Protein AF-0000000068115636 (afdb_homodimer)

Radius of gyration: 29.2 Å; Cα contacts (8 Å, |Δi|>4): 1010; chains: 2; bounding box: 146×74×75 Å

InterPro domains:
  IPR009911 Fibroin P25 [PF07294] (43-241)

Secondary structure (DSSP, 8-state):
--------------------------------------GGGEE-SSGGG-HHHHHHHHHHTSS-EE---PPPSSEEEEEEEEEEGGGTEEEEEEEEEEE----EEEEEEEETTTTEEEEEEEEEEEEEEEEEEEEEEEETTEEEEEEEEEEEEEEEEEEEEEEES-TTS--GGG-EEEEEES----EEEE-TTTTT-S-HHHHHHHHHHHHTHHHHHHHHHHHHHHHHHHHHHHHHTEE------/--------------------------------------GGGEE-SSGGG-HHHHHHHHHHTSS-EE---PPPSSEEEEEEEEEEGGGTEEEEEEEEEEE----EEEEEEEETTTTEEEEEEEEEEEEEEEEEEEEEEEETTEEEEEEEEEEEEEEEEEEEEEEES-TTS--GGG-EEEEEES----EEEE-TTTTT-S-HHHHHHHHHHHHTHHHHHHHHHHHHHHHHHHHHHHHHTEE------

Nearest PDB structures (foldseek):
  5yk7-assembly1_A  TM=2.820E-01  e=1.296E+00  Zygosaccharomyces rouxii CBS 732
  5yk7-assembly1_C  TM=2.287E-01  e=1.463E+00  Zygosaccharomyces rouxii CBS 732
  5zm7-assembly1_A  TM=1.429E-01  e=3.853E-01  Homo sapiens
  7dej-assembly2_B  TM=1.437E-01  e=2.524E+00  Homo sapiens
  5yk7-assembly1_A  TM=2.822E-01  e=1.316E+00  Zygosaccharomyces rouxii CBS 732

Solvent-accessible surface area (backbone atoms only — not comparable to full-atom values): 26380 Å² total; per-residue (Å²): 139,80,83,77,79,76,79,76,80,76,76,77,76,76,76,77,75,76,71,74,73,75,71,75,70,74,68,73,68,72,73,68,61,63,71,75,87,52,75,82,40,54,42,58,90,36,70,92,58,37,61,68,52,47,27,50,51,48,45,74,19,32,88,38,44,76,28,80,43,76,53,60,77,61,30,78,32,50,58,44,66,34,50,32,45,91,46,42,29,34,36,38,30,30,65,22,39,35,32,38,62,74,50,44,68,76,35,54,35,35,28,70,80,76,34,26,25,38,42,14,36,38,24,53,58,29,30,41,36,20,77,46,22,38,39,34,37,66,43,86,66,46,74,54,50,54,38,64,32,33,39,36,37,39,35,47,45,34,36,38,21,35,38,27,72,32,58,73,53,50,46,77,91,70,36,46,47,43,63,41,69,76,51,69,78,52,52,69,47,66,47,65,53,52,72,65,39,89,48,61,70,50,26,53,28,46,50,48,48,69,74,33,47,60,56,46,48,40,41,24,31,64,55,45,32,41,45,53,48,49,46,35,39,30,27,46,28,38,30,73,82,73,86,69,84,139,81,84,77,81,75,78,74,78,76,78,78,76,75,76,75,74,75,72,74,74,74,74,73,69,76,65,75,67,70,75,65,63,63,73,76,84,53,76,82,39,53,42,58,90,35,69,92,58,37,61,67,51,48,25,50,51,48,44,74,21,32,89,36,44,75,30,79,44,75,54,61,78,60,31,79,30,50,55,44,65,34,50,32,47,93,44,44,30,36,36,40,31,31,64,22,39,33,31,38,64,75,50,45,68,76,37,54,36,35,27,70,80,77,34,25,25,40,43,12,34,37,24,53,59,29,31,42,35,19,77,47,22,39,40,34,36,66,41,85,64,45,75,54,53,59,40,66,33,33,38,35,38,40,36,47,47,36,37,38,22,35,39,28,71,33,58,71,55,51,46,74,90,69,36,47,47,45,64,42,68,76,51,66,79,52,52,70,47,65,48,64,52,53,72,65,38,88,48,59,70,50,26,53,27,47,50,48,48,68,73,33,46,59,56,46,48,39,40,25,31,63,56,45,32,40,46,54,49,48,47,35,38,30,28,47,29,37,30,73,82,72,84,68,84

pLDDT: mean 84.3, std 24.09, range [22.08, 98.81]

Organism: Bombyx mori (NCBI:txid7091)

Sequence (490 aa):
MLIKMLIYWFSIALFVQCECFNIENDVEASNIAAVQYNDHDKIRPCSHFDLNCIRAYFKQHSSCVVSHGPVPDPLKLQNIIFHLPHANMSFVLRNSNVGGLNGKVVEFYVNKKTHKLVLAAEMKEVTLESSQMIAKYSRKAKEPIELNDGVSGNYGTITFTTVFPDMTNLYLAEAETNSYIEDSNVKYYIGPKMSTSAEVAVSDSFDRVRKNLGLDLQEGFVFLGPIFMANFIQYNICDFGIKYGMLIKMLIYWFSIALFVQCECFNIENDVEASNIAAVQYNDHDKIRPCSHFDLNCIRAYFKQHSSCVVSHGPVPDPLKLQNIIFHLPHANMSFVLRNSNVGGLNGKVVEFYVNKKTHKLVLAAEMKEVTLESSQMIAKYSRKAKEPIELNDGVSGNYGTITFTTVFPDMTNLYLAEAETNSYIEDSNVKYYIGPKMSTSAEVAVSDSFDRVRKNLGLDLQEGFVFLGPIFMANFIQYNICDFGIKYG

Structure (mmCIF, N/CA/C/O backbone):
data_AF-0000000068115636-model_v1
#
loop_
_entity.id
_entity.type
_entity.pdbx_description
1 polymer 'Uncharacterized protein'
#
loop_
_atom_site.group_PDB
_atom_site.id
_atom_site.type_symbol
_atom_site.label_atom_id
_atom_site.label_alt_id
_atom_site.label_comp_id
_atom_site.label_asym_id
_atom_site.label_entity_id
_atom_site.label_seq_id
_atom_site.pdbx_PDB_ins_code
_atom_site.Cartn_x
_atom_site.Cartn_y
_atom_site.Cartn_z
_atom_site.occupancy
_atom_site.B_iso_or_equiv
_atom_site.auth_seq_id
_atom_site.auth_comp_id
_atom_site.auth_asym_id
_atom_site.auth_atom_id
_atom_site.pdbx_PDB_model_num
ATOM 1 N N . MET A 1 1 ? 77.938 -41.969 -19.641 1 26.64 1 MET A N 1
ATOM 2 C CA . MET A 1 1 ? 77.938 -40.875 -18.656 1 26.64 1 MET A CA 1
ATOM 3 C C . MET A 1 1 ? 76.938 -39.812 -19.031 1 26.64 1 MET A C 1
ATOM 5 O O . MET A 1 1 ? 77.25 -38.875 -19.781 1 26.64 1 MET A O 1
ATOM 9 N N . LEU A 1 2 ? 75.75 -40.094 -19.562 1 29.88 2 LEU A N 1
ATOM 10 C CA . LEU A 1 2 ? 74.625 -39.406 -20.172 1 29.88 2 LEU A CA 1
ATOM 11 C C . LEU A 1 2 ? 74.062 -38.375 -19.219 1 29.88 2 LEU A C 1
ATOM 13 O O . LEU A 1 2 ? 73.75 -38.688 -18.078 1 29.88 2 LEU A O 1
ATOM 17 N N . ILE A 1 3 ? 74.25 -37.031 -19.516 1 27.53 3 ILE A N 1
ATOM 18 C CA . ILE A 1 3 ? 74.062 -35.719 -18.969 1 27.53 3 ILE A CA 1
ATOM 19 C C . ILE A 1 3 ? 72.562 -35.5 -18.672 1 27.53 3 ILE A C 1
ATOM 21 O O . ILE A 1 3 ? 71.75 -35.531 -19.594 1 27.53 3 ILE A O 1
ATOM 25 N N . LYS A 1 4 ? 72.062 -36.062 -17.531 1 27.33 4 LYS A N 1
ATOM 26 C CA . LYS A 1 4 ? 70.75 -36 -16.906 1 27.33 4 LYS A CA 1
ATOM 27 C C . LYS A 1 4 ? 70.25 -34.562 -16.719 1 27.33 4 LYS A C 1
ATOM 29 O O . LYS A 1 4 ? 70.812 -33.844 -15.914 1 27.33 4 LYS A O 1
ATOM 34 N N . MET A 1 5 ? 69.875 -33.875 -17.859 1 25.39 5 MET A N 1
ATOM 35 C CA . MET A 1 5 ? 69.438 -32.469 -17.953 1 25.39 5 MET A CA 1
ATOM 36 C C . MET A 1 5 ? 68.312 -32.188 -16.953 1 25.39 5 MET A C 1
ATOM 38 O O . MET A 1 5 ? 67.25 -32.812 -16.984 1 25.39 5 MET A O 1
ATOM 42 N N . LEU A 1 6 ? 68.625 -31.844 -15.711 1 25.92 6 LEU A N 1
ATOM 43 C CA . LEU A 1 6 ? 67.875 -31.469 -14.531 1 25.92 6 LEU A CA 1
ATOM 44 C C . LEU A 1 6 ? 67 -30.219 -14.812 1 25.92 6 LEU A C 1
ATOM 46 O O . LEU A 1 6 ? 67.562 -29.125 -14.992 1 25.92 6 LEU A O 1
ATOM 50 N N . ILE A 1 7 ? 66 -30.25 -15.742 1 27.89 7 ILE A N 1
ATOM 51 C CA . ILE A 1 7 ? 65.062 -29.156 -16.062 1 27.89 7 ILE A CA 1
ATOM 52 C C . ILE A 1 7 ? 64.438 -28.625 -14.773 1 27.89 7 ILE A C 1
ATOM 54 O O . ILE A 1 7 ? 63.719 -29.344 -14.086 1 27.89 7 ILE A O 1
ATOM 58 N N . TYR A 1 8 ? 65.188 -27.797 -14.031 1 25.05 8 TYR A N 1
ATOM 59 C CA . TYR A 1 8 ? 64.75 -27.031 -12.859 1 25.05 8 TYR A CA 1
ATOM 60 C C . TYR A 1 8 ? 63.531 -26.172 -13.172 1 25.05 8 TYR A C 1
ATOM 62 O O . TYR A 1 8 ? 63.594 -25.25 -13.977 1 25.05 8 TYR A O 1
ATOM 70 N N . TRP A 1 9 ? 62.312 -26.734 -13.281 1 25.8 9 TRP A N 1
ATOM 71 C CA . TRP A 1 9 ? 61.031 -26.047 -13.422 1 25.8 9 TRP A CA 1
ATOM 72 C C . TRP A 1 9 ? 60.875 -24.984 -12.344 1 25.8 9 TRP A C 1
ATOM 74 O O . TRP A 1 9 ? 60.812 -25.297 -11.156 1 25.8 9 TRP A O 1
ATOM 84 N N . PHE A 1 10 ? 61.562 -23.859 -12.43 1 26.97 10 PHE A N 1
ATOM 85 C CA . PHE A 1 10 ? 61.344 -22.672 -11.594 1 26.97 10 PHE A CA 1
ATOM 86 C C . PHE A 1 10 ? 59.906 -22.234 -11.617 1 26.97 10 PHE A C 1
ATOM 88 O O . PHE A 1 10 ? 59.344 -21.906 -12.672 1 26.97 10 PHE A O 1
ATOM 95 N N . SER A 1 11 ? 59.031 -22.828 -10.844 1 23.5 11 SER A N 1
ATOM 96 C CA . SER A 1 11 ? 57.656 -22.422 -10.516 1 23.5 11 SER A CA 1
ATOM 97 C C . SER A 1 11 ? 57.594 -20.969 -10.055 1 23.5 11 SER A C 1
ATOM 99 O O . SER A 1 11 ? 58 -20.656 -8.938 1 23.5 11 SER A O 1
ATOM 101 N N . ILE A 1 12 ? 57.875 -19.984 -10.867 1 25.2 12 ILE A N 1
ATOM 102 C CA . ILE A 1 12 ? 57.656 -18.578 -10.555 1 25.2 12 ILE A CA 1
ATOM 103 C C . ILE A 1 12 ? 56.25 -18.375 -10.016 1 25.2 12 ILE A C 1
ATOM 105 O O . ILE A 1 12 ? 55.25 -18.594 -10.734 1 25.2 12 ILE A O 1
ATOM 109 N N . ALA A 1 13 ? 55.938 -18.688 -8.789 1 23.97 13 ALA A N 1
ATOM 110 C CA . ALA A 1 13 ? 54.781 -18.281 -8.008 1 23.97 13 ALA A CA 1
ATOM 111 C C . ALA A 1 13 ? 54.562 -16.781 -8.109 1 23.97 13 ALA A C 1
ATOM 113 O O . ALA A 1 13 ? 55.344 -15.984 -7.562 1 23.97 13 ALA A O 1
ATOM 114 N N . LEU A 1 14 ? 54.25 -16.219 -9.258 1 23.44 14 LEU A N 1
ATOM 115 C CA . LEU A 1 14 ? 53.812 -14.836 -9.328 1 23.44 14 LEU A CA 1
ATOM 116 C C . LEU A 1 14 ? 52.719 -14.562 -8.305 1 23.44 14 LEU A C 1
ATOM 118 O O . LEU A 1 14 ? 51.625 -15.148 -8.367 1 23.44 14 LEU A O 1
ATOM 122 N N . PHE A 1 15 ? 53.031 -14.32 -7.047 1 25.08 15 PHE A N 1
ATOM 123 C CA . PHE A 1 15 ? 52.188 -13.695 -6.035 1 25.08 15 PHE A CA 1
ATOM 124 C C . PHE A 1 15 ? 51.594 -12.391 -6.555 1 25.08 15 PHE A C 1
ATOM 126 O O . PHE A 1 15 ? 52.312 -11.398 -6.719 1 25.08 15 PHE A O 1
ATOM 133 N N . VAL A 1 16 ? 50.688 -12.406 -7.531 1 22.38 16 VAL A N 1
ATOM 134 C CA . VAL A 1 16 ? 49.906 -11.211 -7.828 1 22.38 16 VAL A CA 1
ATOM 135 C C . VAL A 1 16 ? 49.344 -10.625 -6.531 1 22.38 16 VAL A C 1
ATOM 137 O O . VAL A 1 16 ? 48.531 -11.258 -5.848 1 22.38 16 VAL A O 1
ATOM 140 N N . GLN A 1 17 ? 50.094 -9.828 -5.805 1 22.08 17 GLN A N 1
ATOM 141 C CA . GLN A 1 17 ? 49.625 -8.938 -4.75 1 22.08 17 GLN A CA 1
ATOM 142 C C . GLN A 1 17 ? 48.406 -8.117 -5.223 1 22.08 17 GLN A C 1
ATOM 144 O O . GLN A 1 17 ? 48.531 -7.352 -6.184 1 22.08 17 GLN A O 1
ATOM 149 N N . CYS A 1 18 ? 47.25 -8.617 -5.242 1 22.92 18 CYS A N 1
ATOM 150 C CA . CYS A 1 18 ? 46.031 -7.852 -5.387 1 22.92 18 CYS A CA 1
ATOM 151 C C . CYS A 1 18 ? 46 -6.672 -4.422 1 22.92 18 CYS A C 1
ATOM 153 O O . CYS A 1 18 ? 45.938 -6.859 -3.207 1 22.92 18 CYS A O 1
ATOM 155 N N . GLU A 1 19 ? 46.812 -5.684 -4.711 1 23.86 19 GLU A N 1
ATOM 156 C CA . GLU A 1 19 ? 46.688 -4.418 -3.996 1 23.86 19 GLU A CA 1
ATOM 157 C C . GLU A 1 19 ? 45.25 -3.959 -3.922 1 23.86 19 GLU A C 1
ATOM 159 O O . GLU A 1 19 ? 44.562 -3.877 -4.945 1 23.86 19 GLU A O 1
ATOM 164 N N . CYS A 1 20 ? 44.562 -4.242 -2.873 1 24.89 20 CYS A N 1
ATOM 165 C CA . CYS A 1 20 ? 43.312 -3.635 -2.426 1 24.89 20 CYS A CA 1
ATOM 166 C C . CYS A 1 20 ? 43.375 -2.117 -2.549 1 24.89 20 CYS A C 1
ATOM 168 O O . CYS A 1 20 ? 44.125 -1.461 -1.841 1 24.89 20 CYS A O 1
ATOM 170 N N . PHE A 1 21 ? 43.438 -1.671 -3.805 1 23.91 21 PHE A N 1
ATOM 171 C CA . PHE A 1 21 ? 43.281 -0.226 -3.914 1 23.91 21 PHE A CA 1
ATOM 172 C C . PHE A 1 21 ? 42.188 0.266 -2.967 1 23.91 21 PHE A C 1
ATOM 174 O O . PHE A 1 21 ? 41.062 -0.245 -2.982 1 23.91 21 PHE A O 1
ATOM 181 N N . ASN A 1 22 ? 42.531 0.663 -1.78 1 24.05 22 ASN A N 1
ATOM 182 C CA . ASN A 1 22 ? 41.781 1.567 -0.902 1 24.05 22 ASN A CA 1
ATOM 183 C C . ASN A 1 22 ? 41.188 2.73 -1.68 1 24.05 22 ASN A C 1
ATOM 185 O O . ASN A 1 22 ? 41.875 3.711 -1.979 1 24.05 22 ASN A O 1
ATOM 189 N N . ILE A 1 23 ? 40.531 2.459 -2.771 1 25.22 23 ILE A N 1
ATOM 190 C CA . ILE A 1 23 ? 39.812 3.627 -3.27 1 25.22 23 ILE A CA 1
ATOM 191 C C . ILE A 1 23 ? 39.062 4.309 -2.119 1 25.22 23 ILE A C 1
ATOM 193 O O . ILE A 1 23 ? 38.156 3.727 -1.533 1 25.22 23 ILE A O 1
ATOM 197 N N . GLU A 1 24 ? 39.781 5.129 -1.372 1 26.67 24 GLU A N 1
ATOM 198 C CA . GLU A 1 24 ? 39.156 6.195 -0.578 1 26.67 24 GLU A CA 1
ATOM 199 C C . GLU A 1 24 ? 38.062 6.918 -1.362 1 26.67 24 GLU A C 1
ATOM 201 O O . GLU A 1 24 ? 38.375 7.746 -2.229 1 26.67 24 GLU A O 1
ATOM 206 N N . ASN A 1 25 ? 37.312 6.242 -2.119 1 26.83 25 ASN A N 1
ATOM 207 C CA . ASN A 1 25 ? 36.188 7.023 -2.631 1 26.83 25 ASN A CA 1
ATOM 208 C C . ASN A 1 25 ? 35.562 7.906 -1.544 1 26.83 25 ASN A C 1
ATOM 210 O O . ASN A 1 25 ? 35 7.398 -0.569 1 26.83 25 ASN A O 1
ATOM 214 N N . ASP A 1 26 ? 36.188 8.992 -1.275 1 26.34 26 ASP A N 1
ATOM 215 C CA . ASP A 1 26 ? 35.594 10.125 -0.589 1 26.34 26 ASP A CA 1
ATOM 216 C C . ASP A 1 26 ? 34.156 10.367 -1.08 1 26.34 26 ASP A C 1
ATOM 218 O O . ASP A 1 26 ? 33.938 11.008 -2.111 1 26.34 26 ASP A O 1
ATOM 222 N N . VAL A 1 27 ? 33.406 9.398 -1.233 1 28.33 27 VAL 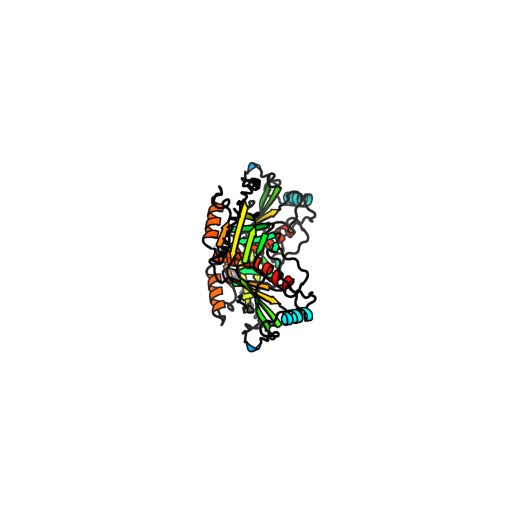A N 1
ATOM 223 C CA . VAL A 1 27 ? 31.984 9.742 -1.333 1 28.33 27 VAL A CA 1
ATOM 224 C C . VAL A 1 27 ? 31.656 10.875 -0.354 1 28.33 27 VAL A C 1
ATOM 226 O O . VAL A 1 27 ? 31.734 10.688 0.862 1 28.33 27 VAL A O 1
ATOM 229 N N . GLU A 1 28 ? 31.938 12 -0.717 1 26.81 28 GLU A N 1
ATOM 230 C CA . GLU A 1 28 ? 31.375 13.141 0.003 1 26.81 28 GLU A CA 1
ATOM 231 C C . GLU A 1 28 ? 29.938 12.859 0.434 1 26.81 28 GLU A C 1
ATOM 233 O O . GLU A 1 28 ? 29.062 12.672 -0.409 1 26.81 28 GLU A O 1
ATOM 238 N N . ALA A 1 29 ? 29.688 12.055 1.417 1 29.69 29 ALA A N 1
ATOM 239 C CA . ALA A 1 29 ? 28.438 12.078 2.178 1 29.69 29 ALA A CA 1
ATOM 240 C C . ALA A 1 29 ? 27.891 13.5 2.293 1 29.69 29 ALA A C 1
ATOM 242 O O . ALA A 1 29 ? 28.438 14.32 3.039 1 29.69 29 ALA A O 1
ATOM 243 N N . SER A 1 30 ? 27.578 14.055 1.213 1 29.45 30 SER A N 1
ATOM 244 C CA . SER A 1 30 ? 26.812 15.258 1.537 1 29.45 30 SER A CA 1
ATOM 245 C C . SER A 1 30 ? 26 15.07 2.807 1 29.45 30 SER A C 1
ATOM 247 O O . SER A 1 30 ? 25.234 14.102 2.926 1 29.45 30 SER A O 1
ATOM 249 N N . ASN A 1 31 ? 26.547 15.383 3.885 1 29.88 31 ASN A N 1
ATOM 250 C CA . ASN A 1 31 ? 25.875 15.57 5.168 1 29.88 31 ASN A CA 1
ATOM 251 C C . ASN A 1 31 ? 24.438 16.062 4.98 1 29.88 31 ASN A C 1
ATOM 253 O O . ASN A 1 31 ? 24.188 17.266 4.93 1 29.88 31 ASN A O 1
ATOM 257 N N . ILE A 1 32 ? 23.766 15.43 4.117 1 34.97 32 ILE A N 1
ATOM 258 C CA . ILE A 1 32 ? 22.375 15.844 4.242 1 34.97 32 ILE A CA 1
ATOM 259 C C . ILE A 1 32 ? 21.906 15.664 5.688 1 34.97 32 ILE A C 1
ATOM 261 O O . ILE A 1 32 ? 21.719 14.539 6.148 1 34.97 32 ILE A O 1
ATOM 265 N N . ALA A 1 33 ? 22.328 16.562 6.57 1 35.97 33 ALA A N 1
ATOM 266 C CA . ALA A 1 33 ? 21.969 16.734 7.977 1 35.97 33 ALA A CA 1
ATOM 267 C C . ALA A 1 33 ? 20.484 16.453 8.203 1 35.97 33 ALA A C 1
ATOM 269 O O . ALA A 1 33 ? 19.672 16.641 7.297 1 35.97 33 ALA A O 1
ATOM 270 N N . ALA A 1 34 ? 20.266 15.648 9.18 1 44.72 34 ALA A N 1
ATOM 271 C CA . ALA A 1 34 ? 18.922 15.586 9.742 1 44.72 34 ALA A CA 1
ATOM 272 C C . ALA A 1 34 ? 18.281 16.969 9.781 1 44.72 34 ALA A C 1
ATOM 274 O O . ALA A 1 34 ? 18.859 17.922 10.297 1 44.72 34 ALA A O 1
ATOM 275 N N . VAL A 1 35 ? 17.453 17.312 8.906 1 45.44 35 VAL A N 1
ATOM 276 C CA . VAL A 1 35 ? 16.75 18.578 8.984 1 45.44 35 VAL A CA 1
ATOM 277 C C . VAL A 1 35 ? 16.156 18.766 10.383 1 45.44 35 VAL A C 1
ATOM 279 O O . VAL A 1 35 ? 15.32 17.969 10.812 1 45.44 35 VAL A O 1
ATOM 282 N N . GLN A 1 36 ? 16.969 19.266 11.32 1 48.88 36 GLN A N 1
ATOM 283 C CA . GLN A 1 36 ? 16.406 19.672 12.609 1 48.88 36 GLN A CA 1
ATOM 284 C C . GLN A 1 36 ? 15.195 20.562 12.43 1 48.88 36 GLN A C 1
ATOM 286 O O . GLN A 1 36 ? 15.266 21.594 11.742 1 48.88 36 GLN A O 1
ATOM 291 N N . TYR A 1 37 ? 14 20.031 12.648 1 52.06 37 TYR A N 1
ATOM 292 C CA . TYR A 1 37 ? 12.734 20.766 12.586 1 52.06 37 TYR A CA 1
ATOM 293 C C . TYR A 1 37 ? 12.656 21.828 13.68 1 52.06 37 TYR A C 1
ATOM 295 O O . TYR A 1 37 ? 12.664 21.5 14.867 1 52.06 37 TYR A O 1
ATOM 303 N N . ASN A 1 38 ? 13.18 22.984 13.305 1 60.44 38 ASN A N 1
ATOM 304 C CA . ASN A 1 38 ? 12.977 24.109 14.203 1 60.44 38 ASN A CA 1
ATOM 305 C C . ASN A 1 38 ? 11.703 24.875 13.852 1 60.44 38 ASN A C 1
ATOM 307 O O . ASN A 1 38 ? 11.398 25.078 12.672 1 60.44 38 ASN A O 1
ATOM 311 N N . ASP A 1 39 ? 10.859 25.047 14.844 1 67.25 39 ASP A N 1
ATOM 312 C CA . ASP A 1 39 ? 9.625 25.812 14.719 1 67.25 39 ASP A CA 1
ATOM 313 C C . ASP A 1 39 ? 9.883 27.156 14.039 1 67.25 39 ASP A C 1
ATOM 315 O O . ASP A 1 39 ? 8.977 27.719 13.422 1 67.25 39 ASP A O 1
ATOM 319 N N . HIS A 1 40 ? 11.039 27.578 13.938 1 74.88 40 HIS A N 1
ATOM 320 C CA . HIS A 1 40 ? 11.336 28.891 13.375 1 74.88 40 HIS A CA 1
ATOM 321 C C . HIS A 1 40 ? 11.188 28.891 11.859 1 74.88 40 HIS A C 1
ATOM 323 O O . HIS A 1 40 ? 11.008 29.938 11.25 1 74.88 40 HIS A O 1
ATOM 329 N N . ASP A 1 41 ? 11.141 27.781 11.281 1 88.25 41 ASP A N 1
ATOM 330 C CA . ASP A 1 41 ? 11.07 27.703 9.828 1 88.25 41 ASP A CA 1
ATOM 331 C C . ASP A 1 41 ? 9.633 27.562 9.352 1 88.25 41 ASP A C 1
ATOM 333 O O . ASP A 1 41 ? 9.352 27.688 8.156 1 88.25 41 ASP A O 1
ATOM 337 N N . LYS A 1 42 ? 8.805 27.484 10.32 1 92.94 42 LYS A N 1
ATOM 338 C CA . LYS A 1 42 ? 7.395 27.297 9.992 1 92.94 42 LYS A CA 1
ATOM 339 C C . LYS A 1 42 ? 6.656 28.641 9.953 1 92.94 42 LYS A C 1
ATOM 341 O O . LYS A 1 42 ? 6.785 29.453 10.867 1 92.94 42 LYS A O 1
ATOM 346 N N . ILE A 1 43 ? 6 28.859 8.859 1 94.69 43 ILE A N 1
ATOM 347 C CA . ILE A 1 43 ? 5.133 30.016 8.703 1 94.69 43 ILE A CA 1
ATOM 348 C C . ILE A 1 43 ? 3.695 29.562 8.477 1 94.69 43 ILE A C 1
ATOM 350 O O . ILE A 1 43 ? 3.447 28.625 7.715 1 94.69 43 ILE A O 1
ATOM 354 N N . ARG A 1 44 ? 2.801 30.188 9.125 1 95.88 44 ARG A N 1
ATOM 355 C CA . ARG A 1 44 ? 1.374 29.938 8.945 1 95.88 44 ARG A CA 1
ATOM 356 C C . ARG A 1 44 ? 0.709 31.078 8.172 1 95.88 44 ARG A C 1
ATOM 358 O O . ARG A 1 44 ? 0.357 32.094 8.75 1 95.88 44 ARG A O 1
ATOM 365 N N . PRO A 1 45 ? 0.497 30.734 6.922 1 94.56 45 PRO A N 1
ATOM 366 C CA . PRO A 1 45 ? -0.021 31.828 6.086 1 94.56 45 PRO A CA 1
ATOM 367 C C . PRO A 1 45 ? -1.439 32.25 6.469 1 94.56 45 PRO A C 1
ATOM 369 O O . PRO A 1 45 ? -1.875 33.344 6.141 1 94.56 45 PRO A O 1
ATOM 372 N N . CYS A 1 46 ? -2.174 31.328 7.051 1 95.19 46 CYS A N 1
ATOM 373 C CA . CYS A 1 46 ? -3.568 31.594 7.379 1 95.19 46 CYS A CA 1
ATOM 374 C C . CYS A 1 46 ? -3.803 31.516 8.883 1 95.19 46 CYS A C 1
ATOM 376 O O . CYS A 1 46 ? -3.643 30.453 9.484 1 95.19 46 CYS A O 1
ATOM 378 N N . SER A 1 47 ? -4.254 32.594 9.414 1 89.5 47 SER A N 1
ATOM 379 C CA . SER A 1 47 ? -4.582 32.625 10.836 1 89.5 47 SER A CA 1
ATOM 380 C C . SER A 1 47 ? -5.816 31.766 11.125 1 89.5 47 SER A C 1
ATOM 382 O O . SER A 1 47 ? -6.766 31.75 10.344 1 89.5 47 SER A O 1
ATOM 384 N N . HIS A 1 48 ? -5.828 31.078 12.25 1 87.56 48 HIS A N 1
ATOM 385 C CA . HIS A 1 48 ? -6.949 30.312 12.781 1 87.56 48 HIS A CA 1
ATOM 386 C C . HIS A 1 48 ? -7.457 29.297 11.766 1 87.56 48 HIS A C 1
ATOM 388 O O . HIS A 1 48 ? -8.633 28.922 11.797 1 87.56 48 HIS A O 1
ATOM 394 N N . PHE A 1 49 ? -6.691 29 10.836 1 92.44 49 PHE A N 1
ATOM 395 C CA . PHE A 1 49 ? -6.992 27.984 9.82 1 92.44 49 PHE A CA 1
ATOM 396 C C . PHE A 1 49 ? -8.258 28.359 9.055 1 92.44 49 PHE A C 1
ATOM 398 O O . PHE A 1 49 ? -9.102 27.5 8.797 1 92.44 49 PHE A O 1
ATOM 405 N N . ASP A 1 50 ? -8.297 29.672 8.758 1 93.94 50 ASP A N 1
ATOM 406 C CA . ASP A 1 50 ? -9.398 30.172 7.941 1 93.94 50 ASP A CA 1
ATOM 407 C C . ASP A 1 50 ? -9.43 29.484 6.582 1 93.94 50 ASP A C 1
ATOM 409 O O . ASP A 1 50 ? -8.469 29.578 5.812 1 93.94 50 ASP A O 1
ATOM 413 N N . LEU A 1 51 ? -10.508 28.891 6.25 1 96.38 51 LEU A N 1
ATOM 414 C CA . LEU A 1 51 ? -10.617 28.078 5.043 1 96.38 51 LEU A CA 1
ATOM 415 C C . LEU A 1 51 ? -10.531 28.953 3.793 1 96.38 51 LEU A C 1
ATOM 417 O O . LEU A 1 51 ? -10 28.516 2.768 1 96.38 51 LEU A O 1
ATOM 421 N N . ASN A 1 52 ? -11.078 30.109 3.855 1 96.94 52 ASN A N 1
ATOM 422 C CA . ASN A 1 52 ? -11 31 2.701 1 96.94 52 ASN A CA 1
ATOM 423 C C . ASN A 1 52 ? -9.555 31.406 2.4 1 96.94 52 ASN A C 1
ATOM 425 O O . ASN A 1 52 ? -9.148 31.469 1.238 1 96.94 52 ASN A O 1
ATOM 429 N N . CYS A 1 53 ? -8.891 31.656 3.416 1 98.12 53 CYS A N 1
ATOM 430 C CA . CYS A 1 53 ? -7.473 31.969 3.268 1 98.12 53 CYS A CA 1
ATOM 431 C C . CYS A 1 53 ? -6.711 30.781 2.691 1 98.12 53 CYS A C 1
ATOM 433 O O . CYS A 1 53 ? -5.895 30.938 1.781 1 98.12 53 CYS A O 1
ATOM 435 N N . ILE A 1 54 ? -6.992 29.609 3.184 1 98.56 54 ILE A N 1
ATOM 436 C CA . ILE A 1 54 ? -6.34 28.391 2.715 1 98.56 54 ILE A CA 1
ATOM 437 C C . ILE A 1 54 ? -6.688 28.156 1.248 1 98.56 54 ILE A C 1
ATOM 439 O O . ILE A 1 54 ? -5.809 27.875 0.434 1 98.56 54 ILE A O 1
ATOM 443 N N . ARG A 1 55 ? -7.891 28.312 0.914 1 98.5 55 ARG A N 1
ATOM 444 C CA . ARG A 1 55 ? -8.328 28.203 -0.474 1 98.5 55 ARG A CA 1
ATOM 445 C C . ARG A 1 55 ? -7.551 29.156 -1.373 1 98.5 55 ARG A C 1
ATOM 447 O O . ARG A 1 55 ? -7.121 28.781 -2.465 1 98.5 55 ARG A O 1
ATOM 454 N N . ALA A 1 56 ? -7.418 30.359 -0.942 1 98.19 56 ALA A N 1
ATOM 455 C CA . ALA A 1 56 ? -6.699 31.359 -1.724 1 98.19 56 ALA A CA 1
ATOM 456 C C . ALA A 1 56 ? -5.242 30.953 -1.938 1 98.19 56 ALA A C 1
ATOM 458 O O . ALA A 1 56 ? -4.695 31.125 -3.029 1 98.19 56 ALA A O 1
ATOM 459 N N . TYR A 1 57 ? -4.684 30.375 -0.902 1 98.5 57 TYR A N 1
ATOM 460 C CA . TYR A 1 57 ? -3.307 29.906 -1.017 1 98.5 57 TYR A CA 1
ATOM 461 C C . TYR A 1 57 ? -3.191 28.812 -2.066 1 98.5 57 TYR A C 1
ATOM 463 O O . TYR A 1 57 ? -2.309 28.859 -2.926 1 98.5 57 TYR A O 1
ATOM 471 N N . PHE A 1 58 ? -4.086 27.812 -1.961 1 98.62 58 PHE A N 1
ATOM 472 C CA . PHE A 1 58 ? -4.078 26.719 -2.916 1 98.62 58 PHE A CA 1
ATOM 473 C C . PHE A 1 58 ? -4.277 27.219 -4.336 1 98.62 58 PHE A C 1
ATOM 475 O O . PHE A 1 58 ? -3.574 26.797 -5.258 1 98.62 58 PHE A O 1
ATOM 482 N N . LYS A 1 59 ? -5.152 28.109 -4.477 1 98.31 59 LYS A N 1
ATOM 483 C CA . LYS A 1 59 ? -5.422 28.688 -5.789 1 98.31 59 LYS A CA 1
ATOM 484 C C . LYS A 1 59 ? -4.188 29.391 -6.348 1 98.31 59 LYS A C 1
ATOM 486 O O . LYS A 1 59 ? -3.871 29.25 -7.531 1 98.31 59 LYS A O 1
ATOM 491 N N . GLN A 1 60 ? -3.547 30.094 -5.566 1 98.31 60 GLN A N 1
ATOM 492 C CA . GLN A 1 60 ? -2.383 30.859 -5.98 1 98.31 60 GLN A CA 1
ATOM 493 C C . GLN A 1 60 ? -1.226 29.953 -6.375 1 98.31 60 GLN A C 1
ATOM 495 O O . GLN A 1 60 ? -0.438 30.281 -7.262 1 98.31 60 GLN A O 1
ATOM 500 N N . HIS A 1 61 ? -1.146 28.766 -5.77 1 98.5 61 HIS A N 1
ATOM 501 C CA . HIS A 1 61 ? 0.063 27.969 -5.91 1 98.5 61 HIS A CA 1
ATOM 502 C C . HIS A 1 61 ? -0.235 26.641 -6.598 1 98.5 61 HIS A C 1
ATOM 504 O O . HIS A 1 61 ? 0.518 25.672 -6.441 1 98.5 61 HIS A O 1
ATOM 510 N N . SER A 1 62 ? -1.3 26.547 -7.254 1 97.75 62 SER A N 1
ATOM 511 C CA . SER A 1 62 ? -1.649 25.359 -8.023 1 97.75 62 SER A CA 1
ATOM 512 C C . SER A 1 62 ? -2.59 25.703 -9.172 1 97.75 62 SER A C 1
ATOM 514 O O . SER A 1 62 ? -2.922 26.875 -9.383 1 97.75 62 SER A O 1
ATOM 516 N N . SER A 1 63 ? -2.934 24.688 -9.938 1 96.69 63 SER A N 1
ATOM 517 C CA . SER A 1 63 ? -3.889 24.859 -11.023 1 96.69 63 SER A CA 1
ATOM 518 C C . SER A 1 63 ? -5.262 24.312 -10.641 1 96.69 63 SER A C 1
ATOM 520 O O . SER A 1 63 ? -6.07 23.984 -11.516 1 96.69 63 SER A O 1
ATOM 522 N N . CYS A 1 64 ? -5.504 24.25 -9.406 1 97.56 64 CYS A N 1
ATOM 523 C CA . CYS A 1 64 ? -6.754 23.672 -8.945 1 97.56 64 CYS A CA 1
ATOM 524 C C . CYS A 1 64 ? -7.891 24.672 -9 1 97.56 64 CYS A C 1
ATOM 526 O O . CYS A 1 64 ? -7.66 25.859 -9.242 1 97.56 64 CYS A O 1
ATOM 528 N N . VAL A 1 65 ? -9.148 24.25 -8.883 1 98.38 65 VAL A N 1
ATOM 529 C CA . VAL A 1 65 ? -10.344 25.094 -8.812 1 98.38 65 VAL A CA 1
ATOM 530 C C . VAL A 1 65 ? -10.875 25.125 -7.383 1 98.38 65 VAL A C 1
ATOM 532 O O . VAL A 1 65 ? -11.156 24.062 -6.793 1 98.38 65 VAL A O 1
ATOM 535 N N . VAL A 1 66 ? -11.039 26.266 -6.895 1 98.44 66 VAL A N 1
ATOM 536 C CA . VAL A 1 66 ? -11.484 26.422 -5.516 1 98.44 66 VAL A CA 1
ATOM 537 C C . VAL A 1 66 ? -12.828 25.719 -5.324 1 98.44 66 VAL A C 1
ATOM 539 O O . VAL A 1 66 ? -13.711 25.812 -6.18 1 98.44 66 VAL A O 1
ATOM 542 N N . SER A 1 67 ? -12.906 25.031 -4.227 1 97.94 67 SER A N 1
ATOM 543 C CA . SER A 1 67 ? -14.125 24.312 -3.854 1 97.94 67 SER A CA 1
ATOM 544 C C . SER A 1 67 ? -14.578 24.703 -2.449 1 97.94 67 SER A C 1
ATOM 546 O O . SER A 1 67 ? -13.758 25.016 -1.587 1 97.94 67 SER A O 1
ATOM 548 N N . HIS A 1 68 ? -15.961 24.562 -2.236 1 97.12 68 HIS A N 1
ATOM 549 C CA . HIS A 1 68 ? -16.484 25.078 -0.976 1 97.12 68 HIS A CA 1
ATOM 550 C C . HIS A 1 68 ? -17.234 24 -0.205 1 97.12 68 HIS A C 1
ATOM 552 O O . HIS A 1 68 ? -17.672 24.219 0.921 1 97.12 68 HIS A O 1
ATOM 558 N N . GLY A 1 69 ? -17.172 22.812 -0.691 1 92.62 69 GLY A N 1
ATOM 559 C CA . GLY A 1 69 ? -17.781 21.688 0.008 1 92.62 69 GLY A CA 1
ATOM 560 C C . GLY A 1 69 ? -19.297 21.719 -0.034 1 92.62 69 GLY A C 1
ATOM 561 O O . GLY A 1 69 ? -19.891 22.438 -0.852 1 92.62 69 GLY A O 1
ATOM 562 N N . PRO A 1 70 ? -19.891 20.969 0.847 1 97.12 70 PRO A N 1
ATOM 563 C CA . PRO A 1 70 ? -19.234 19.938 1.661 1 97.12 70 PRO A CA 1
ATOM 564 C C . PRO A 1 70 ? -18.922 18.672 0.873 1 97.12 70 PRO A C 1
ATOM 566 O O . PRO A 1 70 ? -19.375 18.516 -0.266 1 97.12 70 PRO A O 1
ATOM 569 N N . VAL A 1 71 ? -18.094 17.766 1.382 1 97.94 71 VAL A N 1
ATOM 570 C CA . VAL A 1 71 ? -18.016 16.391 0.892 1 97.94 71 VAL A CA 1
ATOM 571 C C . VAL A 1 71 ? -19.375 15.734 0.986 1 97.94 71 VAL A C 1
ATOM 573 O O . VAL A 1 71 ? -20.062 15.859 2.002 1 97.94 71 VAL A O 1
ATOM 576 N N . PRO A 1 72 ? -19.781 15.109 -0.087 1 97.44 72 PRO A N 1
ATOM 577 C CA . PRO A 1 72 ? -21 14.32 0.049 1 97.44 72 PRO A CA 1
ATOM 578 C C . PRO A 1 72 ? -20.969 13.375 1.244 1 97.44 72 PRO A C 1
ATOM 580 O O . PRO A 1 72 ? -19.938 12.766 1.527 1 97.44 72 PRO A O 1
ATOM 583 N N . ASP A 1 73 ? -22.156 13.234 1.915 1 97.56 73 ASP A N 1
ATOM 584 C CA . ASP A 1 73 ? -22.219 12.414 3.119 1 97.56 73 ASP A CA 1
ATOM 585 C C . ASP A 1 73 ? -23.484 11.578 3.143 1 97.56 73 ASP A C 1
ATOM 587 O O . ASP A 1 73 ? -24.531 12.039 3.604 1 97.56 73 ASP A O 1
ATOM 591 N N . PRO A 1 74 ? -23.438 10.328 2.68 1 96.94 74 PRO A N 1
ATOM 592 C CA . PRO A 1 74 ? -22.188 9.594 2.469 1 96.94 74 PRO A CA 1
ATOM 593 C C . PRO A 1 74 ? -21.562 9.867 1.099 1 96.94 74 PRO A C 1
ATOM 595 O O . PRO A 1 74 ? -22.281 10.164 0.141 1 96.94 74 PRO A O 1
ATOM 598 N N . LEU A 1 75 ? -20.266 9.734 1.073 1 97.56 75 LEU A N 1
ATOM 599 C CA . LEU A 1 75 ? -19.5 9.672 -0.169 1 97.56 75 LEU A CA 1
ATOM 600 C C . LEU A 1 75 ? -19.469 8.25 -0.717 1 97.56 75 LEU A C 1
ATOM 602 O O . LEU A 1 75 ? -19.156 7.305 0.011 1 97.56 75 LEU A O 1
ATOM 606 N N . LYS A 1 76 ? -19.75 8.125 -1.944 1 96.56 76 LYS A N 1
ATOM 607 C CA . LYS A 1 76 ? -19.719 6.812 -2.58 1 96.56 76 LYS A CA 1
ATOM 608 C C . LYS A 1 76 ? -18.391 6.57 -3.279 1 96.56 76 LYS A C 1
ATOM 610 O O . LYS A 1 76 ? -17.969 7.359 -4.129 1 96.56 76 LYS A O 1
ATOM 615 N N . LEU A 1 77 ? -17.766 5.539 -2.881 1 95.56 77 LEU A N 1
ATOM 616 C CA . LEU A 1 77 ? -16.516 5.125 -3.508 1 95.56 77 LEU A CA 1
ATOM 617 C C . LEU A 1 77 ? -16.641 3.736 -4.129 1 95.56 77 LEU A C 1
ATOM 619 O O . LEU A 1 77 ? -17.219 2.832 -3.514 1 95.56 77 LEU A O 1
ATOM 623 N N . GLN A 1 78 ? -16.109 3.549 -5.25 1 92.12 78 GLN A N 1
ATOM 624 C CA . GLN A 1 78 ? -16.359 2.332 -6.016 1 92.12 78 GLN A CA 1
ATOM 625 C C . GLN A 1 78 ? -15.438 1.203 -5.57 1 92.12 78 GLN A C 1
ATOM 627 O O . GLN A 1 78 ? -15.867 0.058 -5.43 1 92.12 78 GLN A O 1
ATOM 632 N N . ASN A 1 79 ? -14.195 1.459 -5.492 1 90 79 ASN A N 1
ATOM 633 C CA . ASN A 1 79 ? -13.234 0.405 -5.172 1 90 79 ASN A CA 1
ATOM 634 C C . ASN A 1 79 ? -12.203 0.876 -4.152 1 90 79 ASN A C 1
ATOM 636 O O . ASN A 1 79 ? -11.406 1.775 -4.434 1 90 79 ASN A O 1
ATOM 640 N N . ILE A 1 80 ? -12.352 0.287 -2.955 1 92.12 80 ILE A N 1
ATOM 641 C CA . ILE A 1 80 ? -11.367 0.52 -1.903 1 92.12 80 ILE A CA 1
ATOM 642 C C . ILE A 1 80 ? -10.68 -0.795 -1.537 1 92.12 80 ILE A C 1
ATOM 644 O O . ILE A 1 80 ? -11.336 -1.831 -1.412 1 92.12 80 ILE A O 1
ATOM 648 N N . ILE A 1 81 ? -9.43 -0.711 -1.418 1 91.5 81 ILE A N 1
ATOM 649 C CA . ILE A 1 81 ? -8.703 -1.92 -1.047 1 91.5 81 ILE A CA 1
ATOM 650 C C . ILE A 1 81 ? -8.031 -1.722 0.31 1 91.5 81 ILE A C 1
ATOM 652 O O . ILE A 1 81 ? -7.367 -0.706 0.541 1 91.5 81 ILE A O 1
ATOM 656 N N . PHE A 1 82 ? -8.266 -2.67 1.185 1 92.19 82 PHE A N 1
ATOM 657 C CA . PHE A 1 82 ? -7.656 -2.758 2.506 1 92.19 82 PHE A CA 1
ATOM 658 C C . PHE A 1 82 ? -6.652 -3.904 2.562 1 92.19 82 PHE A C 1
ATOM 660 O O . PHE A 1 82 ? -7.039 -5.074 2.555 1 92.19 82 PHE A O 1
ATOM 667 N N . HIS A 1 83 ? -5.367 -3.51 2.648 1 93.88 83 HIS A N 1
ATOM 668 C CA . HIS A 1 83 ? -4.355 -4.551 2.789 1 93.88 83 HIS A CA 1
ATOM 669 C C . HIS A 1 83 ? -4.047 -4.824 4.258 1 93.88 83 HIS A C 1
ATOM 671 O O . HIS A 1 83 ? -3.809 -3.895 5.027 1 93.88 83 HIS A O 1
ATOM 677 N N . LEU A 1 84 ? -4.082 -6.062 4.598 1 95.69 84 LEU A N 1
ATOM 678 C CA . LEU A 1 84 ? -3.738 -6.535 5.934 1 95.69 84 LEU A CA 1
ATOM 679 C C . LEU A 1 84 ? -2.617 -7.566 5.875 1 95.69 84 LEU A C 1
ATOM 681 O O . LEU A 1 84 ? -2.834 -8.742 6.168 1 95.69 84 LEU A O 1
ATOM 685 N N . PRO A 1 85 ? -1.496 -7.055 5.645 1 94.62 85 PRO A N 1
ATOM 686 C CA . PRO A 1 85 ? -0.392 -7.984 5.391 1 94.62 85 PRO A CA 1
ATOM 687 C C . PRO A 1 85 ? -0.09 -8.883 6.59 1 94.62 85 PRO A C 1
ATOM 689 O O . PRO A 1 85 ? 0.284 -10.047 6.414 1 94.62 85 PRO A O 1
ATOM 692 N N . HIS A 1 86 ? -0.288 -8.461 7.754 1 94 86 HIS A N 1
ATOM 693 C CA . HIS A 1 86 ? 0.047 -9.266 8.922 1 94 86 HIS A CA 1
ATOM 694 C C . HIS A 1 86 ? -0.792 -10.539 8.977 1 94 86 HIS A C 1
ATOM 696 O O . HIS A 1 86 ? -0.404 -11.516 9.625 1 94 86 HIS A O 1
ATOM 702 N N . ALA A 1 87 ? -1.896 -10.523 8.297 1 94.94 87 ALA A N 1
ATOM 703 C CA . ALA A 1 87 ? -2.812 -11.664 8.312 1 94.94 87 ALA A CA 1
ATOM 704 C C . ALA A 1 87 ? -2.879 -12.328 6.941 1 94.94 87 ALA A C 1
ATOM 706 O O . ALA A 1 87 ? -3.715 -13.211 6.711 1 94.94 87 ALA A O 1
ATOM 707 N N . ASN A 1 88 ? -2.131 -11.922 6.023 1 93.69 88 ASN A N 1
ATOM 708 C CA . ASN A 1 88 ? -2.146 -12.414 4.648 1 93.69 88 ASN A CA 1
ATOM 709 C C . ASN A 1 88 ? -3.525 -12.258 4.012 1 93.69 88 ASN A C 1
ATOM 711 O O . ASN A 1 88 ? -3.98 -13.133 3.281 1 93.69 88 ASN A O 1
ATOM 715 N N . MET A 1 89 ? -4.133 -11.133 4.383 1 95.5 89 MET A N 1
ATOM 716 C CA . MET A 1 89 ? -5.477 -10.875 3.871 1 95.5 89 MET A CA 1
ATOM 717 C C . MET A 1 89 ? -5.562 -9.492 3.236 1 95.5 89 MET A C 1
ATOM 719 O O . MET A 1 89 ? -4.746 -8.617 3.533 1 95.5 89 MET A O 1
ATOM 723 N N . SER A 1 90 ? -6.512 -9.383 2.354 1 95.25 90 SER A N 1
ATOM 724 C CA . SER A 1 90 ? -6.941 -8.086 1.854 1 95.25 90 SER A CA 1
ATOM 725 C C . SER A 1 90 ? -8.461 -8.031 1.692 1 95.25 90 SER A C 1
ATOM 727 O O . SER A 1 90 ? -9.102 -9.055 1.479 1 95.25 90 SER A O 1
ATOM 729 N N . PHE A 1 91 ? -8.969 -6.855 1.857 1 95.38 91 PHE A N 1
ATOM 730 C CA . PHE A 1 91 ? -10.391 -6.602 1.647 1 95.38 91 PHE A CA 1
ATOM 731 C C . PHE A 1 91 ? -10.602 -5.641 0.484 1 95.38 91 PHE A C 1
ATOM 733 O O . PHE A 1 91 ? -10.016 -4.559 0.449 1 95.38 91 PHE A O 1
ATOM 740 N N . VAL A 1 92 ? -11.383 -6.098 -0.417 1 95.25 92 VAL A N 1
ATOM 741 C CA . VAL A 1 92 ? -11.82 -5.215 -1.49 1 95.25 92 VAL A CA 1
ATOM 742 C C . VAL A 1 92 ? -13.258 -4.777 -1.242 1 95.25 92 VAL A C 1
ATOM 744 O O . VAL A 1 92 ? -14.18 -5.605 -1.24 1 95.25 92 VAL A O 1
ATOM 747 N N . LEU A 1 93 ? -13.391 -3.535 -1.053 1 95.62 93 LEU A N 1
ATOM 748 C CA . LEU A 1 93 ? -14.711 -2.977 -0.797 1 95.62 93 LEU A CA 1
ATOM 749 C C . LEU A 1 93 ? -15.281 -2.33 -2.055 1 95.62 93 LEU A C 1
ATOM 751 O O . LEU A 1 93 ? -14.68 -1.415 -2.617 1 95.62 93 LEU A O 1
ATOM 755 N N . ARG A 1 94 ? -16.406 -2.822 -2.412 1 95.25 94 ARG A N 1
ATOM 756 C CA . ARG A 1 94 ? -17.078 -2.258 -3.576 1 95.25 94 ARG A CA 1
ATOM 757 C C . ARG A 1 94 ? -18.281 -1.415 -3.156 1 95.25 94 ARG A C 1
ATOM 759 O O . ARG A 1 94 ? -18.938 -1.716 -2.16 1 95.25 94 ARG A O 1
ATOM 766 N N . ASN A 1 95 ? -18.516 -0.352 -3.895 1 95.38 95 ASN A N 1
ATOM 767 C CA . ASN A 1 95 ? -19.656 0.534 -3.662 1 95.38 95 ASN A CA 1
ATOM 768 C C . ASN A 1 95 ? -19.766 0.917 -2.191 1 95.38 95 ASN A C 1
ATOM 770 O O . ASN A 1 95 ? -20.812 0.717 -1.576 1 95.38 95 ASN A O 1
ATOM 774 N N . SER A 1 96 ? -18.75 1.496 -1.752 1 97 96 SER A N 1
ATOM 775 C CA . SER A 1 96 ? -18.672 1.82 -0.332 1 97 96 SER A CA 1
ATOM 776 C C . SER A 1 96 ? -19.281 3.186 -0.041 1 97 96 SER A C 1
ATOM 778 O O . SER A 1 96 ? -19.188 4.105 -0.857 1 97 96 SER A O 1
ATOM 780 N N . ASN A 1 97 ? -19.891 3.262 1.085 1 97.81 97 ASN A N 1
ATOM 781 C CA . ASN A 1 97 ? -20.344 4.527 1.653 1 97.81 97 ASN A CA 1
ATOM 782 C C . ASN A 1 97 ? -19.406 5.008 2.758 1 97.81 97 ASN A C 1
ATOM 784 O O . ASN A 1 97 ? -19.172 4.293 3.732 1 97.81 97 ASN A O 1
ATOM 788 N N . VAL A 1 98 ? -18.938 6.172 2.564 1 97.75 98 VAL A N 1
ATOM 789 C CA . VAL A 1 98 ? -18.047 6.766 3.555 1 97.75 98 VAL A CA 1
ATOM 790 C C . VAL A 1 98 ? -18.672 8.039 4.113 1 97.75 98 VAL A C 1
ATOM 792 O O . VAL A 1 98 ? -19.031 8.945 3.357 1 97.75 98 VAL A O 1
ATOM 795 N N . GLY A 1 99 ? -18.797 8.117 5.402 1 97.88 99 GLY A N 1
ATOM 796 C CA . GLY A 1 99 ? -19.312 9.297 6.066 1 97.88 99 GLY A CA 1
ATOM 797 C C . GLY A 1 99 ? -18.312 9.945 7 1 97.88 99 GLY A C 1
ATOM 798 O O . GLY A 1 99 ? -17.328 9.32 7.391 1 97.88 99 GLY A O 1
ATOM 799 N N . GLY A 1 100 ? -18.516 11.219 7.281 1 97.56 100 GLY A N 1
ATOM 800 C CA . GLY A 1 100 ? -17.75 11.883 8.328 1 97.56 100 GLY A CA 1
ATOM 801 C C . GLY A 1 100 ? -16.5 12.562 7.809 1 97.56 100 GLY A C 1
ATOM 802 O O . GLY A 1 100 ? -15.602 12.891 8.586 1 97.56 100 GLY A O 1
ATOM 803 N N . LEU A 1 101 ? -16.406 12.836 6.488 1 97.81 101 LEU A N 1
ATOM 804 C CA . LEU A 1 101 ? -15.18 13.375 5.926 1 97.81 101 LEU A CA 1
ATOM 805 C C . LEU A 1 101 ? -15.18 14.906 5.984 1 97.81 101 LEU A C 1
ATOM 807 O O . LEU A 1 101 ? -14.203 15.547 5.582 1 97.81 101 LEU A O 1
ATOM 811 N N . ASN A 1 102 ? -16.234 15.469 6.461 1 97.69 102 ASN A N 1
ATOM 812 C CA . ASN A 1 102 ? -16.281 16.922 6.629 1 97.69 102 ASN A CA 1
ATOM 813 C C . ASN A 1 102 ? -15.68 17.344 7.969 1 97.69 102 ASN A C 1
ATOM 815 O O . ASN A 1 102 ? -16.391 17.859 8.836 1 97.69 102 ASN A O 1
ATOM 819 N N . GLY A 1 103 ? -14.414 17.219 8.008 1 96.69 103 GLY A N 1
ATOM 820 C CA . GLY A 1 103 ? -13.68 17.531 9.227 1 96.69 103 GLY A CA 1
ATOM 821 C C . GLY A 1 103 ? -13.219 18.984 9.273 1 96.69 103 GLY A C 1
ATOM 822 O O . GLY A 1 103 ? -13.766 19.844 8.57 1 96.69 103 GLY A O 1
ATOM 823 N N . LYS A 1 104 ? -12.328 19.25 10.219 1 97.12 104 LYS A N 1
ATOM 824 C CA . LYS A 1 104 ? -11.789 20.594 10.422 1 97.12 104 LYS A CA 1
ATOM 825 C C . LYS A 1 104 ? -10.273 20.609 10.234 1 97.12 104 LYS A C 1
ATOM 827 O O . LYS A 1 104 ? -9.586 19.672 10.656 1 97.12 104 LYS A O 1
ATOM 832 N N . VAL A 1 105 ? -9.828 21.672 9.609 1 98.38 105 VAL A N 1
ATOM 833 C CA . VAL A 1 105 ? -8.383 21.859 9.508 1 98.38 105 VAL A CA 1
ATOM 834 C C . VAL A 1 105 ? -7.805 22.156 10.883 1 98.38 105 VAL A C 1
ATOM 836 O O . VAL A 1 105 ? -8.32 23.016 11.609 1 98.38 105 VAL A O 1
ATOM 839 N N . VAL A 1 106 ? -6.727 21.438 11.203 1 98 106 VAL A N 1
ATOM 840 C CA . VAL A 1 106 ? -6.164 21.609 12.539 1 98 106 VAL A CA 1
ATOM 841 C C . VAL A 1 106 ? -4.719 22.094 12.43 1 98 106 VAL A C 1
ATOM 843 O O . VAL A 1 106 ? -4.098 22.453 13.438 1 98 106 VAL A O 1
ATOM 846 N N . GLU A 1 107 ? -4.184 22.031 11.242 1 98 107 GLU A N 1
ATOM 847 C CA . GLU A 1 107 ? -2.861 22.594 11 1 98 107 GLU A CA 1
ATOM 848 C C . GLU A 1 107 ? -2.697 23.016 9.539 1 98 107 GLU A C 1
ATOM 850 O O . GLU A 1 107 ? -3.193 22.328 8.641 1 98 107 GLU A O 1
ATOM 855 N N . PHE A 1 108 ? -2.057 24.125 9.359 1 98.44 108 PHE A N 1
ATOM 856 C CA . PHE A 1 108 ? -1.702 24.609 8.031 1 98.44 108 PHE A CA 1
ATOM 857 C C . PHE A 1 108 ? -0.467 25.5 8.102 1 98.44 108 PHE A C 1
ATOM 859 O O . PHE A 1 108 ? -0.527 26.625 8.617 1 98.44 108 PHE A O 1
ATOM 866 N N . TYR A 1 109 ? 0.678 24.953 7.574 1 97.62 109 TYR A N 1
ATOM 867 C CA . TYR A 1 109 ? 1.883 25.766 7.598 1 97.62 109 TYR A CA 1
ATOM 868 C C . TYR A 1 109 ? 2.789 25.438 6.418 1 97.62 109 TYR A C 1
ATOM 870 O O . TYR A 1 109 ? 2.625 24.406 5.77 1 97.62 109 TYR A O 1
ATOM 878 N N . VAL A 1 110 ? 3.617 26.328 6.121 1 97.25 110 VAL A N 1
ATOM 879 C CA . VAL A 1 110 ? 4.703 26.094 5.176 1 97.25 110 VAL A CA 1
ATOM 880 C C . VAL A 1 110 ? 6.043 26.125 5.906 1 97.25 110 VAL A C 1
ATOM 882 O O . VAL A 1 110 ? 6.199 26.844 6.898 1 97.25 110 VAL A O 1
ATOM 885 N N . ASN A 1 111 ? 6.906 25.312 5.473 1 96.94 111 ASN A N 1
ATOM 886 C CA . ASN A 1 111 ? 8.273 25.281 5.984 1 96.94 111 ASN A CA 1
ATOM 887 C C . ASN A 1 111 ? 9.266 25.828 4.957 1 96.94 111 ASN A C 1
ATOM 889 O O . ASN A 1 111 ? 9.523 25.188 3.939 1 96.94 111 ASN A O 1
ATOM 893 N N . LYS A 1 112 ? 9.875 26.938 5.27 1 94.88 112 LYS A N 1
ATOM 894 C CA . LYS A 1 112 ? 10.758 27.609 4.32 1 94.88 112 LYS A CA 1
ATOM 895 C C . LYS A 1 112 ? 12.047 26.812 4.113 1 94.88 112 LYS A C 1
ATOM 897 O O . LYS A 1 112 ? 12.641 26.859 3.035 1 94.88 112 LYS A O 1
ATOM 902 N N . LYS A 1 113 ? 12.414 26.172 5.07 1 94.31 113 LYS A N 1
ATOM 903 C CA . LYS A 1 113 ? 13.648 25.406 4.992 1 94.31 113 LYS A CA 1
ATOM 904 C C . LYS A 1 113 ? 13.492 24.172 4.094 1 94.31 113 LYS A C 1
ATOM 906 O O . LYS A 1 113 ? 14.328 23.922 3.227 1 94.31 113 LYS A O 1
ATOM 911 N N . THR A 1 114 ? 12.43 23.453 4.316 1 94.44 114 THR A N 1
ATOM 912 C CA . THR A 1 114 ? 12.234 22.234 3.553 1 94.44 114 THR A CA 1
ATOM 913 C C . THR A 1 114 ? 11.414 22.5 2.295 1 94.44 114 THR A C 1
ATOM 915 O O . THR A 1 114 ? 11.336 21.656 1.403 1 94.44 114 THR A O 1
ATOM 918 N N . HIS A 1 115 ? 10.781 23.594 2.234 1 96.88 115 HIS A N 1
ATOM 919 C CA . HIS A 1 115 ? 9.984 24.047 1.102 1 96.88 115 HIS A CA 1
ATOM 920 C C . HIS A 1 115 ? 8.703 23.219 0.975 1 96.88 115 HIS A C 1
ATOM 922 O O . HIS A 1 115 ? 8.172 23.062 -0.127 1 96.88 115 HIS A O 1
ATOM 928 N N . LYS A 1 116 ? 8.234 22.75 2.111 1 97.56 116 LYS A N 1
ATOM 929 C CA . LYS A 1 116 ? 7.043 21.891 2.113 1 97.56 116 LYS A CA 1
ATOM 930 C C . LYS A 1 116 ? 5.84 22.625 2.697 1 97.56 116 LYS A C 1
ATOM 932 O O . LYS A 1 116 ? 6 23.578 3.461 1 97.56 116 LYS A O 1
ATOM 937 N N . LEU A 1 117 ? 4.695 22.219 2.273 1 98.19 117 LEU A N 1
ATOM 938 C CA . LEU A 1 117 ? 3.436 22.641 2.885 1 98.19 117 LEU A CA 1
ATOM 939 C C . LEU A 1 117 ? 2.791 21.484 3.641 1 98.19 117 LEU A C 1
ATOM 941 O O . LEU A 1 117 ? 2.732 20.359 3.135 1 98.19 117 LEU A O 1
ATOM 945 N N . VAL A 1 118 ? 2.342 21.766 4.867 1 98.44 118 VAL A N 1
ATOM 946 C CA . VAL A 1 118 ? 1.642 20.766 5.676 1 98.44 118 VAL A CA 1
ATOM 947 C C . VAL A 1 118 ? 0.191 21.203 5.883 1 98.44 118 VAL A C 1
ATOM 949 O O . VAL A 1 118 ? -0.075 22.344 6.258 1 98.44 118 VAL A O 1
ATOM 952 N N . LEU A 1 119 ? -0.689 20.344 5.566 1 98.81 119 LEU A N 1
ATOM 953 C CA . LEU A 1 119 ? -2.111 20.484 5.863 1 98.81 119 LEU A CA 1
ATOM 954 C C . LEU A 1 119 ? -2.615 19.297 6.672 1 98.81 119 LEU A C 1
ATOM 956 O O . LEU A 1 119 ? -2.465 18.141 6.254 1 98.81 119 LEU A O 1
ATOM 960 N N . ALA A 1 120 ? -3.18 19.547 7.836 1 98.75 120 ALA A N 1
ATOM 961 C CA . ALA A 1 120 ? -3.771 18.484 8.648 1 98.75 120 ALA A CA 1
ATOM 962 C C . ALA A 1 120 ? -5.246 18.766 8.93 1 98.75 120 ALA A C 1
ATOM 964 O O . ALA A 1 120 ? -5.625 19.906 9.203 1 98.75 120 ALA A O 1
ATOM 965 N N . ALA A 1 121 ? -6.016 17.781 8.812 1 98.69 121 ALA A N 1
ATOM 966 C CA . ALA A 1 121 ? -7.441 17.859 9.125 1 98.69 121 ALA A CA 1
ATOM 967 C C . ALA A 1 121 ? -7.867 16.734 10.055 1 98.69 121 ALA A C 1
ATOM 969 O O . ALA A 1 121 ? -7.379 15.609 9.938 1 98.69 121 ALA A O 1
ATOM 970 N N . GLU A 1 122 ? -8.773 17.047 10.914 1 97.88 122 GLU A N 1
ATOM 971 C CA . GLU A 1 122 ? -9.344 16.094 11.867 1 97.88 122 GLU A CA 1
ATOM 972 C C . GLU A 1 122 ? -10.797 15.773 11.508 1 97.88 122 GLU A C 1
ATOM 974 O O . GLU A 1 122 ? -11.594 16.672 11.258 1 97.88 122 GLU A O 1
ATOM 979 N N . MET A 1 123 ? -11.062 14.562 11.422 1 96.69 123 MET A N 1
ATOM 980 C CA . MET A 1 123 ? -12.398 14.055 11.148 1 96.69 123 MET A CA 1
ATOM 981 C C . MET A 1 123 ? -12.898 13.203 12.312 1 96.69 123 MET A C 1
ATOM 983 O O . MET A 1 123 ? -12.133 12.438 12.898 1 96.69 123 MET A O 1
ATOM 987 N N . LYS A 1 124 ? -14.148 13.391 12.57 1 94.31 124 LYS A N 1
ATOM 988 C CA . LYS A 1 124 ? -14.766 12.641 13.664 1 94.31 124 LYS A CA 1
ATOM 989 C C . LYS A 1 124 ? -15.891 11.742 13.156 1 94.31 124 LYS A C 1
ATOM 991 O O . LYS A 1 124 ? -16.578 12.086 12.188 1 94.31 124 LYS A O 1
ATOM 996 N N . GLU A 1 125 ? -16.016 10.648 13.789 1 92.69 125 GLU A N 1
ATOM 997 C CA . GLU A 1 125 ? -17.078 9.695 13.508 1 92.69 125 GLU A CA 1
ATOM 998 C C . GLU A 1 125 ? -17.094 9.305 12.031 1 92.69 125 GLU A C 1
ATOM 1000 O O . GLU A 1 125 ? -18.125 9.391 11.367 1 92.69 125 GLU A O 1
ATOM 1005 N N . VAL A 1 126 ? -15.938 8.93 11.578 1 95.88 126 VAL A N 1
ATOM 1006 C CA . VAL A 1 126 ? -15.828 8.477 10.195 1 95.88 126 VAL A CA 1
ATOM 1007 C C . VAL A 1 126 ? -16.453 7.09 10.062 1 95.88 126 VAL A C 1
ATOM 1009 O O . VAL A 1 126 ? -16.172 6.191 10.859 1 95.88 126 VAL A O 1
ATOM 1012 N N . THR A 1 127 ? -17.297 6.953 9.062 1 96.5 127 THR A N 1
ATOM 1013 C CA . THR A 1 127 ? -17.953 5.668 8.828 1 96.5 127 THR A CA 1
ATOM 1014 C C . THR A 1 127 ? -17.562 5.105 7.465 1 96.5 127 THR A C 1
ATOM 1016 O O . THR A 1 127 ? -17.359 5.863 6.512 1 96.5 127 THR A O 1
ATOM 1019 N N . LEU A 1 128 ? -17.422 3.838 7.434 1 96.31 128 LEU A N 1
ATOM 1020 C CA . LEU A 1 128 ? -17.188 3.086 6.203 1 96.31 128 LEU A CA 1
ATOM 1021 C C . LEU A 1 128 ? -18.062 1.837 6.164 1 96.31 128 LEU A C 1
ATOM 1023 O O . LEU A 1 128 ? -18.047 1.035 7.102 1 96.31 128 LEU A O 1
ATOM 1027 N N . GLU A 1 129 ? -18.844 1.745 5.047 1 97.19 129 GLU A N 1
ATOM 1028 C CA . GLU A 1 129 ? -19.734 0.595 4.918 1 97.19 129 GLU A CA 1
ATOM 1029 C C . GLU A 1 129 ? -19.75 0.076 3.482 1 97.19 129 GLU A C 1
ATOM 1031 O O . GLU A 1 129 ? -19.75 0.862 2.533 1 97.19 129 GLU A O 1
ATOM 1036 N N . SER A 1 130 ? -19.719 -1.191 3.369 1 97.38 130 SER A N 1
ATOM 1037 C CA . SER A 1 130 ? -19.922 -1.857 2.088 1 97.38 130 SER A CA 1
ATOM 1038 C C . SER A 1 130 ? -20.641 -3.189 2.266 1 97.38 130 SER A C 1
ATOM 1040 O O . SER A 1 130 ? -20.25 -4 3.109 1 97.38 130 SER A O 1
ATOM 1042 N N . SER A 1 131 ? -21.641 -3.395 1.509 1 95.88 131 SER A N 1
ATOM 1043 C CA . SER A 1 131 ? -22.312 -4.688 1.505 1 95.88 131 SER A CA 1
ATOM 1044 C C . SER A 1 131 ? -21.656 -5.652 0.525 1 95.88 131 SER A C 1
ATOM 1046 O O . SER A 1 131 ? -22.016 -6.832 0.469 1 95.88 131 SER A O 1
ATOM 1048 N N . GLN A 1 132 ? -20.719 -5.145 -0.189 1 95.56 132 GLN A N 1
ATOM 1049 C CA . GLN A 1 132 ? -20.047 -5.922 -1.224 1 95.56 132 GLN A CA 1
ATOM 1050 C C . GLN A 1 132 ? -18.547 -5.957 -0.994 1 95.56 132 GLN A C 1
ATOM 1052 O O . GLN A 1 132 ? -17.766 -5.48 -1.829 1 95.56 132 GLN A O 1
ATOM 1057 N N . MET A 1 133 ? -18.188 -6.605 0.057 1 96.38 133 MET A N 1
ATOM 1058 C CA . MET A 1 133 ? -16.766 -6.797 0.355 1 96.38 133 MET A CA 1
ATOM 1059 C C . MET A 1 133 ? -16.297 -8.172 -0.096 1 96.38 133 MET A C 1
ATOM 1061 O O . MET A 1 133 ? -16.984 -9.172 0.118 1 96.38 133 MET A O 1
ATOM 1065 N N . ILE A 1 134 ? -15.188 -8.195 -0.741 1 95.81 134 ILE A N 1
ATOM 1066 C CA . ILE A 1 134 ? -14.484 -9.445 -1.021 1 95.81 134 ILE A CA 1
ATOM 1067 C C . ILE A 1 134 ? -13.266 -9.57 -0.11 1 95.81 134 ILE A C 1
ATOM 1069 O O . ILE A 1 134 ? -12.32 -8.781 -0.216 1 95.81 134 ILE A O 1
ATOM 1073 N N . ALA A 1 135 ? -13.367 -10.523 0.778 1 96.12 135 ALA A N 1
ATOM 1074 C CA . ALA A 1 135 ? -12.211 -10.875 1.594 1 96.12 135 ALA A CA 1
ATOM 1075 C C . ALA A 1 135 ? -11.328 -11.898 0.883 1 96.12 135 ALA A C 1
ATOM 1077 O O . ALA A 1 135 ? -11.812 -12.945 0.452 1 96.12 135 ALA A O 1
ATOM 1078 N N . LYS A 1 136 ? -10.078 -11.523 0.819 1 95.69 136 LYS A N 1
ATOM 1079 C CA . LYS A 1 136 ? -9.148 -12.406 0.122 1 95.69 136 LYS A CA 1
ATOM 1080 C C . LYS A 1 136 ? -8.062 -12.922 1.065 1 95.69 136 LYS A C 1
ATOM 1082 O O . LYS A 1 136 ? -7.422 -12.133 1.769 1 95.69 136 LYS A O 1
ATOM 1087 N N . TYR A 1 137 ? -7.891 -14.211 1.126 1 96.81 137 TYR A N 1
ATOM 1088 C CA . TYR A 1 137 ? -6.762 -14.844 1.799 1 96.81 137 TYR A CA 1
ATOM 1089 C C . TYR A 1 137 ? -5.738 -15.352 0.789 1 96.81 137 TYR A C 1
ATOM 1091 O O . TYR A 1 137 ? -6.02 -16.281 0.025 1 96.81 137 TYR A O 1
ATOM 1099 N N . SER A 1 138 ? -4.598 -14.727 0.806 1 95.62 138 SER A N 1
ATOM 1100 C CA . SER A 1 138 ? -3.561 -15.062 -0.165 1 95.62 138 SER A CA 1
ATOM 1101 C C . SER A 1 138 ? -2.906 -16.406 0.161 1 95.62 138 SER A C 1
ATOM 1103 O O . SER A 1 138 ? -2.703 -16.734 1.332 1 95.62 138 SER A O 1
ATOM 1105 N N . ARG A 1 139 ? -2.551 -17.109 -0.885 1 95.06 139 ARG A N 1
ATOM 1106 C CA . ARG A 1 139 ? -1.938 -18.422 -0.736 1 95.06 139 ARG A CA 1
ATOM 1107 C C . ARG A 1 139 ? -0.718 -18.562 -1.641 1 95.06 139 ARG A C 1
ATOM 1109 O O . ARG A 1 139 ? -0.701 -18.031 -2.756 1 95.06 139 ARG A O 1
ATOM 1116 N N . LYS A 1 140 ? 0.22 -19.344 -1.119 1 95.88 140 LYS A N 1
ATOM 1117 C CA . LYS A 1 140 ? 1.425 -19.625 -1.897 1 95.88 140 LYS A CA 1
ATOM 1118 C C . LYS A 1 140 ? 1.115 -20.516 -3.094 1 95.88 140 LYS A C 1
ATOM 1120 O O . LYS A 1 140 ? 0.559 -21.609 -2.934 1 95.88 140 LYS A O 1
ATOM 1125 N N . ALA A 1 141 ? 1.37 -19.984 -4.277 1 96.88 141 ALA A N 1
ATOM 1126 C CA . ALA A 1 141 ? 1.296 -20.719 -5.539 1 96.88 141 ALA A CA 1
ATOM 1127 C C . ALA A 1 141 ? -0.13 -21.188 -5.82 1 96.88 141 ALA A C 1
ATOM 1129 O O . ALA A 1 141 ? -0.338 -22.203 -6.488 1 96.88 141 ALA A O 1
ATOM 1130 N N . LYS A 1 142 ? -1.053 -20.469 -5.289 1 96.12 142 LYS A N 1
ATOM 1131 C CA . LYS A 1 142 ? -2.469 -20.766 -5.488 1 96.12 142 LYS A CA 1
ATOM 1132 C C . LYS A 1 142 ? -3.289 -19.484 -5.602 1 96.12 142 LYS A C 1
ATOM 1134 O O . LYS A 1 142 ? -2.842 -18.406 -5.18 1 96.12 142 LYS A O 1
ATOM 1139 N N . GLU A 1 143 ? -4.43 -19.641 -6.176 1 95.75 143 GLU A N 1
ATOM 1140 C CA . GLU A 1 143 ? -5.402 -18.562 -6.086 1 95.75 143 GLU A CA 1
ATOM 1141 C C . GLU A 1 143 ? -5.785 -18.281 -4.637 1 95.75 143 GLU A C 1
ATOM 1143 O O . GLU A 1 143 ? -5.867 -19.203 -3.82 1 95.75 143 GLU A O 1
ATOM 1148 N N . PRO A 1 144 ? -6.016 -17.016 -4.418 1 95.94 144 PRO A N 1
ATOM 1149 C CA . PRO A 1 144 ? -6.512 -16.734 -3.07 1 95.94 144 PRO A CA 1
ATOM 1150 C C . PRO A 1 144 ? -7.895 -17.328 -2.814 1 95.94 144 PRO A C 1
ATOM 1152 O O . PRO A 1 144 ? -8.641 -17.594 -3.762 1 95.94 144 PRO A O 1
ATOM 1155 N N . ILE A 1 145 ? -8.141 -17.562 -1.544 1 95.25 145 ILE A N 1
ATOM 1156 C CA . ILE A 1 145 ? -9.523 -17.844 -1.152 1 95.25 145 ILE A CA 1
ATOM 1157 C C . ILE A 1 145 ? -10.297 -16.531 -1.051 1 95.25 145 ILE A C 1
ATOM 1159 O O . ILE A 1 145 ? -9.836 -15.578 -0.408 1 95.25 145 ILE A O 1
ATOM 1163 N N . GLU A 1 146 ? -11.383 -16.5 -1.748 1 94.81 146 GLU A N 1
ATOM 1164 C CA . GLU A 1 146 ? -12.211 -15.297 -1.759 1 94.81 146 GLU A CA 1
ATOM 1165 C C . GLU A 1 146 ? -13.586 -15.555 -1.149 1 94.81 146 GLU A C 1
ATOM 1167 O O . GLU A 1 146 ? -14.242 -16.531 -1.499 1 94.81 146 GLU A O 1
ATOM 1172 N N . LEU A 1 147 ? -13.93 -14.695 -0.215 1 95.12 147 LEU A N 1
ATOM 1173 C CA . LEU A 1 147 ? -15.234 -14.773 0.431 1 95.12 147 LEU A CA 1
ATOM 1174 C C . LEU A 1 147 ? -15.977 -13.445 0.312 1 95.12 147 LEU A C 1
ATOM 1176 O O . LEU A 1 147 ? -15.398 -12.383 0.546 1 95.12 147 LEU A O 1
ATOM 1180 N N . ASN A 1 148 ? -17.219 -13.531 -0.038 1 93.94 148 ASN A N 1
ATOM 1181 C CA . ASN A 1 148 ? -18.078 -12.344 -0.072 1 93.94 148 ASN A CA 1
ATOM 1182 C C . ASN A 1 148 ? -18.719 -12.086 1.283 1 93.94 148 ASN A C 1
ATOM 1184 O O . ASN A 1 148 ? -19.281 -12.992 1.895 1 93.94 148 ASN A O 1
ATOM 1188 N N . ASP A 1 149 ? -18.578 -10.867 1.667 1 94.06 149 ASP A N 1
ATOM 1189 C CA . ASP A 1 149 ? -19.141 -10.484 2.955 1 94.06 149 ASP A CA 1
ATOM 1190 C C . ASP A 1 149 ? -19.5 -9 2.982 1 94.06 149 ASP A C 1
ATOM 1192 O O . ASP A 1 149 ? -19.484 -8.336 1.943 1 94.06 149 ASP A O 1
ATOM 1196 N N . GLY A 1 150 ? -20 -8.516 4.129 1 94.88 150 GLY A N 1
ATOM 1197 C CA . GLY A 1 150 ? -20.203 -7.102 4.395 1 94.88 150 GLY A CA 1
ATOM 1198 C C . GLY A 1 150 ? -19.328 -6.559 5.5 1 94.88 150 GLY A C 1
ATOM 1199 O O . GLY A 1 150 ? -18.781 -7.328 6.293 1 94.88 150 GLY A O 1
ATOM 1200 N N . VAL A 1 151 ? -19.172 -5.293 5.426 1 95.5 151 VAL A N 1
ATOM 1201 C CA . VAL A 1 151 ? -18.359 -4.688 6.477 1 95.5 151 VAL A CA 1
ATOM 1202 C C . VAL A 1 151 ? -18.906 -3.301 6.816 1 95.5 151 VAL A C 1
ATOM 1204 O O . VAL A 1 151 ? -19.469 -2.617 5.953 1 95.5 151 VAL A O 1
ATOM 1207 N N . SER A 1 152 ? -18.828 -3.006 8.039 1 95.5 152 SER A N 1
ATOM 1208 C CA . SER A 1 152 ? -19.078 -1.65 8.516 1 95.5 152 SER A CA 1
ATOM 1209 C C . SER A 1 152 ? -18.125 -1.277 9.656 1 95.5 152 SER A C 1
ATOM 1211 O O . SER A 1 152 ? -17.75 -2.133 10.453 1 95.5 152 SER A O 1
ATOM 1213 N N . GLY A 1 153 ? -17.688 -0.041 9.609 1 93.25 153 GLY A N 1
ATOM 1214 C CA . GLY A 1 153 ? -16.828 0.483 10.656 1 93.25 153 GLY A CA 1
ATOM 1215 C C . GLY A 1 153 ? -17.125 1.927 11.008 1 93.25 153 GLY A C 1
ATOM 1216 O O . GLY A 1 153 ? -17.531 2.713 10.148 1 93.25 153 GLY A O 1
ATOM 1217 N N . ASN A 1 154 ? -16.969 2.205 12.242 1 93.5 154 ASN A N 1
ATOM 1218 C CA . ASN A 1 154 ? -17.016 3.555 12.797 1 93.5 154 ASN A CA 1
ATOM 1219 C C . ASN A 1 154 ? -15.742 3.902 13.547 1 93.5 154 ASN A C 1
ATOM 1221 O O . ASN A 1 154 ? -15.391 3.236 14.523 1 93.5 154 ASN A O 1
ATOM 1225 N N . TYR A 1 155 ? -15.211 4.891 13 1 91.56 155 TYR A N 1
ATOM 1226 C CA . TYR A 1 155 ? -13.914 5.289 13.539 1 91.56 155 TYR A CA 1
ATOM 1227 C C . TYR A 1 155 ? -14.039 6.574 14.352 1 91.56 155 TYR A C 1
ATOM 1229 O O . TYR A 1 155 ? -14.789 7.48 13.984 1 91.56 155 TYR A O 1
ATOM 1237 N N . GLY A 1 156 ? -13.406 6.594 15.5 1 89.19 156 GLY A N 1
ATOM 1238 C CA . GLY A 1 156 ? -13.43 7.789 16.328 1 89.19 156 GLY A CA 1
ATOM 1239 C C . GLY A 1 156 ? -12.805 8.992 15.641 1 89.19 156 GLY A C 1
ATOM 1240 O O . GLY A 1 156 ? -13.227 9.383 14.547 1 89.19 156 GLY A O 1
ATOM 1241 N N . THR A 1 157 ? -11.859 9.547 16.203 1 93.81 157 THR A N 1
ATOM 1242 C CA . THR A 1 157 ? -11.195 10.719 15.648 1 93.81 157 THR A CA 1
ATOM 1243 C C . THR A 1 157 ? -9.953 10.305 14.867 1 93.81 157 THR A C 1
ATOM 1245 O O . THR A 1 157 ? -9.125 9.539 15.359 1 93.81 157 THR A O 1
ATOM 1248 N N . ILE A 1 158 ? -9.922 10.781 13.648 1 95.88 158 ILE A N 1
ATOM 1249 C CA . ILE A 1 158 ? -8.758 10.555 12.805 1 95.88 158 ILE A CA 1
ATOM 1250 C C . ILE A 1 158 ? -8.164 11.891 12.367 1 95.88 158 ILE A C 1
ATOM 1252 O O . ILE A 1 158 ? -8.898 12.797 11.945 1 95.88 158 ILE A O 1
ATOM 1256 N N . THR A 1 159 ? -6.895 11.984 12.477 1 97.81 159 THR A N 1
ATOM 1257 C CA . THR A 1 159 ? -6.203 13.141 11.906 1 97.81 159 THR A CA 1
ATOM 1258 C C . THR A 1 159 ? -5.395 12.727 10.68 1 97.81 159 THR A C 1
ATOM 1260 O O . THR A 1 159 ? -4.57 11.812 10.75 1 97.81 159 THR A O 1
ATOM 1263 N N . PHE A 1 160 ? -5.715 13.375 9.625 1 98.38 160 PHE A N 1
ATOM 1264 C CA . PHE A 1 160 ? -4.934 13.195 8.406 1 98.38 160 PHE A CA 1
ATOM 1265 C C . PHE A 1 160 ? -3.949 14.344 8.219 1 98.38 160 PHE A C 1
ATOM 1267 O O . PHE A 1 160 ? -4.32 15.516 8.359 1 98.38 160 PHE A O 1
ATOM 1274 N N . THR A 1 161 ? -2.707 14 7.961 1 98.56 161 THR A N 1
ATOM 1275 C CA . THR A 1 161 ? -1.673 14.992 7.668 1 98.56 161 THR A CA 1
ATOM 1276 C C . THR A 1 161 ? -1.154 14.82 6.242 1 98.56 161 THR A C 1
ATOM 1278 O O . THR A 1 161 ? -0.589 13.781 5.898 1 98.56 161 THR A O 1
ATOM 1281 N N . THR A 1 162 ? -1.362 15.797 5.438 1 98.75 162 THR A N 1
ATOM 1282 C CA . THR A 1 162 ? -0.875 15.781 4.062 1 98.75 162 THR A CA 1
ATOM 1283 C C . THR A 1 162 ? 0.302 16.75 3.896 1 98.75 162 THR A C 1
ATOM 1285 O O . THR A 1 162 ? 0.24 17.891 4.336 1 98.75 162 THR A O 1
ATOM 1288 N N . VAL A 1 163 ? 1.343 16.266 3.273 1 98.38 163 VAL A N 1
ATOM 1289 C CA . VAL A 1 163 ? 2.543 17.047 3.01 1 98.38 163 VAL A CA 1
ATOM 1290 C C . VAL A 1 163 ? 2.736 17.203 1.502 1 98.38 163 VAL A C 1
ATOM 1292 O O . VAL A 1 163 ? 2.873 16.219 0.781 1 98.38 163 VAL A O 1
ATOM 1295 N N . PHE A 1 164 ? 2.701 18.422 1.063 1 98.38 164 PHE A N 1
ATOM 1296 C CA . PHE A 1 164 ? 3.066 18.75 -0.31 1 98.38 164 PHE A CA 1
ATOM 1297 C C . PHE A 1 164 ? 4.562 19.016 -0.424 1 98.38 164 PHE A C 1
ATOM 1299 O O . PHE A 1 164 ? 5.121 19.797 0.34 1 98.38 164 PHE A O 1
ATOM 1306 N N . PRO A 1 165 ? 5.199 18.391 -1.39 1 97.06 165 PRO A N 1
ATOM 1307 C CA . PRO A 1 165 ? 6.656 18.516 -1.461 1 97.06 165 PRO A CA 1
ATOM 1308 C C . PRO A 1 165 ? 7.121 19.891 -1.937 1 97.06 165 PRO A C 1
ATOM 1310 O O . PRO A 1 165 ? 8.297 20.219 -1.803 1 97.06 165 PRO A O 1
ATOM 1313 N N . ASP A 1 166 ? 6.223 20.656 -2.529 1 97.75 166 ASP A N 1
ATOM 1314 C CA . ASP A 1 166 ? 6.535 21.984 -3.023 1 97.75 166 ASP A CA 1
ATOM 1315 C C . ASP A 1 166 ? 5.449 22.984 -2.631 1 97.75 166 ASP A C 1
ATOM 1317 O O . ASP A 1 166 ? 4.336 22.938 -3.164 1 97.75 166 ASP A O 1
ATOM 1321 N N . MET A 1 167 ? 5.84 23.891 -1.807 1 97 167 MET A N 1
ATOM 1322 C CA . MET A 1 167 ? 4.871 24.828 -1.256 1 97 167 MET A CA 1
ATOM 1323 C C . MET A 1 167 ? 4.445 25.844 -2.307 1 97 167 MET A C 1
ATOM 1325 O O . MET A 1 167 ? 3.463 26.562 -2.119 1 97 167 MET A O 1
ATOM 1329 N N . THR A 1 168 ? 5.148 25.984 -3.453 1 97.62 168 THR A N 1
ATOM 1330 C CA . THR A 1 168 ? 4.844 26.969 -4.473 1 97.62 168 THR A CA 1
ATOM 1331 C C . THR A 1 168 ? 4.223 26.312 -5.703 1 97.62 168 THR A C 1
ATOM 1333 O O . THR A 1 168 ? 3.877 27 -6.672 1 97.62 168 THR A O 1
ATOM 1336 N N . ASN A 1 169 ? 4.195 25.078 -5.668 1 98.06 169 ASN A N 1
ATOM 1337 C CA . ASN A 1 169 ? 3.588 24.281 -6.734 1 98.06 169 ASN A CA 1
ATOM 1338 C C . ASN A 1 169 ? 2.879 23.047 -6.18 1 98.06 169 ASN A C 1
ATOM 1340 O O . ASN A 1 169 ? 3.402 21.938 -6.262 1 98.06 169 ASN A O 1
ATOM 1344 N N . LEU A 1 170 ? 1.662 23.297 -5.801 1 98.25 170 LEU A N 1
ATOM 1345 C CA . LEU A 1 170 ? 0.917 22.25 -5.121 1 98.25 170 LEU A CA 1
ATOM 1346 C C . LEU A 1 170 ? 0.309 21.281 -6.129 1 98.25 170 LEU A C 1
ATOM 1348 O O . LEU A 1 170 ? -0.43 21.688 -7.023 1 98.25 170 LEU A O 1
ATOM 1352 N N . TYR A 1 171 ? 0.708 20.047 -5.965 1 97.25 171 TYR A N 1
ATOM 1353 C CA . TYR A 1 171 ? 0.131 18.953 -6.75 1 97.25 171 TYR A CA 1
ATOM 1354 C C . TYR A 1 171 ? -0.298 17.797 -5.852 1 97.25 171 TYR A C 1
ATOM 1356 O O . TYR A 1 171 ? 0.543 17.125 -5.262 1 97.25 171 TYR A O 1
ATOM 1364 N N . LEU A 1 172 ? -1.577 17.625 -5.832 1 97.31 172 LEU A N 1
ATOM 1365 C CA . LEU A 1 172 ? -2.139 16.672 -4.875 1 97.31 172 LEU A CA 1
ATOM 1366 C C . LEU A 1 172 ? -1.64 15.258 -5.152 1 97.31 172 LEU A C 1
ATOM 1368 O O . LEU A 1 172 ? -1.414 14.484 -4.223 1 97.31 172 LEU A O 1
ATOM 1372 N N . ALA A 1 173 ? -1.393 14.938 -6.383 1 94.12 173 ALA A N 1
ATOM 1373 C CA . ALA A 1 173 ? -0.972 13.594 -6.762 1 94.12 173 ALA A CA 1
ATOM 1374 C C . ALA A 1 173 ? 0.419 13.281 -6.215 1 94.12 173 ALA A C 1
ATOM 1376 O O . ALA A 1 173 ? 0.807 12.109 -6.117 1 94.12 173 ALA A O 1
ATOM 1377 N N . GLU A 1 174 ? 1.166 14.289 -5.863 1 93.44 174 GLU A N 1
ATOM 1378 C CA . GLU A 1 174 ? 2.527 14.102 -5.367 1 93.44 174 GLU A CA 1
ATOM 1379 C C . GLU A 1 174 ? 2.586 14.242 -3.85 1 93.44 174 GLU A C 1
ATOM 1381 O O . GLU A 1 174 ? 3.637 14.023 -3.242 1 93.44 174 GLU A O 1
ATOM 1386 N N . ALA A 1 175 ? 1.464 14.578 -3.299 1 96.5 175 ALA A N 1
ATOM 1387 C CA . ALA A 1 175 ? 1.417 14.766 -1.852 1 96.5 175 ALA A CA 1
ATOM 1388 C C . ALA A 1 175 ? 1.378 13.43 -1.125 1 96.5 175 ALA A C 1
ATOM 1390 O O . ALA A 1 175 ? 0.924 12.422 -1.683 1 96.5 175 ALA A O 1
ATOM 1391 N N . GLU A 1 176 ? 1.895 13.422 0.061 1 95.62 176 GLU A N 1
ATOM 1392 C CA . GLU A 1 176 ? 1.863 12.242 0.921 1 95.62 176 GLU A CA 1
ATOM 1393 C C . GLU A 1 176 ? 0.97 12.469 2.137 1 95.62 176 GLU A C 1
ATOM 1395 O O . GLU A 1 176 ? 1.039 13.523 2.777 1 95.62 176 GLU A O 1
ATOM 1400 N N . THR A 1 177 ? 0.192 11.438 2.391 1 97.5 177 THR A N 1
ATOM 1401 C CA . THR A 1 177 ? -0.733 11.57 3.512 1 97.5 177 THR A CA 1
ATOM 1402 C C . THR A 1 177 ? -0.518 10.445 4.523 1 97.5 177 THR A C 1
ATOM 1404 O O . THR A 1 177 ? -0.363 9.281 4.145 1 97.5 177 THR A O 1
ATOM 1407 N N . ASN A 1 178 ? -0.464 10.859 5.77 1 96.56 178 ASN A N 1
ATOM 1408 C CA . ASN A 1 178 ? -0.467 9.891 6.867 1 96.56 178 ASN A CA 1
ATOM 1409 C C . ASN A 1 178 ? -1.681 10.078 7.773 1 96.56 178 ASN A C 1
ATOM 1411 O O . ASN A 1 178 ? -2.295 11.148 7.785 1 96.56 178 ASN A O 1
ATOM 1415 N N . SER A 1 179 ? -1.952 9 8.469 1 96.19 179 SER A N 1
ATOM 1416 C CA . SER A 1 179 ? -3.137 8.992 9.328 1 96.19 179 SER A CA 1
ATOM 1417 C C . SER A 1 179 ? -2.77 8.695 10.773 1 96.19 179 SER A C 1
ATOM 1419 O O . SER A 1 179 ? -1.9 7.867 11.047 1 96.19 179 SER A O 1
ATOM 1421 N N . TYR A 1 180 ? -3.43 9.352 11.656 1 94.69 180 TYR A N 1
ATOM 1422 C CA . TYR A 1 180 ? -3.365 9.094 13.094 1 94.69 180 TYR A CA 1
ATOM 1423 C C . TYR A 1 180 ? -4.758 8.852 13.664 1 94.69 180 TYR A C 1
ATOM 1425 O O . TYR A 1 180 ? -5.594 9.75 13.68 1 94.69 180 TYR A O 1
ATOM 1433 N N . ILE A 1 181 ? -4.867 7.68 14.078 1 91 181 ILE A N 1
ATOM 1434 C CA . ILE A 1 181 ? -6.152 7.293 14.648 1 91 181 ILE A CA 1
ATOM 1435 C C . ILE A 1 181 ? -6.055 7.277 16.172 1 91 181 ILE A C 1
ATOM 1437 O O . ILE A 1 181 ? -5.242 6.547 16.75 1 91 181 ILE A O 1
ATOM 1441 N N . GLU A 1 182 ? -6.73 8.078 16.922 1 84.38 182 GLU A N 1
ATOM 1442 C CA . GLU A 1 182 ? -6.641 8.258 18.375 1 84.38 182 GLU A CA 1
ATOM 1443 C C . GLU A 1 182 ? -7.152 7.027 19.109 1 84.38 182 GLU A C 1
ATOM 1445 O O . GLU A 1 182 ? -6.551 6.594 20.094 1 84.38 182 GLU A O 1
ATOM 1450 N N . ASP A 1 183 ? -8.352 6.613 18.812 1 70.94 183 ASP A N 1
ATOM 1451 C CA . ASP A 1 183 ? -8.969 5.512 19.547 1 70.94 183 ASP A CA 1
ATOM 1452 C C . ASP A 1 183 ? -9.031 4.25 18.703 1 70.94 183 ASP A C 1
ATOM 1454 O O . ASP A 1 183 ? -9.633 4.25 17.625 1 70.94 183 ASP A O 1
ATOM 1458 N N . SER A 1 184 ? -8.281 3.348 19.281 1 64.62 184 SER A N 1
ATOM 1459 C CA . SER A 1 184 ? -8.305 2.074 18.562 1 64.62 184 SER A CA 1
ATOM 1460 C C . SER A 1 184 ? -9.562 1.277 18.891 1 64.62 184 SER A C 1
ATOM 1462 O O . SER A 1 184 ? -9.742 0.162 18.391 1 64.62 184 SER A O 1
ATOM 1464 N N . ASN A 1 185 ? -10.367 1.946 19.625 1 76.5 185 ASN A N 1
ATOM 1465 C CA . ASN A 1 185 ? -11.586 1.196 19.906 1 76.5 185 ASN A CA 1
ATOM 1466 C C . ASN A 1 185 ? -12.641 1.402 18.828 1 76.5 185 ASN A C 1
ATOM 1468 O O . ASN A 1 185 ? -13.719 1.936 19.094 1 76.5 185 ASN A O 1
ATOM 1472 N N . VAL A 1 186 ? -12.328 1.02 17.734 1 83.62 186 VAL A N 1
ATOM 1473 C CA . VAL A 1 186 ? -13.195 1.101 16.562 1 83.62 186 VAL A CA 1
ATOM 1474 C C . VAL A 1 186 ? -14.344 0.096 16.688 1 83.62 186 VAL A C 1
ATOM 1476 O O . VAL A 1 186 ? -14.125 -1.049 17.094 1 83.62 186 VAL A O 1
ATOM 1479 N N . LYS A 1 187 ? -15.562 0.588 16.5 1 87.56 187 LYS A N 1
ATOM 1480 C CA . LYS A 1 187 ? -16.688 -0.323 16.359 1 87.56 187 LYS A CA 1
ATOM 1481 C C . LYS A 1 187 ? -16.828 -0.823 14.922 1 87.56 187 LYS A C 1
ATOM 1483 O O . LYS A 1 187 ? -16.938 -0.026 13.992 1 87.56 187 LYS A O 1
ATOM 1488 N N . TYR A 1 188 ? -16.719 -2.113 14.859 1 89.94 188 TYR A N 1
ATOM 1489 C CA . TYR A 1 188 ? -16.797 -2.641 13.5 1 89.94 188 TYR A CA 1
ATOM 1490 C C . TYR A 1 188 ? -17.641 -3.908 13.461 1 89.94 188 TYR A C 1
ATOM 1492 O O . TYR A 1 188 ? -17.875 -4.539 14.492 1 89.94 188 TYR A O 1
ATOM 1500 N N . TYR A 1 189 ? -18.141 -4.113 12.227 1 91.5 189 TYR A N 1
ATOM 1501 C CA . TYR A 1 189 ? -18.844 -5.352 11.922 1 91.5 189 TYR A CA 1
ATOM 1502 C C . TYR A 1 189 ? -18.344 -5.957 10.609 1 91.5 189 TYR A C 1
ATOM 1504 O O . TYR A 1 189 ? -18.172 -5.246 9.617 1 91.5 189 TYR A O 1
ATOM 1512 N N . ILE A 1 190 ? -18.031 -7.188 10.688 1 91.94 190 ILE A N 1
ATOM 1513 C CA . ILE A 1 190 ? -17.75 -7.984 9.5 1 91.94 190 ILE A CA 1
ATOM 1514 C C . ILE A 1 190 ? -18.703 -9.172 9.43 1 91.94 190 ILE A C 1
ATOM 1516 O O . ILE A 1 190 ? -18.938 -9.844 10.438 1 91.94 190 ILE A O 1
ATOM 1520 N N . GLY A 1 191 ? -19.234 -9.375 8.266 1 91.62 191 GLY A N 1
ATOM 1521 C CA . GLY A 1 191 ? -20.141 -10.492 8.102 1 91.62 191 GLY A CA 1
ATOM 1522 C C . GLY A 1 191 ? -19.562 -11.812 8.57 1 91.62 191 GLY A C 1
ATOM 1523 O O . GLY A 1 191 ? -18.359 -11.898 8.859 1 91.62 191 GLY A O 1
ATOM 1524 N N . PRO A 1 192 ? -20.312 -12.867 8.625 1 91.12 192 PRO A N 1
ATOM 1525 C CA . PRO A 1 192 ? -19.938 -14.109 9.305 1 91.12 192 PRO A CA 1
ATOM 1526 C C . PRO A 1 192 ? -19.156 -15.062 8.414 1 91.12 192 PRO A C 1
ATOM 1528 O O . PRO A 1 192 ? -18.594 -16.047 8.891 1 91.12 192 PRO A O 1
ATOM 1531 N N . LYS A 1 193 ? -18.969 -14.789 7.188 1 90.44 193 LYS A N 1
ATOM 1532 C CA . LYS A 1 193 ? -18.453 -15.797 6.262 1 90.44 193 LYS A CA 1
ATOM 1533 C C . LYS A 1 193 ? -16.984 -16.109 6.559 1 90.44 193 LYS A C 1
ATOM 1535 O O . LYS A 1 193 ? -16.547 -17.25 6.402 1 90.44 193 LYS A O 1
ATOM 1540 N N . MET A 1 194 ? -16.25 -15.141 6.957 1 88.25 194 MET A N 1
ATOM 1541 C CA . MET A 1 194 ? -14.844 -15.383 7.254 1 88.25 194 MET A CA 1
ATOM 1542 C C . MET A 1 194 ? -14.688 -16.25 8.5 1 88.25 194 MET A C 1
ATOM 1544 O O . MET A 1 194 ? -13.859 -17.156 8.531 1 88.25 194 MET A O 1
ATOM 1548 N N . SER A 1 195 ? -15.539 -16.016 9.438 1 89.56 195 SER A N 1
ATOM 1549 C CA . SER A 1 195 ? -15.422 -16.75 10.695 1 89.56 195 SER A CA 1
ATOM 1550 C C . SER A 1 195 ? -15.961 -18.172 10.562 1 89.56 195 SER A C 1
ATOM 1552 O O . SER A 1 195 ? -15.562 -19.062 11.312 1 89.56 195 SER A O 1
ATOM 1554 N N . THR A 1 196 ? -16.781 -18.359 9.578 1 88.94 196 THR A N 1
ATOM 1555 C CA . THR A 1 196 ? -17.406 -19.656 9.43 1 88.94 196 THR A CA 1
ATOM 1556 C C . THR A 1 196 ? -16.828 -20.422 8.242 1 88.94 196 THR A C 1
ATOM 1558 O O . THR A 1 196 ? -17.406 -21.406 7.773 1 88.94 196 THR A O 1
ATOM 1561 N N . SER A 1 197 ? -15.75 -19.891 7.777 1 89.94 197 SER A N 1
ATOM 1562 C CA . SER A 1 197 ? -15.141 -20.531 6.617 1 89.94 197 SER A CA 1
ATOM 1563 C C . SER A 1 197 ? -14.727 -21.969 6.93 1 89.94 197 SER A C 1
ATOM 1565 O O . SER A 1 197 ? -14.227 -22.25 8.016 1 89.94 197 SER A O 1
ATOM 1567 N N . ALA A 1 198 ? -14.898 -22.797 5.898 1 88.81 198 ALA A N 1
ATOM 1568 C CA . ALA A 1 198 ? -14.461 -24.188 6.027 1 88.81 198 ALA A CA 1
ATOM 1569 C C . ALA A 1 198 ? -12.945 -24.297 5.973 1 88.81 198 ALA A C 1
ATOM 1571 O O . ALA A 1 198 ? -12.367 -25.297 6.391 1 88.81 198 ALA A O 1
ATOM 1572 N N . GLU A 1 199 ? -12.352 -23.328 5.434 1 91 199 GLU A N 1
ATOM 1573 C CA . GLU A 1 199 ? -10.891 -23.297 5.391 1 91 199 GLU A CA 1
ATOM 1574 C C . GLU A 1 199 ? -10.32 -22.75 6.691 1 91 199 GLU A C 1
ATOM 1576 O O . GLU A 1 199 ? -10.398 -21.547 6.953 1 91 199 GLU A O 1
ATOM 1581 N N . VAL A 1 200 ? -9.602 -23.547 7.379 1 92.56 200 VAL A N 1
ATOM 1582 C CA . VAL A 1 200 ? -9.109 -23.219 8.711 1 92.56 200 VAL A CA 1
ATOM 1583 C C . VAL A 1 200 ? -8.148 -22.031 8.633 1 92.56 200 VAL A C 1
ATOM 1585 O O . VAL A 1 200 ? -8.148 -21.156 9.508 1 92.56 200 VAL A O 1
ATOM 1588 N N . ALA A 1 201 ? -7.363 -22.016 7.605 1 92.75 201 ALA A N 1
ATOM 1589 C CA . ALA A 1 201 ? -6.395 -20.922 7.449 1 92.75 201 ALA A CA 1
ATOM 1590 C C . ALA A 1 201 ? -7.094 -19.578 7.383 1 92.75 201 ALA A C 1
ATOM 1592 O O . ALA A 1 201 ? -6.566 -18.562 7.875 1 92.75 201 ALA A O 1
ATOM 1593 N N . VAL A 1 202 ? -8.219 -19.562 6.824 1 94.25 202 VAL A N 1
ATOM 1594 C CA . VAL A 1 202 ? -8.984 -18.328 6.695 1 94.25 202 VAL A CA 1
ATOM 1595 C C . VAL A 1 202 ? -9.523 -17.922 8.062 1 94.25 202 VAL A C 1
ATOM 1597 O O . VAL A 1 202 ? -9.367 -16.766 8.469 1 94.25 202 VAL A O 1
ATOM 1600 N N . SER A 1 203 ? -10.094 -18.844 8.742 1 93.56 203 SER A N 1
ATOM 1601 C CA . SER A 1 203 ? -10.641 -18.531 10.055 1 93.56 203 SER A CA 1
ATOM 1602 C C . SER A 1 203 ? -9.547 -18.109 11.023 1 93.56 203 SER A C 1
ATOM 1604 O O . SER A 1 203 ? -9.727 -17.172 11.82 1 93.56 203 SER A O 1
ATOM 1606 N N . ASP A 1 204 ? -8.406 -18.734 10.953 1 94.44 204 ASP A N 1
ATOM 1607 C CA . ASP A 1 204 ? -7.262 -18.359 11.781 1 94.44 204 ASP A CA 1
ATOM 1608 C C . ASP A 1 204 ? -6.781 -16.953 11.461 1 94.44 204 ASP A C 1
ATOM 1610 O O . ASP A 1 204 ? -6.496 -16.172 12.375 1 94.44 204 ASP A O 1
ATOM 1614 N N . SER A 1 205 ? -6.734 -16.719 10.203 1 94.69 205 SER A N 1
ATOM 1615 C CA . SER A 1 205 ? -6.309 -15.391 9.773 1 94.69 205 SER A CA 1
ATOM 1616 C C . SER A 1 205 ? -7.293 -14.32 10.234 1 94.69 205 SER A C 1
ATOM 1618 O O . SER A 1 205 ? -6.887 -13.242 10.656 1 94.69 205 SER A O 1
ATOM 1620 N N . PHE A 1 206 ? -8.492 -14.656 10.148 1 94.31 206 PHE A N 1
ATOM 1621 C CA . PHE A 1 206 ? -9.5 -13.703 10.586 1 94.31 206 PHE A CA 1
ATOM 1622 C C . PHE A 1 206 ? -9.422 -13.477 12.094 1 94.31 206 PHE A C 1
ATOM 1624 O O . PHE A 1 206 ? -9.625 -12.367 12.57 1 94.31 206 PHE A O 1
ATOM 1631 N N . ASP A 1 207 ? -9.133 -14.477 12.812 1 94.5 207 ASP A N 1
ATOM 1632 C CA . ASP A 1 207 ? -8.922 -14.328 14.242 1 94.5 207 ASP A CA 1
ATOM 1633 C C . ASP A 1 207 ? -7.766 -13.359 14.523 1 94.5 207 ASP A C 1
ATOM 1635 O O . ASP A 1 207 ? -7.84 -12.547 15.445 1 94.5 207 ASP A O 1
ATOM 1639 N N . ARG A 1 208 ? -6.781 -13.445 13.711 1 93.88 208 ARG A N 1
ATOM 1640 C CA . ARG A 1 208 ? -5.664 -12.523 13.836 1 93.88 208 ARG A CA 1
ATOM 1641 C C . ARG A 1 208 ? -6.113 -11.086 13.594 1 93.88 208 ARG A C 1
ATOM 1643 O O . ARG A 1 208 ? -5.707 -10.172 14.312 1 93.88 208 ARG A O 1
ATOM 1650 N N . VAL A 1 209 ? -6.898 -10.914 12.633 1 93.38 209 VAL A N 1
ATOM 1651 C CA . VAL A 1 209 ? -7.441 -9.602 12.32 1 93.38 209 VAL A CA 1
ATOM 1652 C C . VAL A 1 209 ? -8.234 -9.07 13.508 1 93.38 209 VAL A C 1
ATOM 1654 O O . VAL A 1 209 ? -8.023 -7.941 13.953 1 93.38 209 VAL A O 1
ATOM 1657 N N . ARG A 1 210 ? -9.008 -9.891 14.047 1 91.5 210 ARG A N 1
ATOM 1658 C CA . ARG A 1 210 ? -9.875 -9.484 15.156 1 91.5 210 ARG A CA 1
ATOM 1659 C C . ARG A 1 210 ? -9.055 -9.141 16.391 1 91.5 210 ARG A C 1
ATOM 1661 O O . ARG A 1 210 ? -9.422 -8.25 17.156 1 91.5 210 ARG A O 1
ATOM 1668 N N . LYS A 1 211 ? -7.992 -9.773 16.578 1 92.12 211 LYS A N 1
ATOM 1669 C CA . LYS A 1 211 ? -7.191 -9.625 17.781 1 92.12 211 LYS A CA 1
ATOM 1670 C C . LYS A 1 211 ? -6.223 -8.453 17.656 1 92.12 211 LYS A C 1
ATOM 1672 O O . LYS A 1 211 ? -5.648 -8 18.656 1 92.12 211 LYS A O 1
ATOM 1677 N N . ASN A 1 212 ? -6.055 -7.992 16.422 1 92.38 212 ASN A N 1
ATOM 1678 C CA . ASN A 1 212 ? -5.047 -6.961 16.203 1 92.38 212 ASN A CA 1
ATOM 1679 C C . ASN A 1 212 ? -5.641 -5.742 15.5 1 92.38 212 ASN A C 1
ATOM 1681 O O . ASN A 1 212 ? -5.105 -5.277 14.492 1 92.38 212 ASN A O 1
ATOM 1685 N N . LEU A 1 213 ? -6.613 -5.223 16.062 1 89.31 213 LEU A N 1
ATOM 1686 C CA . LEU A 1 213 ? -7.352 -4.133 15.438 1 89.31 213 LEU A CA 1
ATOM 1687 C C . LEU A 1 213 ? -6.457 -2.91 15.25 1 89.31 213 LEU A C 1
ATOM 1689 O O . LEU A 1 213 ? -6.527 -2.24 14.219 1 89.31 213 LEU A O 1
ATOM 1693 N N . GLY A 1 214 ? -5.695 -2.635 16.281 1 89.12 214 GLY A N 1
ATOM 1694 C CA . GLY A 1 214 ? -4.777 -1.512 16.156 1 89.12 214 GLY A CA 1
ATOM 1695 C C . GLY A 1 214 ? -3.869 -1.621 14.938 1 89.12 214 GLY A C 1
ATOM 1696 O O . GLY A 1 214 ? -3.713 -0.659 14.188 1 89.12 214 GLY A O 1
ATOM 1697 N N . LEU A 1 215 ? -3.342 -2.77 14.727 1 92.44 215 LEU A N 1
ATOM 1698 C CA . LEU A 1 215 ? -2.471 -3.008 13.578 1 92.44 215 LEU A CA 1
ATOM 1699 C C . LEU A 1 215 ? -3.266 -2.992 12.281 1 92.44 215 LEU A C 1
ATOM 1701 O O . LEU A 1 215 ? -2.795 -2.475 11.266 1 92.44 215 LEU A O 1
ATOM 1705 N N . ASP A 1 216 ? -4.473 -3.482 12.312 1 92.62 216 ASP A N 1
ATOM 1706 C CA . ASP A 1 216 ? -5.348 -3.451 11.148 1 92.62 216 ASP A CA 1
ATOM 1707 C C . ASP A 1 216 ? -5.555 -2.021 10.656 1 92.62 216 ASP A C 1
ATOM 1709 O O . ASP A 1 216 ? -5.496 -1.757 9.453 1 92.62 216 ASP A O 1
ATOM 1713 N N . LEU A 1 217 ? -5.719 -1.219 11.562 1 92.44 217 LEU A N 1
ATOM 1714 C CA . LEU A 1 217 ? -5.988 0.176 11.234 1 92.44 217 LEU A CA 1
ATOM 1715 C C . LEU A 1 217 ? -4.738 0.854 10.68 1 92.44 217 LEU A C 1
ATOM 1717 O O . LEU A 1 217 ? -4.809 1.58 9.688 1 92.44 217 LEU A O 1
ATOM 1721 N N . GLN A 1 218 ? -3.672 0.559 11.297 1 92 218 GLN A N 1
ATOM 1722 C CA . GLN A 1 218 ? -2.418 1.132 10.82 1 92 218 GLN A CA 1
ATOM 1723 C C . GLN A 1 218 ? -2.119 0.682 9.391 1 92 218 GLN A C 1
ATOM 1725 O O . GLN A 1 218 ? -1.767 1.498 8.539 1 92 218 GLN A O 1
ATOM 1730 N N . GLU A 1 219 ? -2.334 -0.529 9.148 1 93.81 219 GLU A N 1
ATOM 1731 C CA . GLU A 1 219 ? -2.068 -1.083 7.82 1 93.81 219 GLU A CA 1
ATOM 1732 C C . GLU A 1 219 ? -3.1 -0.601 6.805 1 93.81 219 GLU A C 1
ATOM 1734 O O . GLU A 1 219 ? -2.744 -0.185 5.699 1 93.81 219 GLU A O 1
ATOM 1739 N N . GLY A 1 220 ? -4.266 -0.603 7.152 1 92.38 220 GLY A N 1
ATOM 1740 C CA . GLY A 1 220 ? -5.344 -0.238 6.25 1 92.38 220 GLY A CA 1
ATOM 1741 C C . GLY A 1 220 ? -5.328 1.229 5.863 1 92.38 220 GLY A C 1
ATOM 1742 O O . GLY A 1 220 ? -5.602 1.575 4.711 1 92.38 220 GLY A O 1
ATOM 1743 N N . PHE A 1 221 ? -4.945 2.088 6.73 1 93.5 221 PHE A N 1
ATOM 1744 C CA . PHE A 1 221 ? -5.078 3.52 6.492 1 93.5 221 PHE A CA 1
ATOM 1745 C C . PHE A 1 221 ? -3.869 4.059 5.742 1 93.5 221 PHE A C 1
ATOM 1747 O O . PHE A 1 221 ? -3.85 5.227 5.34 1 93.5 221 PHE A O 1
ATOM 1754 N N . VAL A 1 222 ? -2.932 3.17 5.5 1 91.94 222 VAL A N 1
ATOM 1755 C CA . VAL A 1 222 ? -1.876 3.549 4.566 1 91.94 222 VAL A CA 1
ATOM 1756 C C . VAL A 1 222 ? -2.482 3.869 3.201 1 91.94 222 VAL A C 1
ATOM 1758 O O . VAL A 1 222 ? -2.02 4.777 2.506 1 91.94 222 VAL A O 1
ATOM 1761 N N . PHE A 1 223 ? -3.562 3.201 2.947 1 88.81 223 PHE A N 1
ATOM 1762 C CA . PHE A 1 223 ? -4.184 3.373 1.639 1 88.81 223 PHE A CA 1
ATOM 1763 C C . PHE A 1 223 ? -5.449 4.215 1.746 1 88.81 223 PHE A C 1
ATOM 1765 O O . PHE A 1 223 ? -5.75 5.012 0.858 1 88.81 223 PHE A O 1
ATOM 1772 N N . LEU A 1 224 ? -6.141 4.137 2.811 1 93.56 224 LEU A N 1
ATOM 1773 C CA . LEU A 1 224 ? -7.41 4.836 2.98 1 93.56 224 LEU A CA 1
ATOM 1774 C C . LEU A 1 224 ? -7.18 6.312 3.285 1 93.56 224 LEU A C 1
ATOM 1776 O O . LEU A 1 224 ? -7.922 7.172 2.809 1 93.56 224 LEU A O 1
ATOM 1780 N N . GLY A 1 225 ? -6.215 6.527 4.055 1 95.56 225 GLY A N 1
ATOM 1781 C CA . GLY A 1 225 ? -5.934 7.891 4.48 1 95.56 225 GLY A CA 1
ATOM 1782 C C . GLY A 1 225 ? -5.816 8.859 3.32 1 95.56 225 GLY A C 1
ATOM 1783 O O . GLY A 1 225 ? -6.551 9.852 3.26 1 95.56 225 GLY A O 1
ATOM 1784 N N . PRO A 1 226 ? -4.945 8.523 2.398 1 96.12 226 PRO A N 1
ATOM 1785 C CA . PRO A 1 226 ? -4.793 9.406 1.237 1 96.12 226 PRO A CA 1
ATOM 1786 C C . PRO A 1 226 ? -6.098 9.602 0.473 1 96.12 226 PRO A C 1
ATOM 1788 O O . PRO A 1 226 ? -6.379 10.711 0.006 1 96.12 226 PRO A O 1
ATOM 1791 N N . ILE A 1 227 ? -6.895 8.594 0.377 1 96.38 227 ILE A N 1
ATOM 1792 C CA . ILE A 1 227 ? -8.156 8.68 -0.345 1 96.38 227 ILE A CA 1
ATOM 1793 C C . ILE A 1 227 ? -9.109 9.625 0.393 1 96.38 227 ILE A C 1
ATOM 1795 O O . ILE A 1 227 ? -9.695 10.523 -0.213 1 96.38 227 ILE A O 1
ATOM 1799 N N . PHE A 1 228 ? -9.211 9.5 1.672 1 97.19 228 PHE A N 1
ATOM 1800 C CA . PHE A 1 228 ? -10.133 10.305 2.469 1 97.19 228 PHE A CA 1
ATOM 1801 C C . PHE A 1 228 ? -9.688 11.766 2.488 1 97.19 228 PHE A C 1
ATOM 1803 O O . PHE A 1 228 ? -10.492 12.664 2.234 1 97.19 228 PHE A O 1
ATOM 1810 N N . MET A 1 229 ? -8.461 11.938 2.682 1 98.19 229 MET A N 1
ATOM 1811 C CA . MET A 1 229 ? -7.953 13.305 2.754 1 98.19 229 MET A CA 1
ATOM 1812 C C . MET A 1 229 ? -8.023 13.984 1.39 1 98.19 229 MET A C 1
ATOM 1814 O O . MET A 1 229 ? -8.32 15.18 1.301 1 98.19 229 MET A O 1
ATOM 1818 N N . ALA A 1 230 ? -7.738 13.234 0.375 1 97.94 230 ALA A N 1
ATOM 1819 C CA . ALA A 1 230 ? -7.836 13.797 -0.967 1 97.94 230 ALA A CA 1
ATOM 1820 C C . ALA A 1 230 ? -9.25 14.289 -1.252 1 97.94 230 ALA A C 1
ATOM 1822 O O . ALA A 1 230 ? -9.445 15.359 -1.834 1 97.94 230 ALA A O 1
ATOM 1823 N N . ASN A 1 231 ? -10.172 13.539 -0.882 1 97.56 231 ASN A N 1
ATOM 1824 C CA . ASN A 1 231 ? -11.555 13.961 -1.086 1 97.56 231 ASN A CA 1
ATOM 1825 C C . ASN A 1 231 ? -11.898 15.18 -0.242 1 97.56 231 ASN A C 1
ATOM 1827 O O . ASN A 1 231 ? -12.562 16.109 -0.719 1 97.56 231 ASN A O 1
ATOM 1831 N N . PHE A 1 232 ? -11.477 15.227 0.957 1 98.38 232 PHE A N 1
ATOM 1832 C CA . PHE A 1 232 ? -11.672 16.422 1.776 1 98.38 232 PHE A CA 1
ATOM 1833 C C . PHE A 1 232 ? -11.094 17.656 1.088 1 98.38 232 PHE A C 1
ATOM 1835 O O . PHE A 1 232 ? -11.766 18.672 0.977 1 98.38 232 PHE A O 1
ATOM 1842 N N . ILE A 1 233 ? -9.867 17.5 0.626 1 98.56 233 ILE A N 1
ATOM 1843 C CA . ILE A 1 233 ? -9.172 18.625 -0.001 1 98.56 233 ILE A CA 1
ATOM 1844 C C . ILE A 1 233 ? -9.914 19.047 -1.268 1 98.56 233 ILE A C 1
ATOM 1846 O O . ILE A 1 233 ? -10.211 20.234 -1.452 1 98.56 233 ILE A O 1
ATOM 1850 N N . GLN A 1 234 ? -10.266 18.094 -2.08 1 98.12 234 GLN A N 1
ATOM 1851 C CA . GLN A 1 234 ? -10.836 18.422 -3.385 1 98.12 234 GLN A CA 1
ATOM 1852 C C . GLN A 1 234 ? -12.234 19 -3.248 1 98.12 234 GLN A C 1
ATOM 1854 O O . GLN A 1 234 ? -12.633 19.875 -4.02 1 98.12 234 GLN A O 1
ATOM 1859 N N . TYR A 1 235 ? -12.969 18.625 -2.248 1 97.88 235 TYR A N 1
ATOM 1860 C CA . TYR A 1 235 ? -14.336 19.094 -2.1 1 97.88 235 TYR A CA 1
ATOM 1861 C C . TYR A 1 235 ? -14.375 20.391 -1.281 1 97.88 235 TYR A C 1
ATOM 1863 O O . TYR A 1 235 ? -15.219 21.25 -1.518 1 97.88 235 TYR A O 1
ATOM 1871 N N . ASN A 1 236 ? -13.43 20.516 -0.332 1 98.06 236 ASN A N 1
ATOM 1872 C CA . ASN A 1 236 ? -13.586 21.594 0.641 1 98.06 236 ASN A CA 1
ATOM 1873 C C . ASN A 1 236 ? -12.578 22.719 0.408 1 98.06 236 ASN A C 1
ATOM 1875 O O . ASN A 1 236 ? -12.734 23.812 0.947 1 98.06 236 ASN A O 1
ATOM 1879 N N . ILE A 1 237 ? -11.578 22.438 -0.358 1 98.31 237 ILE A N 1
ATOM 1880 C CA . ILE A 1 237 ? -10.516 23.422 -0.469 1 98.31 237 ILE A CA 1
ATOM 1881 C C . ILE A 1 237 ? -10.273 23.766 -1.938 1 98.31 237 ILE A C 1
ATOM 1883 O O . ILE A 1 237 ? -10.5 24.891 -2.369 1 98.31 237 ILE A O 1
ATOM 1887 N N . CYS A 1 238 ? -9.812 22.719 -2.662 1 98.44 238 CYS A N 1
ATOM 1888 C CA . CYS A 1 238 ? -9.406 22.953 -4.043 1 98.44 238 CYS A CA 1
ATOM 1889 C C . CYS A 1 238 ? -9.445 21.656 -4.852 1 98.44 238 CYS A C 1
ATOM 1891 O O . CYS A 1 238 ? -8.789 20.688 -4.5 1 98.44 238 CYS A O 1
ATOM 1893 N N . ASP A 1 239 ? -10.18 21.719 -5.941 1 98.25 239 ASP A N 1
ATOM 1894 C CA . ASP A 1 239 ? -10.352 20.562 -6.809 1 98.25 239 ASP A CA 1
ATOM 1895 C C . ASP A 1 239 ? -9.203 20.453 -7.805 1 98.25 239 ASP A C 1
ATOM 1897 O O . ASP A 1 239 ? -9.031 21.312 -8.672 1 98.25 239 ASP A O 1
ATOM 1901 N N . PHE A 1 240 ? -8.422 19.406 -7.703 1 97.75 240 PHE A N 1
ATOM 1902 C CA . PHE A 1 240 ? -7.277 19.156 -8.57 1 97.75 240 PHE A CA 1
ATOM 1903 C C . PHE A 1 240 ? -7.68 18.312 -9.773 1 97.75 240 PHE A C 1
ATOM 1905 O O . PHE A 1 240 ? -6.863 18.062 -10.664 1 97.75 240 PHE A O 1
ATOM 1912 N N . GLY A 1 241 ? -8.883 17.797 -9.727 1 95.25 241 GLY A N 1
ATOM 1913 C CA . GLY A 1 241 ? -9.375 17.016 -10.852 1 95.25 241 GLY A CA 1
ATOM 1914 C C . GLY A 1 241 ? -8.93 15.57 -10.805 1 95.25 241 GLY A C 1
ATOM 1915 O O . GLY A 1 241 ? -8.891 14.891 -11.828 1 95.25 241 GLY A O 1
ATOM 1916 N N . ILE A 1 242 ? -8.562 15.172 -9.688 1 91.38 242 ILE A N 1
ATOM 1917 C CA . ILE A 1 242 ? -8.109 13.789 -9.523 1 91.38 242 ILE A CA 1
ATOM 1918 C C . ILE A 1 242 ? -9.219 12.945 -8.914 1 91.38 242 ILE A C 1
ATOM 1920 O O . ILE A 1 242 ? -9.914 13.391 -7.988 1 91.38 242 ILE A O 1
ATOM 1924 N N . LYS A 1 243 ? -9.344 11.781 -9.484 1 82.31 243 LYS A N 1
ATOM 1925 C CA . LYS A 1 243 ? -10.352 10.867 -8.953 1 82.31 243 LYS A CA 1
ATOM 1926 C C . LYS A 1 243 ? -9.719 9.836 -8.023 1 82.31 243 LYS A C 1
ATOM 1928 O O . LYS A 1 243 ? -8.734 9.18 -8.391 1 82.31 243 LYS A O 1
ATOM 1933 N N . TYR A 1 244 ? -10.195 9.984 -6.859 1 75.75 244 TYR A N 1
ATOM 1934 C CA . TYR A 1 244 ? -9.789 8.969 -5.895 1 75.75 244 TYR A CA 1
ATOM 1935 C C . TYR A 1 244 ? -10.938 8.023 -5.566 1 75.75 244 TYR A C 1
ATOM 1937 O O . TYR A 1 244 ? -12.031 8.477 -5.219 1 75.75 244 TYR A O 1
ATOM 1945 N N . GLY A 1 245 ? -10.805 6.699 -5.676 1 70.25 245 GLY A N 1
ATOM 1946 C CA . GLY A 1 245 ? -11.812 5.695 -5.367 1 70.25 245 GLY A CA 1
ATOM 1947 C C . GLY A 1 245 ? -12.734 5.398 -6.535 1 70.25 245 GLY A C 1
ATOM 1948 O O . GLY A 1 245 ? -12.844 6.203 -7.465 1 70.25 245 GLY A O 1
ATOM 1949 N N . MET B 1 1 ? -68.75 28.312 47.812 1 27 1 MET B N 1
ATOM 1950 C CA . MET B 1 1 ? -68.438 26.938 47.406 1 27 1 MET B CA 1
ATOM 1951 C C . MET B 1 1 ? -68 26.922 45.938 1 27 1 MET B C 1
ATOM 1953 O O . MET B 1 1 ? -68.812 26.969 45.031 1 27 1 MET B O 1
ATOM 1957 N N . LEU B 1 2 ? -67 27.75 45.531 1 29.58 2 LEU B N 1
ATOM 1958 C CA . LEU B 1 2 ? -66.312 28.109 44.281 1 29.58 2 LEU B CA 1
ATOM 1959 C C . LEU B 1 2 ? -65.75 26.875 43.625 1 29.58 2 LEU B C 1
ATOM 1961 O O . LEU B 1 2 ? -65 26.109 44.25 1 29.58 2 LEU B O 1
ATOM 1965 N N . ILE B 1 3 ? -66.312 26.391 42.469 1 28.11 3 ILE B N 1
ATOM 1966 C CA . ILE B 1 3 ? -66.312 25.328 41.469 1 28.11 3 ILE B CA 1
ATOM 1967 C C . ILE B 1 3 ? -64.875 25.25 40.844 1 28.11 3 ILE B C 1
ATOM 1969 O O . ILE B 1 3 ? -64.5 26.172 40.156 1 28.11 3 ILE B O 1
ATOM 1973 N N . LYS B 1 4 ? -63.875 24.859 41.656 1 27.8 4 LYS B N 1
ATOM 1974 C CA . LYS B 1 4 ? -62.469 24.703 41.281 1 27.8 4 LYS B CA 1
ATOM 1975 C C . LYS B 1 4 ? -62.312 23.828 40.062 1 27.8 4 LYS B C 1
ATOM 1977 O O . LYS B 1 4 ? -62.719 22.656 40.062 1 27.8 4 LYS B O 1
ATOM 1982 N N . MET B 1 5 ? -62.438 24.438 38.812 1 25.62 5 MET B N 1
ATOM 1983 C CA . MET B 1 5 ? -62.312 23.938 37.438 1 25.62 5 MET B CA 1
ATOM 1984 C C . MET B 1 5 ? -61.062 23.078 37.281 1 25.62 5 MET B C 1
ATOM 1986 O O . MET B 1 5 ? -59.938 23.578 37.406 1 25.62 5 MET B O 1
ATOM 1990 N N . LEU B 1 6 ? -61.062 21.812 37.688 1 26.19 6 LEU B N 1
ATOM 1991 C CA . LEU B 1 6 ? -60.031 20.766 37.625 1 26.19 6 LEU B CA 1
ATOM 1992 C C . LEU B 1 6 ? -59.625 20.469 36.188 1 26.19 6 LEU B C 1
ATOM 1994 O O . LEU B 1 6 ? -60.438 19.969 35.406 1 26.19 6 LEU B O 1
ATOM 1998 N N . ILE B 1 7 ? -58.906 21.422 35.438 1 27.03 7 ILE B N 1
ATOM 1999 C CA . ILE B 1 7 ? -58.406 21.266 34.062 1 27.03 7 ILE B CA 1
ATOM 2000 C C . ILE B 1 7 ? -57.594 19.969 33.969 1 27.03 7 ILE B C 1
ATOM 2002 O O . ILE B 1 7 ? -56.562 19.828 34.625 1 27.03 7 ILE B O 1
ATOM 2006 N N . TYR B 1 8 ? -58.25 18.812 33.906 1 24.64 8 TYR B N 1
ATOM 2007 C CA . TYR B 1 8 ? -57.719 17.484 33.625 1 24.64 8 TYR B CA 1
ATOM 2008 C C . TYR B 1 8 ? -56.906 17.469 32.344 1 24.64 8 TYR B C 1
ATOM 2010 O O . TYR B 1 8 ? -57.469 17.609 31.234 1 24.64 8 TYR B O 1
ATOM 2018 N N . TRP B 1 9 ? -55.719 18.156 32.25 1 26.08 9 TRP B N 1
ATOM 2019 C CA . TRP B 1 9 ? -54.844 18.062 31.094 1 26.08 9 TRP B CA 1
ATOM 2020 C C . TRP B 1 9 ? -54.562 16.609 30.719 1 26.08 9 TRP B C 1
ATOM 2022 O O . TRP B 1 9 ? -54.031 15.852 31.516 1 26.08 9 TRP B O 1
ATOM 2032 N N . PHE B 1 10 ? -55.469 15.938 30.047 1 27.75 10 PHE B N 1
ATOM 2033 C CA . PHE B 1 10 ? -55.344 14.641 29.375 1 27.75 10 PHE B CA 1
ATOM 2034 C C . PHE B 1 10 ? -54.094 14.625 28.484 1 27.75 10 PHE B C 1
ATOM 2036 O O . PHE B 1 10 ? -54.031 15.359 27.5 1 27.75 10 PHE B O 1
ATOM 2043 N N . SER B 1 11 ? -52.906 14.484 29.016 1 23.7 11 SER B N 1
ATOM 2044 C CA . SER B 1 11 ? -51.656 14.195 28.297 1 23.7 11 SER B CA 1
ATOM 2045 C C . SER B 1 11 ? -51.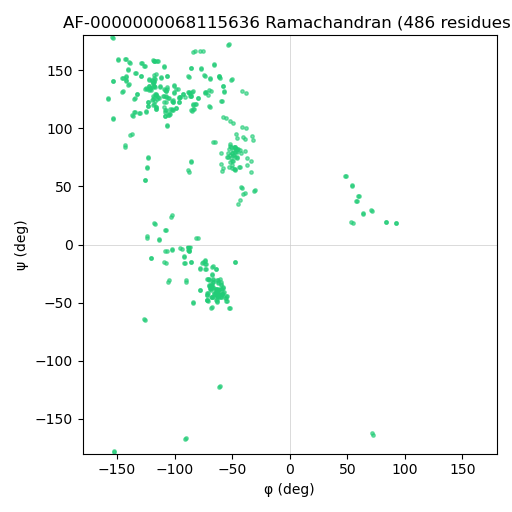844 13.008 27.359 1 23.7 11 SER B C 1
ATOM 2047 O O . SER B 1 11 ? -51.969 11.867 27.812 1 23.7 11 SER B O 1
ATOM 2049 N N . ILE B 1 12 ? -52.562 13.094 26.234 1 25.5 12 ILE B N 1
ATOM 2050 C CA . ILE B 1 12 ? -52.594 12.117 25.156 1 25.5 12 ILE B CA 1
ATOM 2051 C C . ILE B 1 12 ? -51.188 11.711 24.766 1 25.5 12 ILE B C 1
ATOM 2053 O O . ILE B 1 12 ? -50.406 12.531 24.266 1 25.5 12 ILE B O 1
ATOM 2057 N N . ALA B 1 13 ? -50.5 10.891 25.562 1 24.41 13 ALA B N 1
ATOM 2058 C CA . ALA B 1 13 ? -49.312 10.148 25.172 1 24.41 13 ALA B CA 1
ATOM 2059 C C . ALA B 1 13 ? -49.5 9.438 23.844 1 24.41 13 ALA B C 1
ATOM 2061 O O . ALA B 1 13 ? -50.25 8.453 23.75 1 24.41 13 ALA B O 1
ATOM 2062 N N . LEU B 1 14 ? -49.688 10.18 22.719 1 24.88 14 LEU B N 1
ATOM 2063 C CA . LEU B 1 14 ? -49.594 9.531 21.422 1 24.88 14 LEU B CA 1
ATOM 2064 C C . LEU B 1 14 ? -48.375 8.656 21.328 1 24.88 14 LEU B C 1
ATOM 2066 O O . LEU B 1 14 ? -47.25 9.156 21.375 1 24.88 14 LEU B O 1
ATOM 2070 N N . PHE B 1 15 ? -48.375 7.434 21.859 1 26.28 15 PHE B N 1
ATOM 2071 C CA . PHE B 1 15 ? -47.469 6.34 21.547 1 26.28 15 PHE B CA 1
ATOM 2072 C C . PHE B 1 15 ? -47.344 6.133 20.031 1 26.28 15 PHE B C 1
ATOM 2074 O O . PHE B 1 15 ? -48.281 5.656 19.406 1 26.28 15 PHE B O 1
ATOM 2081 N N . VAL B 1 16 ? -46.781 7.113 19.266 1 23.2 16 VAL B N 1
ATOM 2082 C CA . VAL B 1 16 ? -46.375 6.777 17.906 1 23.2 16 VAL B CA 1
ATOM 2083 C C . VAL B 1 16 ? -45.625 5.449 17.891 1 23.2 16 VAL B C 1
ATOM 2085 O O . VAL B 1 16 ? -44.531 5.34 18.484 1 23.2 16 VAL B O 1
ATOM 2088 N N . GLN B 1 17 ? -46.312 4.316 17.891 1 22.25 17 GLN B N 1
ATOM 2089 C CA . GLN B 1 17 ? -45.781 3.012 17.531 1 22.25 17 GLN B CA 1
ATOM 2090 C C . GLN B 1 17 ? -44.969 3.09 16.25 1 22.25 17 GLN B C 1
ATOM 2092 O O . GLN B 1 17 ? -45.5 3.439 15.188 1 22.25 17 GLN B O 1
ATOM 2097 N N . CYS B 1 18 ? -43.781 3.605 16.281 1 23.22 18 CYS B N 1
ATOM 2098 C CA . CYS B 1 18 ? -42.844 3.406 15.18 1 23.22 18 CYS B CA 1
ATOM 2099 C C . CYS B 1 18 ? -42.812 1.947 14.734 1 23.22 18 CYS B C 1
ATOM 2101 O O . CYS B 1 18 ? -42.375 1.072 15.492 1 23.22 18 CYS B O 1
ATOM 2103 N N . GLU B 1 19 ? -43.875 1.535 14.031 1 24.52 19 GLU B N 1
ATOM 2104 C CA . GLU B 1 19 ? -43.844 0.25 13.336 1 24.52 19 GLU B CA 1
ATOM 2105 C C . GLU B 1 19 ? -42.531 0.074 12.578 1 24.52 19 GLU B C 1
ATOM 2107 O O . GLU B 1 19 ? -42.156 0.926 11.766 1 24.52 19 GLU B O 1
ATOM 2112 N N . CYS B 1 20 ? -41.531 -0.519 13.172 1 24.92 20 CYS B N 1
ATOM 2113 C CA . CYS B 1 20 ? -40.344 -1.101 12.531 1 24.92 20 CYS B CA 1
ATOM 2114 C C . CYS B 1 20 ? -40.719 -1.892 11.289 1 24.92 20 CYS B C 1
ATOM 2116 O O . CYS B 1 20 ? -41.406 -2.916 11.383 1 24.92 20 CYS B O 1
ATOM 2118 N N . PHE B 1 21 ? -41.219 -1.117 10.266 1 24.73 21 PHE B N 1
ATOM 2119 C CA . PHE B 1 21 ? -41.344 -1.842 9.008 1 24.73 21 PHE B CA 1
ATOM 2120 C C . PHE B 1 21 ? -40.156 -2.789 8.812 1 24.73 21 PHE B C 1
ATOM 2122 O O . PHE B 1 21 ? -39 -2.369 8.875 1 24.73 21 PHE B O 1
ATOM 2129 N N . ASN B 1 22 ? -40.281 -4.008 9.266 1 24.53 22 ASN B N 1
ATOM 2130 C CA . ASN B 1 22 ? -39.531 -5.172 8.812 1 24.53 22 ASN B CA 1
ATOM 2131 C C . ASN B 1 22 ? -39.406 -5.195 7.297 1 24.53 22 ASN B C 1
ATOM 2133 O O . ASN B 1 22 ? -40.312 -5.617 6.59 1 24.53 22 ASN B O 1
ATOM 2137 N N . ILE B 1 23 ? -39 -4.094 6.676 1 25.72 23 ILE B N 1
ATOM 2138 C CA . ILE B 1 23 ? -38.688 -4.34 5.273 1 25.72 23 ILE B CA 1
ATOM 2139 C C . ILE B 1 23 ? -37.812 -5.598 5.156 1 25.72 23 ILE B C 1
ATOM 2141 O O . ILE B 1 23 ? -36.688 -5.633 5.652 1 25.72 23 ILE B O 1
ATOM 2145 N N . GLU B 1 24 ? -38.469 -6.754 5.141 1 27.45 24 GLU B N 1
ATOM 2146 C CA . GLU B 1 24 ? -37.906 -7.988 4.598 1 27.45 24 GLU B CA 1
ATOM 2147 C C . GLU B 1 24 ? -37.219 -7.738 3.266 1 27.45 24 GLU B C 1
ATOM 2149 O O . GLU B 1 24 ? -37.875 -7.648 2.223 1 27.45 24 GLU B O 1
ATOM 2154 N N . ASN B 1 25 ? -36.594 -6.613 3.088 1 27.86 25 ASN B N 1
ATOM 2155 C CA . ASN B 1 25 ? -35.812 -6.633 1.847 1 27.86 25 ASN B CA 1
ATOM 2156 C C . ASN B 1 25 ? -35.062 -7.945 1.679 1 27.86 25 ASN B C 1
ATOM 2158 O O . ASN B 1 25 ? -34.188 -8.258 2.477 1 27.86 25 ASN B O 1
ATOM 2162 N N . ASP B 1 26 ? -35.781 -8.953 1.193 1 27.39 26 ASP B N 1
ATOM 2163 C CA . ASP B 1 26 ? -35.188 -10.133 0.577 1 27.39 26 ASP B CA 1
ATOM 2164 C C . ASP B 1 26 ? -33.969 -9.766 -0.277 1 27.39 26 ASP B C 1
ATOM 2166 O O . ASP B 1 26 ? -34.125 -9.359 -1.432 1 27.39 26 ASP B O 1
ATOM 2170 N N . VAL B 1 27 ? -33.125 -8.945 0.178 1 28 27 VAL B N 1
ATOM 2171 C CA . VAL B 1 27 ? -31.859 -8.938 -0.532 1 28 27 VAL B CA 1
ATOM 2172 C C . VAL B 1 27 ? -31.391 -10.367 -0.781 1 28 27 VAL B C 1
ATOM 2174 O O . VAL B 1 27 ? -31.109 -11.109 0.164 1 28 27 VAL B O 1
ATOM 2177 N N . GLU B 1 28 ? -31.938 -10.953 -1.834 1 26.27 28 GLU B N 1
ATOM 2178 C CA . GLU B 1 28 ? -31.281 -12.164 -2.316 1 26.27 28 GLU B CA 1
ATOM 2179 C C . GLU B 1 28 ? -29.766 -12.055 -2.189 1 26.27 28 GLU B C 1
ATOM 2181 O O . GLU B 1 28 ? -29.125 -11.266 -2.895 1 26.27 28 GLU B O 1
ATOM 2186 N N . ALA B 1 29 ? -29.25 -12.047 -1.04 1 30.69 29 ALA B N 1
ATOM 2187 C CA . ALA B 1 29 ? -27.828 -12.375 -0.905 1 30.69 29 ALA B CA 1
ATOM 2188 C C . ALA B 1 29 ? -27.406 -13.406 -1.947 1 30.69 29 ALA B C 1
ATOM 2190 O O . ALA B 1 29 ? -27.797 -14.57 -1.874 1 30.69 29 ALA B O 1
ATOM 2191 N N . SER B 1 30 ? -27.328 -13 -3.141 1 29.3 30 SER B N 1
ATOM 2192 C CA . SER B 1 30 ? -26.688 -13.953 -4.043 1 29.3 30 SER B CA 1
ATOM 2193 C C . SER B 1 30 ? -25.609 -14.75 -3.326 1 29.3 30 SER B C 1
ATOM 2195 O O . SER B 1 30 ? -24.719 -14.172 -2.688 1 29.3 30 SER B O 1
ATOM 2197 N N . ASN B 1 31 ? -25.922 -15.883 -2.812 1 30.89 31 ASN B N 1
ATOM 2198 C CA . ASN B 1 31 ? -25.031 -16.938 -2.344 1 30.89 31 ASN B CA 1
ATOM 2199 C C . ASN B 1 31 ? -23.719 -16.969 -3.143 1 30.89 31 ASN B C 1
ATOM 2201 O O . ASN B 1 31 ? -23.641 -17.625 -4.18 1 30.89 31 ASN B O 1
ATOM 2205 N N . ILE B 1 32 ? -23.188 -15.852 -3.311 1 36.16 32 ILE B N 1
ATOM 2206 C CA . ILE B 1 32 ? -21.859 -16.062 -3.867 1 36.16 32 ILE B CA 1
ATOM 2207 C C . ILE B 1 32 ? -21.078 -17.016 -2.979 1 36.16 32 ILE B C 1
ATOM 2209 O O . ILE B 1 32 ? -20.656 -16.656 -1.881 1 36.16 32 ILE B O 1
ATOM 2213 N N . ALA B 1 33 ? -21.344 -18.328 -3.082 1 36.25 33 ALA B N 1
ATOM 2214 C CA . ALA B 1 33 ? -20.688 -19.469 -2.455 1 36.25 33 ALA B CA 1
ATOM 2215 C C . ALA B 1 33 ? -19.172 -19.297 -2.473 1 36.25 33 ALA B C 1
ATOM 2217 O O . ALA B 1 33 ? -18.625 -18.656 -3.369 1 36.25 33 ALA B O 1
ATOM 2218 N N . ALA B 1 34 ? -18.625 -19.531 -1.31 1 45.94 34 ALA B N 1
ATOM 2219 C CA . ALA B 1 34 ? -17.188 -19.766 -1.237 1 45.94 34 ALA B CA 1
ATOM 2220 C C . ALA B 1 34 ? -16.719 -20.656 -2.381 1 45.94 34 ALA B C 1
ATOM 2222 O O . ALA B 1 34 ? -17.25 -21.75 -2.578 1 45.94 34 ALA B O 1
ATOM 2223 N N . VAL B 1 35 ? -16.172 -20.188 -3.367 1 45.53 35 VAL B N 1
ATOM 2224 C CA . VAL B 1 35 ? -15.633 -21.016 -4.43 1 45.53 35 VAL B CA 1
ATOM 2225 C C . VAL B 1 35 ? -14.727 -22.094 -3.822 1 45.53 35 VAL B C 1
ATOM 2227 O O . VAL B 1 35 ? -13.703 -21.781 -3.207 1 45.53 35 VAL B O 1
ATOM 2230 N N . GLN B 1 36 ? -15.305 -23.219 -3.365 1 48.62 36 GLN B N 1
ATOM 2231 C CA . GLN B 1 36 ? -14.492 -24.359 -2.996 1 48.62 36 GLN B CA 1
ATOM 2232 C C . GLN B 1 36 ? -13.523 -24.734 -4.117 1 48.62 36 GLN B C 1
ATOM 2234 O O . GLN B 1 36 ? -13.938 -24.938 -5.262 1 48.62 36 GLN B O 1
ATOM 2239 N N . TYR B 1 37 ? -12.242 -24.422 -3.926 1 52.28 37 TYR B N 1
ATOM 2240 C CA . TYR B 1 37 ? -11.18 -24.734 -4.871 1 52.28 37 TYR B CA 1
ATOM 2241 C C . TYR B 1 37 ? -10.977 -26.25 -4.973 1 52.28 37 TYR B C 1
ATOM 2243 O O . TYR B 1 37 ? -10.594 -26.891 -3.998 1 52.28 37 TYR B O 1
ATOM 2251 N N . ASN B 1 38 ? -11.734 -26.797 -5.855 1 60.84 38 ASN B N 1
ATOM 2252 C CA . ASN B 1 38 ? -11.453 -28.203 -6.168 1 60.84 38 ASN B CA 1
ATOM 2253 C C . ASN B 1 38 ? -10.375 -28.312 -7.246 1 60.84 38 ASN B C 1
ATOM 2255 O O . ASN B 1 38 ? -10.352 -27.531 -8.195 1 60.84 38 ASN B O 1
ATOM 2259 N N . ASP B 1 39 ? -9.336 -29.094 -6.957 1 67.75 39 ASP B N 1
ATOM 2260 C CA . ASP B 1 39 ? -8.242 -29.391 -7.879 1 67.75 39 ASP B CA 1
ATOM 2261 C C . ASP B 1 39 ? -8.773 -29.797 -9.25 1 67.75 39 ASP B C 1
ATOM 2263 O O . ASP B 1 39 ? -8.094 -29.609 -10.266 1 67.75 39 ASP B O 1
ATOM 2267 N N . HIS B 1 40 ? -9.961 -30.109 -9.375 1 75.5 40 HIS B N 1
ATOM 2268 C CA . HIS B 1 40 ? -10.5 -30.578 -10.641 1 75.5 40 HIS B CA 1
ATOM 2269 C C . HIS B 1 40 ? -10.703 -29.438 -11.617 1 75.5 40 HIS B C 1
ATOM 2271 O O . HIS B 1 40 ? -10.773 -29.641 -12.836 1 75.5 40 HIS B O 1
ATOM 2277 N N . ASP B 1 41 ? -10.695 -28.281 -11.156 1 88.56 41 ASP B N 1
ATOM 2278 C CA . ASP B 1 41 ? -10.961 -27.125 -12.016 1 88.56 41 ASP B CA 1
ATOM 2279 C C . ASP B 1 41 ? -9.656 -26.531 -12.547 1 88.56 41 ASP B C 1
ATOM 2281 O O . ASP B 1 41 ? -9.68 -25.703 -13.461 1 88.56 41 ASP B O 1
ATOM 2285 N N . LYS B 1 42 ? -8.617 -27.109 -12.078 1 93 42 LYS B N 1
ATOM 2286 C CA . LYS B 1 42 ? -7.316 -26.594 -12.477 1 93 42 LYS B CA 1
ATOM 2287 C C . LYS B 1 42 ? -6.746 -27.359 -13.656 1 93 42 LYS B C 1
ATOM 2289 O O . LYS B 1 42 ? -6.742 -28.594 -13.656 1 93 42 LYS B O 1
ATOM 2294 N N . ILE B 1 43 ? -6.379 -26.641 -14.664 1 94.81 43 ILE B N 1
ATOM 2295 C CA . ILE B 1 43 ? -5.695 -27.203 -15.82 1 94.81 43 ILE B CA 1
ATOM 2296 C C . ILE B 1 43 ? -4.305 -26.578 -15.945 1 94.81 43 ILE B C 1
ATOM 2298 O O . ILE B 1 43 ? -4.145 -25.359 -15.789 1 94.81 43 ILE B O 1
ATOM 2302 N N . ARG B 1 44 ? -3.354 -27.391 -16.203 1 96 44 ARG B N 1
ATOM 2303 C CA . ARG B 1 44 ? -1.986 -26.938 -16.453 1 96 44 ARG B CA 1
ATOM 2304 C C . ARG B 1 44 ? -1.631 -27.047 -17.922 1 96 44 ARG B C 1
ATOM 2306 O O . ARG B 1 44 ? -1.26 -28.109 -18.406 1 96 44 ARG B O 1
ATOM 2313 N N . PRO B 1 45 ? -1.695 -25.859 -18.516 1 94.56 45 PRO B N 1
ATOM 2314 C CA . PRO B 1 45 ? -1.498 -25.906 -19.969 1 94.56 45 PRO B CA 1
ATOM 2315 C C . PRO B 1 45 ? -0.079 -26.312 -20.359 1 94.56 45 PRO B C 1
ATOM 2317 O O . PRO B 1 45 ? 0.153 -26.766 -21.484 1 94.56 45 PRO B O 1
ATOM 2320 N N . CYS B 1 46 ? 0.856 -26.062 -19.484 1 95.31 46 CYS B N 1
ATOM 2321 C CA . CYS B 1 46 ? 2.256 -26.328 -19.797 1 95.31 46 CYS B CA 1
ATOM 2322 C C . CYS B 1 46 ? 2.834 -27.359 -18.844 1 95.31 46 CYS B C 1
ATOM 2324 O O . CYS B 1 46 ? 2.908 -27.125 -17.641 1 95.31 46 CYS B O 1
ATOM 2326 N N . SER B 1 47 ? 3.285 -28.438 -19.406 1 89.62 47 SER B N 1
ATOM 2327 C CA . SER B 1 47 ? 3.926 -29.469 -18.609 1 89.62 47 SER B CA 1
ATOM 2328 C C . SER B 1 47 ? 5.277 -29 -18.078 1 89.62 47 SER B C 1
ATOM 2330 O O . SER B 1 47 ? 6.012 -28.297 -18.766 1 89.62 47 SER B O 1
ATOM 2332 N N . HIS B 1 48 ? 5.613 -29.391 -16.859 1 87.81 48 HIS B N 1
ATOM 2333 C CA . HIS B 1 48 ? 6.902 -29.156 -16.203 1 87.81 48 HIS B CA 1
ATOM 2334 C C . HIS B 1 48 ? 7.27 -27.672 -16.219 1 87.81 48 HIS B C 1
ATOM 2336 O O . HIS B 1 48 ? 8.453 -27.328 -16.203 1 87.81 48 HIS B O 1
ATOM 2342 N N . PHE B 1 49 ? 6.352 -26.875 -16.406 1 92.62 49 PHE B N 1
ATOM 2343 C CA . PHE B 1 49 ? 6.516 -25.422 -16.375 1 92.62 49 PHE B CA 1
ATOM 2344 C C . PHE B 1 49 ? 7.527 -24.969 -17.422 1 92.62 49 PHE B C 1
ATOM 2346 O O . PHE B 1 49 ? 8.375 -24.125 -17.141 1 92.62 49 PHE B O 1
ATOM 2353 N N . ASP B 1 50 ? 7.375 -25.609 -18.594 1 94 50 ASP B N 1
ATOM 2354 C CA . ASP B 1 50 ? 8.203 -25.219 -19.734 1 94 50 ASP B CA 1
ATOM 2355 C C . ASP B 1 50 ? 7.996 -23.75 -20.094 1 94 50 ASP B C 1
ATOM 2357 O O . ASP B 1 50 ? 6.883 -23.344 -20.422 1 94 50 ASP B O 1
ATOM 2361 N N . LEU B 1 51 ? 9.031 -23 -20.109 1 96.44 51 LEU B N 1
ATOM 2362 C CA . LEU B 1 51 ? 8.945 -21.562 -20.297 1 96.44 51 LEU B CA 1
ATOM 2363 C C . LEU B 1 51 ? 8.484 -21.219 -21.703 1 96.44 51 LEU B C 1
ATOM 2365 O O . LEU B 1 51 ? 7.777 -20.234 -21.922 1 96.44 51 LEU B O 1
ATOM 2369 N N . ASN B 1 52 ? 8.883 -21.984 -22.656 1 97 52 ASN B N 1
ATOM 2370 C CA . ASN B 1 52 ? 8.445 -21.734 -24.031 1 97 52 ASN B CA 1
ATOM 2371 C C . ASN B 1 52 ? 6.934 -21.922 -24.172 1 97 52 ASN B C 1
ATOM 2373 O O . ASN B 1 52 ? 6.273 -21.141 -24.859 1 97 52 ASN B O 1
ATOM 2377 N N . CYS B 1 53 ? 6.504 -22.906 -23.578 1 98.19 53 CYS B N 1
ATOM 2378 C CA . CYS B 1 53 ? 5.066 -23.156 -23.562 1 98.19 53 CYS B CA 1
ATOM 2379 C C . CYS B 1 53 ? 4.324 -22.016 -22.875 1 98.19 53 CYS B C 1
ATOM 2381 O O . CYS B 1 53 ? 3.309 -21.531 -23.375 1 98.19 53 CYS B O 1
ATOM 2383 N N . ILE B 1 54 ? 4.844 -21.594 -21.766 1 98.56 54 ILE B N 1
ATOM 2384 C CA . ILE B 1 54 ? 4.234 -20.5 -21 1 98.56 54 ILE B CA 1
ATOM 2385 C C . ILE B 1 54 ? 4.258 -19.219 -21.828 1 98.56 54 ILE B C 1
ATOM 2387 O O . ILE B 1 54 ? 3.25 -18.516 -21.922 1 98.56 54 ILE B O 1
ATOM 2391 N N . ARG B 1 55 ? 5.324 -18.953 -22.438 1 98.5 55 ARG B N 1
ATOM 2392 C CA . ARG B 1 55 ? 5.441 -17.797 -23.328 1 98.5 55 ARG B CA 1
ATOM 2393 C C . ARG B 1 55 ? 4.383 -17.844 -24.422 1 98.5 55 ARG B C 1
ATOM 2395 O O . ARG B 1 55 ? 3.758 -16.828 -24.734 1 98.5 55 ARG B O 1
ATOM 2402 N N . ALA B 1 56 ? 4.219 -18.969 -25.016 1 98.25 56 ALA B N 1
ATOM 2403 C CA . ALA B 1 56 ? 3.242 -19.125 -26.078 1 98.25 56 ALA B CA 1
ATOM 2404 C C . ALA B 1 56 ? 1.828 -18.844 -25.578 1 98.25 56 ALA B C 1
ATOM 2406 O O . ALA B 1 56 ? 1.032 -18.203 -26.281 1 98.25 56 ALA B O 1
ATOM 2407 N N . TYR B 1 57 ? 1.583 -19.297 -24.391 1 98.5 57 TYR B N 1
ATOM 2408 C CA . TYR B 1 57 ? 0.274 -19.047 -23.797 1 98.5 57 TYR B CA 1
ATOM 2409 C C . TYR B 1 57 ? 0.041 -17.547 -23.609 1 98.5 57 TYR B C 1
ATOM 2411 O O . TYR B 1 57 ? -1.014 -17.031 -23.984 1 98.5 57 TYR B O 1
ATOM 2419 N N . PHE B 1 58 ? 1.033 -16.875 -23.016 1 98.62 58 PHE B N 1
ATOM 2420 C CA . PHE B 1 58 ? 0.924 -15.445 -22.797 1 98.62 58 PHE B CA 1
ATOM 2421 C C . PHE B 1 58 ? 0.742 -14.703 -24.109 1 98.62 58 PHE B C 1
ATOM 2423 O O . PHE B 1 58 ? -0.106 -13.82 -24.219 1 98.62 58 PHE B O 1
ATOM 2430 N N . LYS B 1 59 ? 1.465 -15.094 -25.062 1 98.31 59 LYS B N 1
ATOM 2431 C CA . LYS B 1 59 ? 1.37 -14.469 -26.375 1 98.31 59 LYS B CA 1
ATOM 2432 C C . LYS B 1 59 ? -0.024 -14.648 -26.969 1 98.31 59 LYS B C 1
ATOM 2434 O O . LYS B 1 59 ? -0.586 -13.711 -27.547 1 98.31 59 LYS B O 1
ATOM 2439 N N . GLN B 1 60 ? -0.542 -15.758 -26.859 1 98.31 60 GLN B N 1
ATOM 2440 C CA . GLN B 1 60 ? -1.846 -16.078 -27.422 1 98.31 60 GLN B CA 1
ATOM 2441 C C . GLN B 1 60 ? -2.959 -15.297 -26.734 1 98.31 60 GLN B C 1
ATOM 2443 O O . GLN B 1 60 ? -3.955 -14.938 -27.359 1 98.31 60 GLN B O 1
ATOM 2448 N N . HIS B 1 61 ? -2.783 -14.984 -25.453 1 98.5 61 HIS B N 1
ATOM 2449 C CA . HIS B 1 61 ? -3.9 -14.469 -24.672 1 98.5 61 HIS B CA 1
ATOM 2450 C C . HIS B 1 61 ? -3.629 -13.047 -24.188 1 98.5 61 HIS B C 1
ATOM 2452 O O . HIS B 1 61 ? -4.23 -12.594 -23.219 1 98.5 61 HIS B O 1
ATOM 2458 N N . SER B 1 62 ? -2.734 -12.406 -24.766 1 97.69 62 SER B N 1
ATOM 2459 C CA . SER B 1 62 ? -2.445 -11.016 -24.453 1 97.69 62 SER B CA 1
ATOM 2460 C C . SER B 1 62 ? -1.833 -10.289 -25.641 1 97.69 62 SER B C 1
ATOM 2462 O O . SER B 1 62 ? -1.668 -10.875 -26.719 1 97.69 62 SER B O 1
ATOM 2464 N N . SER B 1 63 ? -1.578 -8.992 -25.453 1 96.56 63 SER B N 1
ATOM 2465 C CA . SER B 1 63 ? -0.919 -8.203 -26.484 1 96.56 63 SER B CA 1
ATOM 2466 C C . SER B 1 63 ? 0.553 -7.977 -26.156 1 96.56 63 SER B C 1
ATOM 2468 O O . SER B 1 63 ? 1.167 -7.027 -26.641 1 96.56 63 SER B O 1
ATOM 2470 N N . CYS B 1 64 ? 1.079 -8.852 -25.406 1 97.5 64 CYS B N 1
ATOM 2471 C CA . CYS B 1 64 ? 2.455 -8.672 -24.953 1 97.5 64 CYS B CA 1
ATOM 2472 C C . CYS B 1 64 ? 3.441 -9.18 -26 1 97.5 64 CYS B C 1
ATOM 2474 O O . CYS B 1 64 ? 3.041 -9.805 -26.984 1 97.5 64 CYS B O 1
ATOM 2476 N N . VAL B 1 65 ? 4.73 -8.836 -25.891 1 98.38 65 VAL B N 1
ATOM 2477 C CA . VAL B 1 65 ? 5.816 -9.312 -26.734 1 98.38 65 VAL B CA 1
ATOM 2478 C C . VAL B 1 65 ? 6.648 -10.344 -25.984 1 98.38 65 VAL B C 1
ATOM 2480 O O . VAL B 1 65 ? 7.16 -10.062 -24.891 1 98.38 65 VAL B O 1
ATOM 2483 N N . VAL B 1 66 ? 6.809 -11.469 -26.562 1 98.44 66 VAL B N 1
ATOM 2484 C CA . VAL B 1 66 ? 7.539 -12.555 -25.906 1 98.44 66 VAL B CA 1
ATOM 2485 C C . VAL B 1 66 ? 8.953 -12.094 -25.562 1 98.44 66 VAL B C 1
ATOM 2487 O O . VAL B 1 66 ? 9.602 -11.422 -26.375 1 98.44 66 VAL B O 1
ATOM 2490 N N . SER B 1 67 ? 9.336 -12.438 -24.375 1 98 67 SER B N 1
ATOM 2491 C CA . SER B 1 67 ? 10.672 -12.117 -23.891 1 98 67 SER B CA 1
ATOM 2492 C C . SER B 1 67 ? 11.398 -13.359 -23.406 1 98 67 SER B C 1
ATOM 2494 O O . SER B 1 67 ? 10.766 -14.305 -22.922 1 98 67 SER B O 1
ATOM 2496 N N . HIS B 1 68 ? 12.805 -13.281 -23.484 1 97.12 68 HIS B N 1
ATOM 2497 C CA . HIS B 1 68 ? 13.547 -14.5 -23.203 1 97.12 68 HIS B CA 1
ATOM 2498 C C . HIS B 1 68 ? 14.562 -14.273 -22.078 1 97.12 68 HIS B C 1
ATOM 2500 O O . HIS B 1 68 ? 15.227 -15.211 -21.641 1 97.12 68 HIS B O 1
ATOM 2506 N N . GLY B 1 69 ? 14.531 -13.133 -21.5 1 92.81 69 GLY B N 1
ATOM 2507 C CA . GLY B 1 69 ? 15.398 -12.852 -20.359 1 92.81 69 GLY B CA 1
ATOM 2508 C C . GLY B 1 69 ? 16.859 -12.695 -20.75 1 92.81 69 GLY B C 1
ATOM 2509 O O . GLY B 1 69 ? 17.172 -12.508 -21.938 1 92.81 69 GLY B O 1
ATOM 2510 N N . PRO B 1 70 ? 17.688 -12.766 -19.766 1 97.06 70 PRO B N 1
ATOM 2511 C CA . PRO B 1 70 ? 17.328 -12.75 -18.344 1 97.06 70 PRO B CA 1
ATOM 2512 C C . PRO B 1 70 ? 17 -11.352 -17.828 1 97.06 70 PRO B C 1
ATOM 2514 O O . PRO B 1 70 ? 17.188 -10.367 -18.547 1 97.06 70 PRO B O 1
ATOM 2517 N N . VAL B 1 71 ? 16.406 -11.227 -16.656 1 97.94 71 VAL B N 1
ATOM 2518 C CA . VAL B 1 71 ? 16.359 -9.961 -15.93 1 97.94 71 VAL B CA 1
ATOM 2519 C C . VAL B 1 71 ? 17.766 -9.445 -15.688 1 97.94 71 VAL B C 1
ATOM 2521 O O . VAL B 1 71 ? 18.656 -10.211 -15.297 1 97.94 71 VAL B O 1
ATOM 2524 N N . PRO B 1 72 ? 17.969 -8.188 -15.992 1 97.38 72 PRO B N 1
ATOM 2525 C CA . PRO B 1 72 ? 19.266 -7.645 -15.602 1 97.38 72 PRO B CA 1
ATOM 2526 C C . PRO B 1 72 ? 19.609 -7.902 -14.133 1 97.38 72 PRO B C 1
ATOM 2528 O O . PRO B 1 72 ? 18.719 -7.82 -13.273 1 97.38 72 PRO B O 1
ATOM 2531 N N . ASP B 1 73 ? 20.922 -8.203 -13.883 1 97.62 73 ASP B N 1
ATOM 2532 C CA . ASP B 1 73 ? 21.344 -8.547 -12.523 1 97.62 73 ASP B CA 1
ATOM 2533 C C . ASP B 1 73 ? 22.656 -7.875 -12.172 1 97.62 73 ASP B C 1
ATOM 2535 O O . ASP B 1 73 ? 23.734 -8.406 -12.469 1 97.62 73 ASP B O 1
ATOM 2539 N N . PRO B 1 74 ? 22.625 -6.707 -11.516 1 97 74 PRO B N 1
ATOM 2540 C CA . PRO B 1 74 ? 21.438 -6.195 -10.828 1 97 74 PRO B CA 1
ATOM 2541 C C . PRO B 1 74 ? 20.516 -5.418 -11.758 1 97 74 PRO B C 1
ATOM 2543 O O . PRO B 1 74 ? 20.969 -4.836 -12.742 1 97 74 PRO B O 1
ATOM 2546 N N . LEU B 1 75 ? 19.25 -5.457 -11.383 1 97.56 75 LEU B N 1
ATOM 2547 C CA . LEU B 1 75 ? 18.234 -4.566 -11.945 1 97.56 75 LEU B CA 1
ATOM 2548 C C . LEU B 1 75 ? 18.234 -3.221 -11.234 1 97.56 75 LEU B C 1
ATOM 2550 O O . LEU B 1 75 ? 18.203 -3.166 -10 1 97.56 75 LEU B O 1
ATOM 2554 N N . LYS B 1 76 ? 18.234 -2.205 -11.984 1 96.56 76 LYS B N 1
ATOM 2555 C CA . LYS B 1 76 ? 18.203 -0.865 -11.398 1 96.56 76 LYS B CA 1
ATOM 2556 C C . LYS B 1 76 ? 16.766 -0.323 -11.359 1 96.56 76 LYS B C 1
ATOM 2558 O O . LYS B 1 76 ? 16.094 -0.26 -12.391 1 96.56 76 LYS B O 1
ATOM 2563 N N . LEU B 1 77 ? 16.375 -0.005 -10.195 1 95.56 77 LEU B N 1
ATOM 2564 C CA . LEU B 1 77 ? 15.062 0.606 -10 1 95.56 77 LEU B CA 1
ATOM 2565 C C . LEU B 1 77 ? 15.195 2 -9.398 1 95.56 77 LEU B C 1
ATOM 2567 O O . LEU B 1 77 ? 15.984 2.205 -8.469 1 95.56 77 LEU B O 1
ATOM 2571 N N . GLN B 1 78 ? 14.438 2.9 -9.844 1 91.94 78 GLN B N 1
ATOM 2572 C CA . GLN B 1 78 ? 14.625 4.301 -9.484 1 91.94 78 GLN B CA 1
ATOM 2573 C C . GLN B 1 78 ? 13.945 4.625 -8.156 1 91.94 78 GLN B C 1
ATOM 2575 O O . GLN B 1 78 ? 14.508 5.34 -7.324 1 91.94 78 GLN B O 1
ATOM 2580 N N . ASN B 1 79 ? 12.742 4.254 -8.016 1 89.81 79 ASN B N 1
ATOM 2581 C CA . ASN B 1 79 ? 11.992 4.613 -6.812 1 89.81 79 ASN B CA 1
ATOM 2582 C C . ASN B 1 79 ? 11.18 3.434 -6.281 1 89.81 79 ASN B C 1
ATOM 2584 O O . ASN B 1 79 ? 10.266 2.957 -6.953 1 89.81 79 ASN B O 1
ATOM 2588 N N . ILE B 1 80 ? 11.648 2.975 -5.109 1 92.25 80 ILE B N 1
ATOM 2589 C CA . ILE B 1 80 ? 10.914 1.938 -4.391 1 92.25 80 ILE B CA 1
ATOM 2590 C C . ILE B 1 80 ? 10.477 2.467 -3.029 1 92.25 80 ILE B C 1
ATOM 2592 O O . ILE B 1 80 ? 11.242 3.145 -2.342 1 92.25 80 ILE B O 1
ATOM 2596 N N . ILE B 1 81 ? 9.281 2.178 -2.725 1 91.5 81 ILE B N 1
ATOM 2597 C CA . ILE B 1 81 ? 8.797 2.627 -1.427 1 91.5 81 ILE B CA 1
ATOM 2598 C C . ILE B 1 81 ? 8.438 1.419 -0.564 1 91.5 81 ILE B C 1
ATOM 2600 O O . ILE B 1 81 ? 7.742 0.507 -1.019 1 91.5 81 ILE B O 1
ATOM 2604 N N . PHE B 1 82 ? 8.961 1.423 0.624 1 92.25 82 PHE B N 1
ATOM 2605 C CA . PHE B 1 82 ? 8.68 0.441 1.666 1 92.25 82 PHE B CA 1
ATOM 2606 C C . PHE B 1 82 ? 7.84 1.056 2.775 1 92.25 82 PHE B C 1
ATOM 2608 O O . PHE B 1 82 ? 8.328 1.882 3.549 1 92.25 82 PHE B O 1
ATOM 2615 N N . HIS B 1 83 ? 6.578 0.591 2.83 1 93.94 83 HIS B N 1
ATOM 2616 C CA . HIS B 1 83 ? 5.734 1.067 3.92 1 93.94 83 HIS B CA 1
ATOM 2617 C C . HIS B 1 83 ? 5.805 0.129 5.121 1 93.94 83 HIS B C 1
ATOM 2619 O O . HIS B 1 83 ? 5.648 -1.085 4.973 1 93.94 83 HIS B O 1
ATOM 2625 N N . LEU B 1 84 ? 6.043 0.714 6.242 1 95.69 84 LEU B N 1
ATOM 2626 C CA . LEU B 1 84 ? 6.074 -0.001 7.516 1 95.69 84 LEU B CA 1
ATOM 2627 C C . LEU B 1 84 ? 5.082 0.602 8.5 1 95.69 84 LEU B C 1
ATOM 2629 O O . LEU B 1 84 ? 5.484 1.181 9.516 1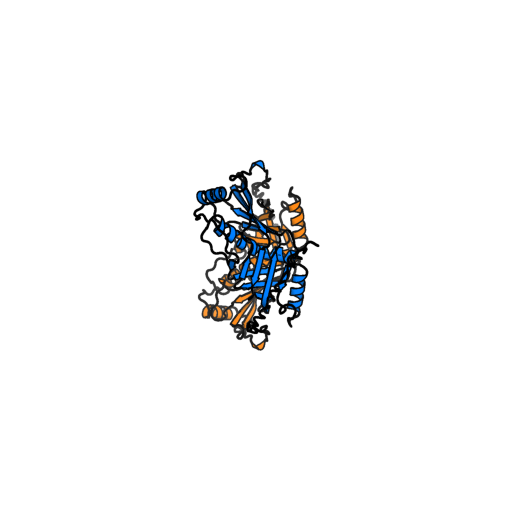 95.69 84 LEU B O 1
ATOM 2633 N N . PRO B 1 85 ? 3.896 0.293 8.234 1 94.69 85 PRO B N 1
ATOM 2634 C CA . PRO B 1 85 ? 2.863 0.975 9.016 1 94.69 85 PRO B CA 1
ATOM 2635 C C . PRO B 1 85 ? 2.941 0.648 10.508 1 94.69 85 PRO B C 1
ATOM 2637 O O . PRO B 1 85 ? 2.658 1.507 11.352 1 94.69 85 PRO B O 1
ATOM 2640 N N . HIS B 1 86 ? 3.359 -0.464 10.891 1 93.94 86 HIS B N 1
ATOM 2641 C CA . HIS B 1 86 ? 3.391 -0.839 12.297 1 93.94 86 HIS B CA 1
ATOM 2642 C C . HIS B 1 86 ? 4.348 0.051 13.086 1 93.94 86 HIS B C 1
ATOM 2644 O O . HIS B 1 86 ? 4.219 0.179 14.305 1 93.94 86 HIS B O 1
ATOM 2650 N N . ALA B 1 87 ? 5.258 0.659 12.398 1 94.94 87 ALA B N 1
ATOM 2651 C CA . ALA B 1 87 ? 6.266 1.496 13.047 1 94.94 87 ALA B CA 1
ATOM 2652 C C . ALA B 1 87 ? 6.082 2.963 12.664 1 94.94 87 ALA B C 1
ATOM 2654 O O . ALA B 1 87 ? 6.93 3.801 12.984 1 94.94 87 ALA B O 1
ATOM 2655 N N . ASN B 1 88 ? 5.102 3.283 11.945 1 93.69 88 ASN B N 1
ATOM 2656 C CA . ASN B 1 88 ? 4.848 4.633 11.453 1 93.69 88 ASN B CA 1
ATOM 2657 C C . ASN B 1 88 ? 6.016 5.152 10.617 1 93.69 88 ASN B C 1
ATOM 2659 O O . ASN B 1 88 ? 6.379 6.328 10.719 1 93.69 88 ASN B O 1
ATOM 2663 N N . MET B 1 89 ? 6.574 4.223 9.867 1 95.5 89 MET B N 1
ATOM 2664 C CA . MET B 1 89 ? 7.73 4.582 9.047 1 95.5 89 MET B CA 1
ATOM 2665 C C . MET B 1 89 ? 7.527 4.145 7.602 1 95.5 89 MET B C 1
ATOM 2667 O O . MET B 1 89 ? 6.719 3.26 7.324 1 95.5 89 MET B O 1
ATOM 2671 N N . SER B 1 90 ? 8.227 4.82 6.75 1 95.25 90 SER B N 1
ATOM 2672 C CA . SER B 1 90 ? 8.398 4.375 5.371 1 95.25 90 SER B CA 1
ATOM 2673 C C . SER B 1 90 ? 9.82 4.617 4.887 1 95.25 90 SER B C 1
ATOM 2675 O O . SER B 1 90 ? 10.508 5.52 5.375 1 95.25 90 SER B O 1
ATOM 2677 N N . PHE B 1 91 ? 10.227 3.783 3.992 1 95.38 91 PHE B N 1
ATOM 2678 C CA . PHE B 1 91 ? 11.531 3.922 3.348 1 95.38 91 PHE B CA 1
ATOM 2679 C C . PHE B 1 91 ? 11.375 4.168 1.853 1 95.38 91 PHE B C 1
ATOM 2681 O O . PHE B 1 91 ? 10.695 3.402 1.161 1 95.38 91 PHE B O 1
ATOM 2688 N N . VAL B 1 92 ? 11.945 5.227 1.451 1 95.19 92 VAL B N 1
ATOM 2689 C CA . VAL B 1 92 ? 12.031 5.484 0.018 1 95.19 92 VAL B CA 1
ATOM 2690 C C . VAL B 1 92 ? 13.438 5.16 -0.481 1 95.19 92 VAL B C 1
ATOM 2692 O O . VAL B 1 92 ? 14.414 5.805 -0.078 1 95.19 92 VAL B O 1
ATOM 2695 N N . LEU B 1 93 ? 13.477 4.223 -1.307 1 95.69 93 LEU B N 1
ATOM 2696 C CA . LEU B 1 93 ? 14.758 3.801 -1.862 1 95.69 93 LEU B CA 1
ATOM 2697 C C . LEU B 1 93 ? 14.953 4.363 -3.268 1 95.69 93 LEU B C 1
ATOM 2699 O O . LEU B 1 93 ? 14.141 4.102 -4.16 1 95.69 93 LEU B O 1
ATOM 2703 N N . ARG B 1 94 ? 16.016 5.074 -3.387 1 95.12 94 ARG B N 1
ATOM 2704 C CA . ARG B 1 94 ? 16.344 5.633 -4.695 1 95.12 94 ARG B CA 1
ATOM 2705 C C . ARG B 1 94 ? 17.516 4.891 -5.328 1 95.12 94 ARG B C 1
ATOM 2707 O O . ARG B 1 94 ? 18.406 4.414 -4.625 1 95.12 94 ARG B O 1
ATOM 2714 N N . ASN B 1 95 ? 17.469 4.754 -6.645 1 95.31 95 ASN B N 1
ATOM 2715 C CA . ASN B 1 95 ? 18.531 4.117 -7.41 1 95.31 95 ASN B CA 1
ATOM 2716 C C . ASN B 1 95 ? 18.938 2.779 -6.797 1 95.31 95 ASN B C 1
ATOM 2718 O O . ASN B 1 95 ? 20.109 2.564 -6.492 1 95.31 95 ASN B O 1
ATOM 2722 N N . SER B 1 96 ? 17.984 1.965 -6.723 1 97 96 SER B N 1
ATOM 2723 C CA . SER B 1 96 ? 18.188 0.688 -6.051 1 97 96 SER B CA 1
ATOM 2724 C C . SER B 1 96 ? 18.719 -0.369 -7.02 1 97 96 SER B C 1
ATOM 2726 O O . SER B 1 96 ? 18.328 -0.386 -8.188 1 97 96 SER B O 1
ATOM 2728 N N . ASN B 1 97 ? 19.562 -1.189 -6.496 1 97.81 97 ASN B N 1
ATOM 2729 C CA . ASN B 1 97 ? 20 -2.406 -7.18 1 97.81 97 ASN B CA 1
ATOM 2730 C C . ASN B 1 97 ? 19.281 -3.641 -6.625 1 97.81 97 ASN B C 1
ATOM 2732 O O . ASN B 1 97 ? 19.344 -3.904 -5.422 1 97.81 97 ASN B O 1
ATOM 2736 N N . VAL B 1 98 ? 18.672 -4.332 -7.512 1 97.69 98 VAL B N 1
ATOM 2737 C CA . VAL B 1 98 ? 17.969 -5.551 -7.117 1 97.69 98 VAL B CA 1
ATOM 2738 C C . VAL B 1 98 ? 18.562 -6.75 -7.852 1 97.69 98 VAL B C 1
ATOM 2740 O O . VAL B 1 98 ? 18.656 -6.75 -9.078 1 97.69 98 VAL B O 1
ATOM 2743 N N . GLY B 1 99 ? 18.984 -7.734 -7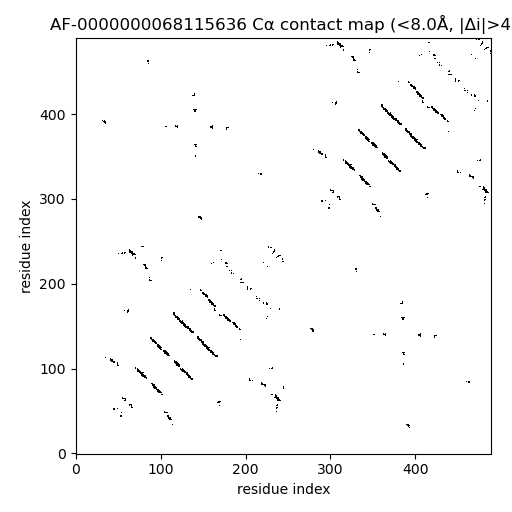.105 1 97.88 99 GLY B N 1
ATOM 2744 C CA . GLY B 1 99 ? 19.516 -8.961 -7.68 1 97.88 99 GLY B CA 1
ATOM 2745 C C . GLY B 1 99 ? 18.688 -10.188 -7.344 1 97.88 99 GLY B C 1
ATOM 2746 O O . GLY B 1 99 ? 17.875 -10.156 -6.414 1 97.88 99 GLY B O 1
ATOM 2747 N N . GLY B 1 100 ? 18.828 -11.211 -8.164 1 97.62 100 GLY B N 1
ATOM 2748 C CA . GLY B 1 100 ? 18.25 -12.508 -7.824 1 97.62 100 GLY B CA 1
ATOM 2749 C C . GLY B 1 100 ? 16.859 -12.703 -8.375 1 97.62 100 GLY B C 1
ATOM 2750 O O . GLY B 1 100 ? 16.125 -13.609 -7.941 1 97.62 100 GLY B O 1
ATOM 2751 N N . LEU B 1 101 ? 16.422 -11.914 -9.383 1 97.81 101 LEU B N 1
ATOM 2752 C CA . LEU B 1 101 ? 15.047 -11.984 -9.859 1 97.81 101 LEU B CA 1
ATOM 2753 C C . LEU B 1 101 ? 14.906 -13.031 -10.953 1 97.81 101 LEU B C 1
ATOM 2755 O O . LEU B 1 101 ? 13.805 -13.258 -11.461 1 97.81 101 LEU B O 1
ATOM 2759 N N . ASN B 1 102 ? 15.969 -13.641 -11.32 1 97.69 102 ASN B N 1
ATOM 2760 C CA . ASN B 1 102 ? 15.906 -14.719 -12.297 1 97.69 102 ASN B CA 1
ATOM 2761 C C . ASN B 1 102 ? 15.594 -16.062 -11.641 1 97.69 102 ASN B C 1
ATOM 2763 O O . ASN B 1 102 ? 16.438 -16.953 -11.633 1 97.69 102 ASN B O 1
ATOM 2767 N N . GLY B 1 103 ? 14.398 -16.141 -11.227 1 96.81 103 GLY B N 1
ATOM 2768 C CA . GLY B 1 103 ? 13.93 -17.344 -10.531 1 96.81 103 GLY B CA 1
ATOM 2769 C C . GLY B 1 103 ? 13.344 -18.391 -11.461 1 96.81 103 GLY B C 1
ATOM 2770 O O . GLY B 1 103 ? 13.641 -18.391 -12.664 1 96.81 103 GLY B O 1
ATOM 2771 N N . LYS B 1 104 ? 12.672 -19.344 -10.859 1 97.25 104 LYS B N 1
ATOM 2772 C CA . LYS B 1 104 ? 12.062 -20.438 -11.594 1 97.25 104 LYS B CA 1
ATOM 2773 C C . LYS B 1 104 ? 10.547 -20.469 -11.383 1 97.25 104 LYS B C 1
ATOM 2775 O O . LYS B 1 104 ? 10.062 -20.234 -10.273 1 97.25 104 LYS B O 1
ATOM 2780 N N . VAL B 1 105 ? 9.875 -20.781 -12.477 1 98.38 105 VAL B N 1
ATOM 2781 C CA . VAL B 1 105 ? 8.438 -20.969 -12.344 1 98.38 105 VAL B CA 1
ATOM 2782 C C . VAL B 1 105 ? 8.156 -22.25 -11.57 1 98.38 105 VAL B C 1
ATOM 2784 O O . VAL B 1 105 ? 8.734 -23.297 -11.867 1 98.38 105 VAL B O 1
ATOM 2787 N N . VAL B 1 106 ? 7.254 -22.125 -10.586 1 98.06 106 VAL B N 1
ATOM 2788 C CA . VAL B 1 106 ? 6.996 -23.281 -9.75 1 98.06 106 VAL B CA 1
ATOM 2789 C C . VAL B 1 106 ? 5.523 -23.672 -9.844 1 98.06 106 VAL B C 1
ATOM 2791 O O . VAL B 1 106 ? 5.121 -24.734 -9.336 1 98.06 106 VAL B O 1
ATOM 2794 N N . GLU B 1 107 ? 4.734 -22.828 -10.422 1 98.06 107 GLU B N 1
ATOM 2795 C CA . GLU B 1 107 ? 3.338 -23.156 -10.695 1 98.06 107 GLU B CA 1
ATOM 2796 C C . GLU B 1 107 ? 2.801 -22.359 -11.883 1 98.06 107 GLU B C 1
ATOM 2798 O O . GLU B 1 107 ? 3.146 -21.188 -12.062 1 98.06 107 GLU B O 1
ATOM 2803 N N . PHE B 1 108 ? 2.033 -23.031 -12.664 1 98.44 108 PHE B N 1
ATOM 2804 C CA . PHE B 1 108 ? 1.339 -22.406 -13.781 1 98.44 108 PHE B CA 1
ATOM 2805 C C . PHE B 1 108 ? 0.065 -23.188 -14.125 1 98.44 108 PHE B C 1
ATOM 2807 O O . PHE B 1 108 ? 0.125 -24.297 -14.641 1 98.44 108 PHE B O 1
ATOM 2814 N N . TYR B 1 109 ? -1.11 -22.547 -13.781 1 97.69 109 TYR B N 1
ATOM 2815 C CA . TYR B 1 109 ? -2.355 -23.234 -14.109 1 97.69 109 TYR B CA 1
ATOM 2816 C C . TYR B 1 109 ? -3.471 -22.234 -14.398 1 97.69 109 TYR B C 1
ATOM 2818 O O . TYR B 1 109 ? -3.361 -21.062 -14.055 1 97.69 109 TYR B O 1
ATOM 2826 N N . VAL B 1 110 ? -4.43 -22.688 -15.062 1 97.38 110 VAL B N 1
ATOM 2827 C CA . VAL B 1 110 ? -5.68 -21.953 -15.242 1 97.38 110 VAL B CA 1
ATOM 2828 C C . VAL B 1 110 ? -6.805 -22.656 -14.492 1 97.38 110 VAL B C 1
ATOM 2830 O O . VAL B 1 110 ? -6.805 -23.875 -14.359 1 97.38 110 VAL B O 1
ATOM 2833 N N . ASN B 1 111 ? -7.668 -21.875 -13.953 1 97 111 ASN B N 1
ATOM 2834 C CA . ASN B 1 111 ? -8.867 -22.391 -13.297 1 97 111 ASN B CA 1
ATOM 2835 C C . ASN B 1 111 ? -10.125 -22.094 -14.117 1 97 111 ASN B C 1
ATOM 2837 O O . ASN B 1 111 ? -10.539 -20.938 -14.219 1 97 111 ASN B O 1
ATOM 2841 N N . LYS B 1 112 ? -10.758 -23.125 -14.578 1 95 112 LYS B N 1
ATOM 2842 C CA . LYS B 1 112 ? -11.898 -22.953 -15.477 1 95 112 LYS B CA 1
ATOM 2843 C C . LYS B 1 112 ? -13.109 -22.406 -14.719 1 95 112 LYS B C 1
ATOM 2845 O O . LYS B 1 112 ? -13.938 -21.703 -15.297 1 95 112 LYS B O 1
ATOM 2850 N N . LYS B 1 113 ? -13.18 -22.719 -13.555 1 94.38 113 LYS B N 1
ATOM 2851 C CA . LYS B 1 113 ? -14.312 -22.281 -12.75 1 94.38 113 LYS B CA 1
ATOM 2852 C C . LYS B 1 113 ? -14.234 -20.797 -12.445 1 94.38 113 LYS B C 1
ATOM 2854 O O . LYS B 1 113 ? -15.211 -20.062 -12.625 1 94.38 113 LYS B O 1
ATOM 2859 N N . THR B 1 114 ? -13.086 -20.375 -12.016 1 94.5 114 THR B N 1
ATOM 2860 C CA . THR B 1 114 ? -12.938 -18.969 -11.641 1 94.5 114 THR B CA 1
ATOM 2861 C C . THR B 1 114 ? -12.469 -18.141 -12.828 1 94.5 114 THR B C 1
ATOM 2863 O O . THR B 1 114 ? -12.5 -16.906 -12.781 1 94.5 114 THR B O 1
ATOM 2866 N N . HIS B 1 115 ? -11.977 -18.75 -13.828 1 96.94 115 HIS B N 1
ATOM 2867 C CA . HIS B 1 115 ? -11.516 -18.125 -15.062 1 96.94 115 HIS B CA 1
ATOM 2868 C C . HIS B 1 115 ? -10.219 -17.359 -14.828 1 96.94 115 HIS B C 1
ATOM 2870 O O . HIS B 1 115 ? -9.938 -16.375 -15.531 1 96.94 115 HIS B O 1
ATOM 2876 N N . LYS B 1 116 ? -9.445 -17.828 -13.867 1 97.62 116 LYS B N 1
ATOM 2877 C CA . LYS B 1 116 ? -8.211 -17.125 -13.516 1 97.62 116 LYS B CA 1
ATOM 2878 C C . LYS B 1 116 ? -6.988 -17.922 -13.969 1 97.62 116 LYS B C 1
ATOM 2880 O O . LYS B 1 116 ? -7.066 -19.141 -14.148 1 97.62 116 LYS B O 1
ATOM 2885 N N . LEU B 1 117 ? -5.934 -17.219 -14.211 1 98.25 117 LEU B N 1
ATOM 2886 C CA . LEU B 1 117 ? -4.621 -17.812 -14.414 1 98.25 117 LEU B CA 1
ATOM 2887 C C . LEU B 1 117 ? -3.707 -17.547 -13.227 1 98.25 117 LEU B C 1
ATOM 2889 O O . LEU B 1 117 ? -3.646 -16.422 -12.727 1 98.25 117 LEU B O 1
ATOM 2893 N N . VAL B 1 118 ? -3.018 -18.578 -12.75 1 98.5 118 VAL B N 1
ATOM 2894 C CA . VAL B 1 118 ? -2.053 -18.453 -11.664 1 98.5 118 VAL B CA 1
ATOM 2895 C C . VAL B 1 118 ? -0.646 -18.734 -12.18 1 98.5 118 VAL B C 1
ATOM 2897 O O . VAL B 1 118 ? -0.421 -19.75 -12.859 1 98.5 118 VAL B O 1
ATOM 2900 N N . LEU B 1 119 ? 0.224 -17.844 -11.953 1 98.81 119 LEU B N 1
ATOM 2901 C CA . LEU B 1 119 ? 1.654 -18.016 -12.195 1 98.81 119 LEU B CA 1
ATOM 2902 C C . LEU B 1 119 ? 2.451 -17.781 -10.914 1 98.81 119 LEU B C 1
ATOM 2904 O O . LEU B 1 119 ? 2.328 -16.719 -10.289 1 98.81 119 LEU B O 1
ATOM 2908 N N . ALA B 1 120 ? 3.236 -18.75 -10.484 1 98.75 120 ALA B N 1
ATOM 2909 C CA . ALA B 1 120 ? 4.105 -18.578 -9.328 1 98.75 120 ALA B CA 1
ATOM 2910 C C . ALA B 1 120 ? 5.566 -18.828 -9.695 1 98.75 120 ALA B C 1
ATOM 2912 O O . ALA B 1 120 ? 5.875 -19.75 -10.445 1 98.75 120 ALA B O 1
ATOM 2913 N N . ALA B 1 121 ? 6.375 -18 -9.219 1 98.69 121 ALA B N 1
ATOM 2914 C CA . ALA B 1 121 ? 7.816 -18.141 -9.414 1 98.69 121 ALA B CA 1
ATOM 2915 C C . ALA B 1 121 ? 8.562 -18.031 -8.086 1 98.69 121 ALA B C 1
ATOM 2917 O O . ALA B 1 121 ? 8.18 -17.25 -7.215 1 98.69 121 ALA B O 1
ATOM 2918 N N . GLU B 1 122 ? 9.617 -18.797 -7.98 1 97.94 122 GLU B N 1
ATOM 2919 C CA . GLU B 1 122 ? 10.484 -18.797 -6.809 1 97.94 122 GLU B CA 1
ATOM 2920 C C . GLU B 1 122 ? 11.844 -18.172 -7.121 1 97.94 122 GLU B C 1
ATOM 2922 O O . GLU B 1 122 ? 12.461 -18.5 -8.133 1 97.94 122 GLU B O 1
ATOM 2927 N N . MET B 1 123 ? 12.203 -17.266 -6.332 1 96.81 123 MET B N 1
ATOM 2928 C CA . MET B 1 123 ? 13.492 -16.594 -6.434 1 96.81 123 MET B CA 1
ATOM 2929 C C . MET B 1 123 ? 14.328 -16.828 -5.18 1 96.81 123 MET B C 1
ATOM 2931 O O . MET B 1 123 ? 13.797 -16.828 -4.066 1 96.81 123 MET B O 1
ATOM 2935 N N . LYS B 1 124 ? 15.57 -17.031 -5.449 1 94.44 124 LYS B N 1
ATOM 2936 C CA . LYS B 1 124 ? 16.5 -17.281 -4.344 1 94.44 124 LYS B CA 1
ATOM 2937 C C . LYS B 1 124 ? 17.547 -16.188 -4.25 1 94.44 124 LYS B C 1
ATOM 2939 O O . LYS B 1 124 ? 17.953 -15.617 -5.266 1 94.44 124 LYS B O 1
ATOM 2944 N N . GLU B 1 125 ? 17.938 -15.922 -3.053 1 92.62 125 GLU B N 1
ATOM 2945 C CA . GLU B 1 125 ? 19 -14.969 -2.764 1 92.62 125 GLU B CA 1
ATOM 2946 C C . GLU B 1 125 ? 18.719 -13.617 -3.406 1 92.62 125 GLU B C 1
ATOM 2948 O O . GLU B 1 125 ? 19.562 -13.07 -4.125 1 92.62 125 GLU B O 1
ATOM 2953 N N . VAL B 1 126 ? 17.531 -13.148 -3.164 1 95.88 126 VAL B N 1
ATOM 2954 C CA . VAL B 1 126 ? 17.172 -11.836 -3.676 1 95.88 126 VAL B CA 1
ATOM 2955 C C . VAL B 1 126 ? 17.875 -10.75 -2.881 1 95.88 126 VAL B C 1
ATOM 2957 O O . VAL B 1 126 ? 17.891 -10.773 -1.646 1 95.88 126 VAL B O 1
ATOM 2960 N N . THR B 1 127 ? 18.5 -9.844 -3.611 1 96.5 127 THR B N 1
ATOM 2961 C CA . THR B 1 127 ? 19.219 -8.75 -2.955 1 96.5 127 THR B CA 1
ATOM 2962 C C . THR B 1 127 ? 18.594 -7.406 -3.316 1 96.5 127 THR B C 1
ATOM 2964 O O . THR B 1 127 ? 18.094 -7.219 -4.43 1 96.5 127 THR B O 1
ATOM 2967 N N . LEU B 1 128 ? 18.562 -6.555 -2.363 1 96.25 128 LEU B N 1
ATOM 2968 C CA . LEU B 1 128 ? 18.141 -5.168 -2.531 1 96.25 128 LEU B CA 1
ATOM 2969 C C . LEU B 1 128 ? 19.109 -4.219 -1.834 1 96.25 128 LEU B C 1
ATOM 2971 O O . LEU B 1 128 ? 19.406 -4.387 -0.647 1 96.25 128 LEU B O 1
ATOM 2975 N N . GLU B 1 129 ? 19.609 -3.246 -2.635 1 97.12 129 GLU B N 1
ATOM 2976 C CA . GLU B 1 129 ? 20.562 -2.297 -2.068 1 97.12 129 GLU B CA 1
ATOM 2977 C C . GLU B 1 129 ? 20.312 -0.887 -2.594 1 97.12 129 GLU B C 1
ATOM 2979 O O . GLU B 1 129 ? 20.016 -0.703 -3.775 1 97.12 129 GLU B O 1
ATOM 2984 N N . SER B 1 130 ? 20.375 0.035 -1.709 1 97.31 130 SER B N 1
ATOM 2985 C CA . SER B 1 130 ? 20.344 1.449 -2.068 1 97.31 130 SER B CA 1
ATOM 2986 C C . SER B 1 130 ? 21.234 2.275 -1.136 1 97.31 130 SER B C 1
ATOM 2988 O O . SER B 1 130 ? 21.141 2.143 0.087 1 97.31 130 SER B O 1
ATOM 2990 N N . SER B 1 131 ? 22.031 3.092 -1.692 1 95.62 131 SER B N 1
ATOM 2991 C CA . SER B 1 131 ? 22.812 4.02 -0.893 1 95.62 131 SER B CA 1
ATOM 2992 C C . SER B 1 131 ? 22.062 5.32 -0.648 1 95.62 131 SER B C 1
ATOM 2994 O O . SER B 1 131 ? 22.531 6.188 0.095 1 95.62 131 SER B O 1
ATOM 2996 N N . GLN B 1 132 ? 20.938 5.402 -1.263 1 95.5 132 GLN B N 1
ATOM 2997 C CA . GLN B 1 132 ? 20.141 6.617 -1.189 1 95.5 132 GLN B CA 1
ATOM 2998 C C . GLN B 1 132 ? 18.734 6.324 -0.669 1 95.5 132 GLN B C 1
ATOM 3000 O O . GLN B 1 132 ? 17.75 6.57 -1.361 1 95.5 132 GLN B O 1
ATOM 3005 N N . MET B 1 133 ? 18.703 5.918 0.558 1 96.31 133 MET B N 1
ATOM 3006 C CA . MET B 1 133 ? 17.422 5.68 1.215 1 96.31 133 MET B CA 1
ATOM 3007 C C . MET B 1 133 ? 17 6.883 2.057 1 96.31 133 MET B C 1
ATOM 3009 O O . MET B 1 133 ? 17.828 7.461 2.768 1 96.31 133 MET B O 1
ATOM 3013 N N . ILE B 1 134 ? 15.797 7.262 1.922 1 95.81 134 ILE B N 1
ATOM 3014 C CA . ILE B 1 134 ? 15.188 8.227 2.834 1 95.81 134 ILE B CA 1
ATOM 3015 C C . ILE B 1 134 ? 14.234 7.508 3.781 1 95.81 134 ILE B C 1
ATOM 3017 O O . ILE B 1 134 ? 13.203 6.977 3.352 1 95.81 134 ILE B O 1
ATOM 3021 N N . ALA B 1 135 ? 14.625 7.484 5.023 1 96.12 135 ALA B N 1
ATOM 3022 C CA . ALA B 1 135 ? 13.734 6.992 6.066 1 96.12 135 ALA B CA 1
ATOM 3023 C C . ALA B 1 135 ? 12.82 8.102 6.578 1 96.12 135 ALA B C 1
ATOM 3025 O O . ALA B 1 135 ? 13.297 9.172 6.973 1 96.12 135 ALA B O 1
ATOM 3026 N N . LYS B 1 136 ? 11.562 7.758 6.559 1 95.5 136 LYS B N 1
ATOM 3027 C CA . LYS B 1 136 ? 10.594 8.766 6.988 1 95.5 136 LYS B CA 1
ATOM 3028 C C . LYS B 1 136 ? 9.812 8.289 8.211 1 95.5 136 LYS B C 1
ATOM 3030 O O . LYS B 1 136 ? 9.281 7.176 8.219 1 95.5 136 LYS B O 1
ATOM 3035 N N . TYR B 1 137 ? 9.781 9.086 9.242 1 96.75 137 TYR B N 1
ATOM 3036 C CA . TYR B 1 137 ? 8.906 8.891 10.391 1 96.75 137 TYR B CA 1
ATOM 3037 C C . TYR B 1 137 ? 7.742 9.875 10.367 1 96.75 137 TYR B C 1
ATOM 3039 O O . TYR B 1 137 ? 7.941 11.086 10.5 1 96.75 137 TYR B O 1
ATOM 3047 N N . SER B 1 138 ? 6.566 9.328 10.188 1 95.44 138 SER B N 1
ATOM 3048 C CA . SER B 1 138 ? 5.383 10.164 10.062 1 95.44 138 SER B CA 1
ATOM 3049 C C . SER B 1 138 ? 4.969 10.75 11.406 1 95.44 138 SER B C 1
ATOM 3051 O O . SER B 1 138 ? 5.098 10.086 12.438 1 95.44 138 SER B O 1
ATOM 3053 N N . ARG B 1 139 ? 4.445 11.953 11.336 1 94.94 139 ARG B N 1
ATOM 3054 C CA . ARG B 1 139 ? 4.023 12.656 12.547 1 94.94 139 ARG B CA 1
ATOM 3055 C C . ARG B 1 139 ? 2.646 13.289 12.359 1 94.94 139 ARG B C 1
ATOM 3057 O O . ARG B 1 139 ? 2.32 13.773 11.273 1 94.94 139 ARG B O 1
ATOM 3064 N N . LYS B 1 140 ? 1.955 13.312 13.484 1 95.88 140 LYS B N 1
ATOM 3065 C CA . LYS B 1 140 ? 0.638 13.938 13.469 1 95.88 140 LYS B CA 1
ATOM 3066 C C . LYS B 1 140 ? 0.754 15.453 13.312 1 95.88 140 LYS B C 1
ATOM 3068 O O . LYS B 1 140 ? 1.441 16.109 14.094 1 95.88 140 LYS B O 1
ATOM 3073 N N . ALA B 1 141 ? 0.184 15.961 12.227 1 96.81 141 ALA B N 1
ATOM 3074 C CA . ALA B 1 141 ? 0.043 17.391 11.953 1 96.81 141 ALA B CA 1
ATOM 3075 C C . ALA B 1 141 ? 1.407 18.062 11.797 1 96.81 141 ALA B C 1
ATOM 3077 O O . ALA B 1 141 ? 1.56 19.25 12.086 1 96.81 141 ALA B O 1
ATOM 3078 N N . LYS B 1 142 ? 2.35 17.281 11.406 1 95.94 142 LYS B N 1
ATOM 3079 C CA . LYS B 1 142 ? 3.703 17.781 11.18 1 95.94 142 LYS B CA 1
ATOM 3080 C C . LYS B 1 142 ? 4.344 17.109 9.977 1 95.94 142 LYS B C 1
ATOM 3082 O O . LYS B 1 142 ? 3.9 16.031 9.547 1 95.94 142 LYS B O 1
ATOM 3087 N N . GLU B 1 143 ? 5.32 17.766 9.477 1 95.62 143 GLU B N 1
ATOM 3088 C CA . GLU B 1 143 ? 6.172 17.094 8.5 1 95.62 143 GLU B CA 1
ATOM 3089 C C . GLU B 1 143 ? 6.848 15.875 9.117 1 95.62 143 GLU B C 1
ATOM 3091 O O . GLU B 1 143 ? 7.219 15.883 10.289 1 95.62 143 GLU B O 1
ATOM 3096 N N . PRO B 1 144 ? 6.988 14.898 8.266 1 95.88 144 PRO B N 1
ATOM 3097 C CA . PRO B 1 144 ? 7.746 13.758 8.789 1 95.88 144 PRO B CA 1
ATOM 3098 C C . PRO B 1 144 ? 9.203 14.094 9.07 1 95.88 144 PRO B C 1
ATOM 3100 O O . PRO B 1 144 ? 9.734 15.062 8.516 1 95.88 144 PRO B O 1
ATOM 3103 N N . ILE B 1 145 ? 9.773 13.328 9.984 1 95.12 145 ILE B N 1
ATOM 3104 C CA . ILE B 1 145 ? 11.227 13.359 10.117 1 95.12 145 ILE B CA 1
ATOM 3105 C C . ILE B 1 145 ? 11.859 12.492 9.031 1 95.12 145 ILE B C 1
ATOM 3107 O O . ILE B 1 145 ? 11.461 11.336 8.836 1 95.12 145 ILE B O 1
ATOM 3111 N N . GLU B 1 146 ? 12.742 13.102 8.32 1 94.75 146 GLU B N 1
ATOM 3112 C CA . GLU B 1 146 ? 13.406 12.398 7.234 1 94.75 146 GLU B CA 1
ATOM 3113 C C . GLU B 1 146 ? 14.906 12.258 7.496 1 94.75 146 GLU B C 1
ATOM 3115 O O . GLU B 1 146 ? 15.57 13.234 7.855 1 94.75 146 GLU B O 1
ATOM 3120 N N . LEU B 1 147 ? 15.375 11.039 7.363 1 95.06 147 LEU B N 1
ATOM 3121 C CA . LEU B 1 147 ? 16.797 10.75 7.527 1 95.06 147 LEU B CA 1
ATOM 3122 C C . LEU B 1 147 ? 17.344 10.031 6.297 1 95.06 147 LEU B C 1
ATOM 3124 O O . LEU B 1 147 ? 16.734 9.094 5.793 1 95.06 147 LEU B O 1
ATOM 3128 N N . ASN B 1 148 ? 18.469 10.492 5.852 1 93.94 148 ASN B N 1
ATOM 3129 C CA . ASN B 1 148 ? 19.156 9.82 4.758 1 93.94 148 ASN B CA 1
ATOM 3130 C C . ASN B 1 148 ? 20.062 8.703 5.27 1 93.94 148 ASN B C 1
ATOM 3132 O O . ASN B 1 148 ? 20.844 8.914 6.199 1 93.94 148 ASN B O 1
ATOM 3136 N N . ASP B 1 149 ? 19.891 7.594 4.648 1 93.94 149 ASP B N 1
ATOM 3137 C CA . ASP B 1 149 ? 20.703 6.441 5.051 1 93.94 149 ASP B CA 1
ATOM 3138 C C . ASP B 1 149 ? 20.891 5.473 3.889 1 93.94 149 ASP B C 1
ATOM 3140 O O . ASP B 1 149 ? 20.578 5.797 2.742 1 93.94 149 ASP B O 1
ATOM 3144 N N . GLY B 1 150 ? 21.578 4.352 4.121 1 94.75 150 GLY B N 1
ATOM 3145 C CA . GLY B 1 150 ? 21.688 3.24 3.191 1 94.75 150 GLY B CA 1
ATOM 3146 C C . GLY B 1 150 ? 21.047 1.967 3.695 1 94.75 150 GLY B C 1
ATOM 3147 O O . GLY B 1 150 ? 20.766 1.832 4.891 1 94.75 150 GLY B O 1
ATOM 3148 N N . VAL B 1 151 ? 20.75 1.171 2.742 1 95.31 151 VAL B N 1
ATOM 3149 C CA . VAL B 1 151 ? 20.141 -0.091 3.145 1 95.31 151 VAL B CA 1
ATOM 3150 C C . VAL B 1 151 ? 20.594 -1.207 2.205 1 95.31 151 VAL B C 1
ATOM 3152 O O . VAL B 1 151 ? 20.859 -0.965 1.025 1 95.31 151 VAL B O 1
ATOM 3155 N N . SER B 1 152 ? 20.766 -2.311 2.777 1 95.5 152 SER B N 1
ATOM 3156 C CA . SER B 1 152 ? 20.969 -3.537 2.014 1 95.5 152 SER B CA 1
ATOM 3157 C C . SER B 1 152 ? 20.266 -4.723 2.674 1 95.5 152 SER B C 1
ATOM 3159 O O . SER B 1 152 ? 20.172 -4.785 3.9 1 95.5 152 SER B O 1
ATOM 3161 N N . GLY B 1 153 ? 19.703 -5.562 1.836 1 93.25 153 GLY B N 1
ATOM 3162 C CA . GLY B 1 153 ? 19.047 -6.777 2.305 1 93.25 153 GLY B CA 1
ATOM 3163 C C . GLY B 1 153 ? 19.266 -7.965 1.387 1 93.25 153 GLY B C 1
ATOM 3164 O O . GLY B 1 153 ? 19.359 -7.805 0.168 1 93.25 153 GLY B O 1
ATOM 3165 N N . ASN B 1 154 ? 19.375 -9.078 2.01 1 93.5 154 ASN B N 1
ATOM 3166 C CA . ASN B 1 154 ? 19.406 -10.375 1.342 1 93.5 154 ASN B CA 1
ATOM 3167 C C . ASN B 1 154 ? 18.312 -11.297 1.848 1 93.5 154 ASN B C 1
ATOM 3169 O O . ASN B 1 154 ? 18.25 -11.617 3.037 1 93.5 154 ASN B O 1
ATOM 3173 N N . TYR B 1 155 ? 17.562 -11.594 0.895 1 91.5 155 TYR B N 1
ATOM 3174 C CA . TYR B 1 155 ? 16.391 -12.391 1.227 1 91.5 155 TYR B CA 1
ATOM 3175 C C . TYR B 1 155 ? 16.562 -13.828 0.741 1 91.5 155 TYR B C 1
ATOM 3177 O O . TYR B 1 155 ? 17.094 -14.062 -0.347 1 91.5 155 TYR B O 1
ATOM 3185 N N . GLY B 1 156 ? 16.234 -14.758 1.61 1 89.31 156 GLY B N 1
ATOM 3186 C CA . GLY B 1 156 ? 16.328 -16.156 1.227 1 89.31 156 GLY B CA 1
ATOM 3187 C C . GLY B 1 156 ? 15.438 -16.516 0.049 1 89.31 156 GLY B C 1
ATOM 3188 O O . GLY B 1 156 ? 15.547 -15.906 -1.02 1 89.31 156 GLY B O 1
ATOM 3189 N N . THR B 1 157 ? 14.594 -17.406 0.218 1 93.94 157 THR B N 1
ATOM 3190 C CA . THR B 1 157 ? 13.703 -17.844 -0.849 1 93.94 157 THR B CA 1
ATOM 3191 C C . THR B 1 157 ? 12.359 -17.125 -0.758 1 93.94 157 THR B C 1
ATOM 3193 O O . THR B 1 157 ? 11.742 -17.078 0.309 1 93.94 157 THR B O 1
ATOM 3196 N N . ILE B 1 158 ? 12.008 -16.531 -1.873 1 95.88 158 ILE B N 1
ATOM 3197 C CA . ILE B 1 158 ? 10.711 -15.875 -1.969 1 95.88 158 ILE B CA 1
ATOM 3198 C C . ILE B 1 158 ? 9.898 -16.5 -3.104 1 95.88 158 ILE B C 1
ATOM 3200 O O . ILE B 1 158 ? 10.414 -16.703 -4.203 1 95.88 158 ILE B O 1
ATOM 3204 N N . THR B 1 159 ? 8.688 -16.797 -2.809 1 97.81 159 THR B N 1
ATOM 3205 C CA . THR B 1 159 ? 7.77 -17.203 -3.861 1 97.81 159 THR B CA 1
ATOM 3206 C C . THR B 1 159 ? 6.746 -16.109 -4.148 1 97.81 159 THR B C 1
ATOM 3208 O O . THR B 1 159 ? 6.059 -15.641 -3.24 1 97.81 159 THR B O 1
ATOM 3211 N N . PHE B 1 160 ? 6.75 -15.727 -5.367 1 98.38 160 PHE B N 1
ATOM 3212 C CA . PHE B 1 160 ? 5.73 -14.789 -5.824 1 98.38 160 PHE B CA 1
ATOM 3213 C C . PHE B 1 160 ? 4.617 -15.516 -6.566 1 98.38 160 PHE B C 1
ATOM 3215 O O . PHE B 1 160 ? 4.887 -16.359 -7.426 1 98.38 160 PHE B O 1
ATOM 3222 N N . THR B 1 161 ? 3.391 -15.219 -6.199 1 98.56 161 THR B N 1
ATOM 3223 C CA . THR B 1 161 ? 2.219 -15.766 -6.879 1 98.56 161 THR B CA 1
ATOM 3224 C C . THR B 1 161 ? 1.407 -14.648 -7.535 1 98.56 161 THR B C 1
ATOM 3226 O O . THR B 1 161 ? 0.891 -13.766 -6.852 1 98.56 161 THR B O 1
ATOM 3229 N N . THR B 1 162 ? 1.321 -14.688 -8.812 1 98.75 162 THR B N 1
ATOM 3230 C CA . THR B 1 162 ? 0.537 -13.711 -9.562 1 98.75 162 THR B CA 1
ATOM 3231 C C . THR B 1 162 ? -0.739 -14.344 -10.102 1 98.75 162 THR B C 1
ATOM 3233 O O . THR B 1 162 ? -0.698 -15.422 -10.695 1 98.75 162 THR B O 1
ATOM 3236 N N . VAL B 1 163 ? -1.842 -13.664 -9.898 1 98.44 163 VAL B N 1
ATOM 3237 C CA . VAL B 1 163 ? -3.145 -14.117 -10.375 1 98.44 163 VAL B CA 1
ATOM 3238 C C . VAL B 1 163 ? -3.695 -13.125 -11.398 1 98.44 163 VAL B C 1
ATOM 3240 O O . VAL B 1 163 ? -3.895 -11.945 -11.086 1 98.44 163 VAL B O 1
ATOM 3243 N N . PHE B 1 164 ? -3.881 -13.609 -12.586 1 98.38 164 PHE B N 1
ATOM 3244 C CA . PHE B 1 164 ? -4.582 -12.844 -13.617 1 98.38 164 PHE B CA 1
ATOM 3245 C C . PHE B 1 164 ? -6.086 -13.086 -13.531 1 98.38 164 PHE B C 1
ATOM 3247 O O . PHE B 1 164 ? -6.535 -14.227 -13.508 1 98.38 164 PHE B O 1
ATOM 3254 N N . PRO B 1 165 ? -6.855 -12.023 -13.539 1 97.06 165 PRO B N 1
ATOM 3255 C CA . PRO 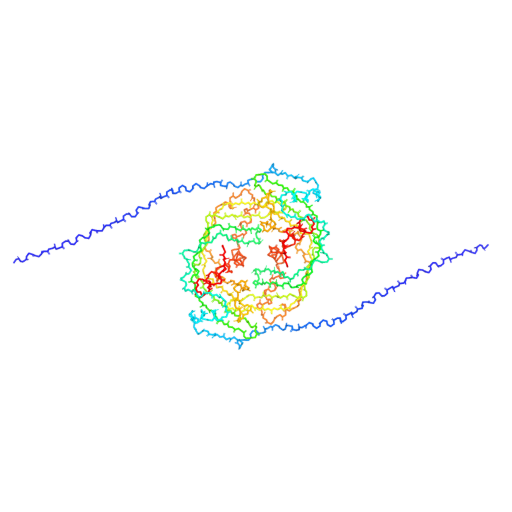B 1 165 ? -8.297 -12.195 -13.336 1 97.06 165 PRO B CA 1
ATOM 3256 C C . PRO B 1 165 ? -9 -12.797 -14.547 1 97.06 165 PRO B C 1
ATOM 3258 O O . PRO B 1 165 ? -10.148 -13.242 -14.445 1 97.06 165 PRO B O 1
ATOM 3261 N N . ASP B 1 166 ? -8.344 -12.773 -15.695 1 97.75 166 ASP B N 1
ATOM 3262 C CA . ASP B 1 166 ? -8.898 -13.32 -16.922 1 97.75 166 ASP B CA 1
ATOM 3263 C C . ASP B 1 166 ? -7.863 -14.164 -17.672 1 97.75 166 ASP B C 1
ATOM 3265 O O . ASP B 1 166 ? -6.902 -13.625 -18.234 1 97.75 166 ASP B O 1
ATOM 3269 N N . MET B 1 167 ? -8.148 -15.422 -17.734 1 97 167 MET B N 1
ATOM 3270 C CA . MET B 1 167 ? -7.184 -16.344 -18.297 1 97 167 MET B CA 1
ATOM 3271 C C . MET B 1 167 ? -7.121 -16.203 -19.812 1 97 167 MET B C 1
ATOM 3273 O O . MET B 1 167 ? -6.199 -16.719 -20.453 1 97 167 MET B O 1
ATOM 3277 N N . THR B 1 168 ? -8.07 -15.508 -20.484 1 97.62 168 THR B N 1
ATOM 3278 C CA . THR B 1 168 ? -8.109 -15.383 -21.938 1 97.62 168 THR B CA 1
ATOM 3279 C C . THR B 1 168 ? -7.727 -13.969 -22.359 1 97.62 168 THR B C 1
ATOM 3281 O O . THR B 1 168 ? -7.688 -13.664 -23.562 1 97.62 168 THR B O 1
ATOM 3284 N N . ASN B 1 169 ? -7.57 -13.172 -21.438 1 98.06 169 ASN B N 1
ATOM 3285 C CA . ASN B 1 169 ? -7.152 -11.797 -21.656 1 98.06 169 ASN B CA 1
ATOM 3286 C C . ASN B 1 169 ? -6.207 -11.305 -20.562 1 98.06 169 ASN B C 1
ATOM 3288 O O . ASN B 1 169 ? -6.613 -10.562 -19.672 1 98.06 169 ASN B O 1
ATOM 3292 N N . LEU B 1 170 ? -4.965 -11.641 -20.781 1 98.25 170 LEU B N 1
ATOM 3293 C CA . LEU B 1 170 ? -3.977 -11.367 -19.75 1 98.25 170 LEU B CA 1
ATOM 3294 C C . LEU B 1 170 ? -3.516 -9.914 -19.797 1 98.25 170 LEU B C 1
ATOM 3296 O O . LEU B 1 170 ? -3.051 -9.445 -20.844 1 98.25 170 LEU B O 1
ATOM 3300 N N . TYR B 1 171 ? -3.721 -9.25 -18.688 1 97.25 171 TYR B N 1
ATOM 3301 C CA . TYR B 1 171 ? -3.225 -7.891 -18.516 1 97.25 171 TYR B CA 1
ATOM 3302 C C . TYR B 1 171 ? -2.488 -7.746 -17.188 1 97.25 171 TYR B C 1
ATOM 3304 O O . TYR B 1 171 ? -3.102 -7.812 -16.109 1 97.25 171 TYR B O 1
ATOM 3312 N N . LEU B 1 172 ? -1.229 -7.531 -17.328 1 97.25 172 LEU B N 1
ATOM 3313 C CA . LEU B 1 172 ? -0.368 -7.555 -16.156 1 97.25 172 LEU B CA 1
ATOM 3314 C C . LEU B 1 172 ? -0.767 -6.461 -15.164 1 97.25 172 LEU B C 1
ATOM 3316 O O . LEU B 1 172 ? -0.695 -6.66 -13.953 1 97.25 172 LEU B O 1
ATOM 3320 N N . ALA B 1 173 ? -1.243 -5.348 -15.648 1 94.19 173 ALA B N 1
ATOM 3321 C CA . ALA B 1 173 ? -1.596 -4.219 -14.789 1 94.19 173 ALA B CA 1
ATOM 3322 C C . ALA B 1 173 ? -2.789 -4.559 -13.898 1 94.19 173 ALA B C 1
ATOM 3324 O O . ALA B 1 173 ? -3.025 -3.895 -12.891 1 94.19 173 ALA B O 1
ATOM 3325 N N . GLU B 1 174 ? -3.531 -5.57 -14.25 1 93.38 174 GLU B N 1
ATOM 3326 C CA . GLU B 1 174 ? -4.719 -5.953 -13.492 1 93.38 174 GLU B CA 1
ATOM 3327 C C . GLU B 1 174 ? -4.445 -7.176 -12.617 1 93.38 174 GLU B C 1
ATOM 3329 O O . GLU B 1 174 ? -5.301 -7.586 -11.836 1 93.38 174 GLU B O 1
ATOM 3334 N N . ALA B 1 175 ? -3.277 -7.695 -12.781 1 96.56 175 ALA B N 1
ATOM 3335 C CA . ALA B 1 175 ? -2.926 -8.891 -12.016 1 96.56 175 ALA B CA 1
ATOM 3336 C C . ALA B 1 175 ? -2.582 -8.531 -10.57 1 96.56 175 ALA B C 1
ATOM 3338 O O . ALA B 1 175 ? -2.164 -7.406 -10.289 1 96.56 175 ALA B O 1
ATOM 3339 N N . GLU B 1 176 ? -2.82 -9.461 -9.695 1 95.62 176 GLU B N 1
ATOM 3340 C CA . GLU B 1 176 ? -2.473 -9.305 -8.281 1 95.62 176 GLU B CA 1
ATOM 3341 C C . GLU B 1 176 ? -1.358 -10.273 -7.883 1 95.62 176 GLU B C 1
ATOM 3343 O O . GLU B 1 176 ? -1.393 -11.453 -8.242 1 95.62 176 GLU B O 1
ATOM 3348 N N . THR B 1 177 ? -0.422 -9.703 -7.145 1 97.5 177 THR B N 1
ATOM 3349 C CA . THR B 1 177 ? 0.714 -10.523 -6.746 1 97.5 177 THR B CA 1
ATOM 3350 C C . THR B 1 177 ? 0.851 -10.555 -5.227 1 97.5 177 THR B C 1
ATOM 3352 O O . THR B 1 177 ? 0.746 -9.516 -4.566 1 97.5 177 THR B O 1
ATOM 3355 N N . ASN B 1 178 ? 1.03 -11.758 -4.727 1 96.56 178 ASN B N 1
ATOM 3356 C CA . ASN B 1 178 ? 1.383 -11.938 -3.322 1 96.56 178 ASN B CA 1
ATOM 3357 C C . ASN B 1 178 ? 2.744 -12.602 -3.166 1 96.56 178 ASN B C 1
ATOM 3359 O O . ASN B 1 178 ? 3.23 -13.258 -4.094 1 96.56 178 ASN B O 1
ATOM 3363 N N . SER B 1 179 ? 3.281 -12.367 -1.995 1 96.19 179 SER B N 1
ATOM 3364 C CA . SER B 1 179 ? 4.621 -12.875 -1.726 1 96.19 179 SER B CA 1
ATOM 3365 C C . SER B 1 179 ? 4.633 -13.797 -0.508 1 96.19 179 SER B C 1
ATOM 3367 O O . SER B 1 179 ? 3.938 -13.531 0.478 1 96.19 179 SER B O 1
ATOM 3369 N N . TYR B 1 180 ? 5.406 -14.82 -0.58 1 94.75 180 TYR B N 1
ATOM 3370 C CA . TYR B 1 180 ? 5.707 -15.719 0.531 1 94.75 180 TYR B CA 1
ATOM 3371 C C . TYR B 1 180 ? 7.211 -15.828 0.752 1 94.75 180 TYR B C 1
ATOM 3373 O O . TYR B 1 180 ? 7.934 -16.344 -0.104 1 94.75 180 TYR B O 1
ATOM 3381 N N . ILE B 1 181 ? 7.523 -15.336 1.85 1 91.19 181 ILE B N 1
ATOM 3382 C CA . ILE B 1 181 ? 8.938 -15.367 2.203 1 91.19 181 ILE B CA 1
ATOM 3383 C C . ILE B 1 181 ? 9.195 -16.5 3.195 1 91.19 181 ILE B C 1
ATOM 3385 O O . ILE B 1 181 ? 8.625 -16.516 4.285 1 91.19 181 ILE B O 1
ATOM 3389 N N . GLU B 1 182 ? 9.945 -17.516 2.926 1 85 182 GLU B N 1
ATOM 3390 C CA . GLU B 1 182 ? 10.172 -18.719 3.721 1 85 182 GLU B CA 1
ATOM 3391 C C . GLU B 1 182 ? 10.938 -18.406 4.996 1 85 182 GLU B C 1
ATOM 3393 O O . GLU B 1 182 ? 10.617 -18.906 6.07 1 85 182 GLU B O 1
ATOM 3398 N N . ASP B 1 183 ? 12.07 -17.766 4.871 1 71.56 183 ASP B N 1
ATOM 3399 C CA . ASP B 1 183 ? 12.938 -17.516 6.02 1 71.56 183 ASP B CA 1
ATOM 3400 C C . ASP B 1 183 ? 12.93 -16.031 6.391 1 71.56 183 ASP B C 1
ATOM 3402 O O . ASP B 1 183 ? 13.273 -15.172 5.574 1 71.56 183 ASP B O 1
ATOM 3406 N N . SER B 1 184 ? 12.453 -15.938 7.613 1 64.81 184 SER B N 1
ATOM 3407 C CA . SER B 1 184 ? 12.438 -14.555 8.094 1 64.81 184 SER B CA 1
ATOM 3408 C C . SER B 1 184 ? 13.805 -14.133 8.609 1 64.81 184 SER B C 1
ATOM 3410 O O . SER B 1 184 ? 13.977 -13.008 9.086 1 64.81 184 SER B O 1
ATOM 3412 N N . ASN B 1 185 ? 14.688 -15.039 8.398 1 77.12 185 ASN B N 1
ATOM 3413 C CA . ASN B 1 185 ? 16 -14.633 8.859 1 77.12 185 ASN B CA 1
ATOM 3414 C C . ASN B 1 185 ? 16.766 -13.875 7.781 1 77.12 185 ASN B C 1
ATOM 3416 O O . ASN B 1 185 ? 17.812 -14.336 7.316 1 77.12 185 ASN B O 1
ATOM 3420 N N . VAL B 1 186 ? 16.281 -12.836 7.453 1 83.56 186 VAL B N 1
ATOM 3421 C CA . VAL B 1 186 ? 16.859 -11.953 6.441 1 83.56 186 VAL B CA 1
ATOM 3422 C C . VAL B 1 186 ? 18.094 -11.273 7 1 83.56 186 VAL B C 1
ATOM 3424 O O . VAL B 1 186 ? 18.109 -10.836 8.148 1 83.56 186 VAL B O 1
ATOM 3427 N N . LYS B 1 187 ? 19.188 -11.32 6.215 1 87.69 187 LYS B N 1
ATOM 3428 C CA . LYS B 1 187 ? 20.344 -10.5 6.531 1 87.69 187 LYS B CA 1
ATOM 3429 C C . LYS B 1 187 ? 20.188 -9.086 5.969 1 87.69 187 LYS B C 1
ATOM 3431 O O . LYS B 1 187 ? 19.984 -8.914 4.77 1 87.69 187 LYS B O 1
ATOM 3436 N N . TYR B 1 188 ? 20.234 -8.195 6.895 1 90.06 188 TYR B N 1
ATOM 3437 C CA . TYR B 1 188 ? 20.047 -6.828 6.414 1 90.06 188 TYR B CA 1
ATOM 3438 C C . TYR B 1 188 ? 21 -5.867 7.129 1 90.06 188 TYR B C 1
ATOM 3440 O O . TYR B 1 188 ? 21.547 -6.191 8.188 1 90.06 188 TYR B O 1
ATOM 3448 N N . TYR B 1 189 ? 21.203 -4.75 6.391 1 91.5 189 TYR B N 1
ATOM 3449 C CA . TYR B 1 189 ? 21.953 -3.625 6.945 1 91.5 189 TYR B CA 1
ATOM 3450 C C . TYR B 1 189 ? 21.219 -2.311 6.691 1 91.5 189 TYR B C 1
ATOM 3452 O O . TYR B 1 189 ? 20.75 -2.061 5.578 1 91.5 189 TYR B O 1
ATOM 3460 N N . ILE B 1 190 ? 21.062 -1.583 7.715 1 91.88 190 ILE B N 1
ATOM 3461 C CA . ILE B 1 190 ? 20.594 -0.205 7.621 1 91.88 190 ILE B CA 1
ATOM 3462 C C . ILE B 1 190 ? 21.625 0.734 8.242 1 91.88 190 ILE B C 1
ATOM 3464 O O . ILE B 1 190 ? 22.156 0.455 9.32 1 91.88 190 ILE B O 1
ATOM 3468 N N . GLY B 1 191 ? 21.891 1.789 7.551 1 91.69 191 GLY B N 1
ATOM 3469 C CA . GLY B 1 191 ? 22.859 2.748 8.07 1 91.69 191 GLY B CA 1
ATOM 3470 C C . GLY B 1 191 ? 22.531 3.215 9.477 1 91.69 191 GLY B C 1
ATOM 3471 O O . GLY B 1 191 ? 21.453 2.939 9.992 1 91.69 191 GLY B O 1
ATOM 3472 N N . PRO B 1 192 ? 23.375 3.945 10.133 1 91.06 192 PRO B N 1
ATOM 3473 C CA . PRO B 1 192 ? 23.297 4.223 11.57 1 91.06 192 PRO B CA 1
ATOM 3474 C C . PRO B 1 192 ? 22.422 5.438 11.883 1 91.06 192 PRO B C 1
ATOM 3476 O O . PRO B 1 192 ? 22.094 5.68 13.047 1 91.06 192 PRO B O 1
ATOM 3479 N N . LYS B 1 193 ? 21.938 6.152 10.938 1 90.44 193 LYS B N 1
ATOM 3480 C CA . LYS B 1 193 ? 21.312 7.449 11.211 1 90.44 193 LYS B CA 1
ATOM 3481 C C . LYS B 1 193 ? 20 7.285 11.977 1 90.44 193 LYS B C 1
ATOM 3483 O O . LYS B 1 193 ? 19.672 8.109 12.828 1 90.44 193 LYS B O 1
ATOM 3488 N N . MET B 1 194 ? 19.297 6.262 11.68 1 87.88 194 MET B N 1
ATOM 3489 C CA . MET B 1 194 ? 18.016 6.047 12.367 1 87.88 194 MET B CA 1
ATOM 3490 C C . MET B 1 194 ? 18.25 5.684 13.828 1 87.88 194 MET B C 1
ATOM 3492 O O . MET B 1 194 ? 17.547 6.188 14.711 1 87.88 194 MET B O 1
ATOM 3496 N N . SER B 1 195 ? 19.266 4.926 14.062 1 89.19 195 SER B N 1
ATOM 3497 C CA . SER B 1 195 ? 19.516 4.469 15.422 1 89.19 195 SER B CA 1
ATOM 3498 C C . SER B 1 195 ? 20.156 5.566 16.266 1 89.19 195 SER B C 1
ATOM 3500 O O . SER B 1 195 ? 20.031 5.559 17.5 1 89.19 195 SER B O 1
ATOM 3502 N N . THR B 1 196 ? 20.734 6.52 15.602 1 88.69 196 THR B N 1
ATOM 3503 C CA . THR B 1 196 ? 21.438 7.562 16.328 1 88.69 196 THR B CA 1
ATOM 3504 C C . THR B 1 196 ? 20.672 8.883 16.281 1 88.69 196 THR B C 1
ATOM 3506 O O . THR B 1 196 ? 21.219 9.938 16.578 1 88.69 196 THR B O 1
ATOM 3509 N N . SER B 1 197 ? 19.469 8.758 15.844 1 89.69 197 SER B N 1
ATOM 3510 C CA . SER B 1 197 ? 18.672 9.977 15.727 1 89.69 197 SER B CA 1
ATOM 3511 C C . SER B 1 197 ? 18.5 10.656 17.078 1 89.69 197 SER B C 1
ATOM 3513 O O . SER B 1 197 ? 18.281 9.984 18.094 1 89.69 197 SER B O 1
ATOM 3515 N N . ALA B 1 198 ? 18.516 11.992 17.016 1 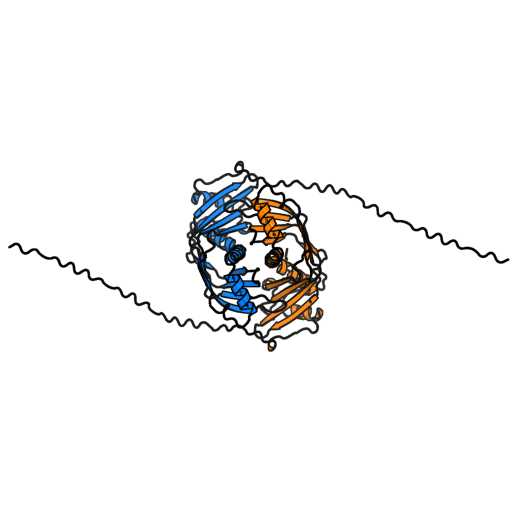88.31 198 ALA B N 1
ATOM 3516 C CA . ALA B 1 198 ? 18.266 12.773 18.219 1 88.31 198 ALA B CA 1
ATOM 3517 C C . ALA B 1 198 ? 16.797 12.727 18.625 1 88.31 198 ALA B C 1
ATOM 3519 O O . ALA B 1 198 ? 16.438 13.023 19.766 1 88.31 198 ALA B O 1
ATOM 3520 N N . GLU B 1 199 ? 16 12.414 17.703 1 90.69 199 GLU B N 1
ATOM 3521 C CA . GLU B 1 199 ? 14.57 12.273 17.984 1 90.69 199 GLU B CA 1
ATOM 3522 C C . GLU B 1 199 ? 14.258 10.883 18.531 1 90.69 199 GLU B C 1
ATOM 3524 O O . GLU B 1 199 ? 14.281 9.898 17.781 1 90.69 199 GLU B O 1
ATOM 3529 N N . VAL B 1 200 ? 13.805 10.828 19.719 1 92.25 200 VAL B N 1
ATOM 3530 C CA . VAL B 1 200 ? 13.602 9.57 20.438 1 92.25 200 VAL B CA 1
ATOM 3531 C C . VAL B 1 200 ? 12.531 8.742 19.734 1 92.25 200 VAL B C 1
ATOM 3533 O O . VAL B 1 200 ? 12.648 7.52 19.625 1 92.25 200 VAL B O 1
ATOM 3536 N N . ALA B 1 201 ? 11.531 9.398 19.25 1 92.44 201 ALA B N 1
ATOM 3537 C CA . ALA B 1 201 ? 10.453 8.688 18.562 1 92.44 201 ALA B CA 1
ATOM 3538 C C . ALA B 1 201 ? 10.977 7.918 17.359 1 92.44 201 ALA B C 1
ATOM 3540 O O . ALA B 1 201 ? 10.477 6.836 17.031 1 92.44 201 ALA B O 1
ATOM 3541 N N . VAL B 1 202 ? 11.93 8.453 16.734 1 94.12 202 VAL B N 1
ATOM 3542 C CA . VAL B 1 202 ? 12.516 7.812 15.562 1 94.12 202 VAL B CA 1
ATOM 3543 C C . VAL B 1 202 ? 13.305 6.582 15.992 1 94.12 202 VAL B C 1
ATOM 3545 O O . VAL B 1 202 ? 13.141 5.5 15.422 1 94.12 202 VAL B O 1
ATOM 3548 N N . SER B 1 203 ? 14.133 6.75 16.969 1 93.62 203 SER B N 1
ATOM 3549 C CA . SER B 1 203 ? 14.93 5.625 17.438 1 93.62 203 SER B CA 1
ATOM 3550 C C . SER B 1 203 ? 14.047 4.508 17.984 1 93.62 203 SER B C 1
ATOM 3552 O O . SER B 1 203 ? 14.32 3.326 17.734 1 93.62 203 SER B O 1
ATOM 3554 N N . ASP B 1 204 ? 13 4.848 18.672 1 94.31 204 ASP B N 1
ATOM 3555 C CA . ASP B 1 204 ? 12.047 3.865 19.172 1 94.31 204 ASP B CA 1
ATOM 3556 C C . ASP B 1 204 ? 11.367 3.115 18.031 1 94.31 204 ASP B C 1
ATOM 3558 O O . ASP B 1 204 ? 11.219 1.894 18.094 1 94.31 204 ASP B O 1
ATOM 3562 N N . SER B 1 205 ? 11 3.889 17.094 1 94.56 205 SER B N 1
ATOM 3563 C CA . SER B 1 205 ? 10.352 3.285 15.922 1 94.56 205 SER B CA 1
ATOM 3564 C C . SER B 1 205 ? 11.297 2.34 15.195 1 94.56 205 SER B C 1
ATOM 3566 O O . SER B 1 205 ? 10.891 1.264 14.75 1 94.56 205 SER B O 1
ATOM 3568 N N . PHE B 1 206 ? 12.469 2.756 15.109 1 94.31 206 PHE B N 1
ATOM 3569 C CA . PHE B 1 206 ? 13.445 1.906 14.438 1 94.31 206 PHE B CA 1
ATOM 3570 C C . PHE B 1 206 ? 13.688 0.631 15.234 1 94.31 206 PHE B C 1
ATOM 3572 O O . PHE B 1 206 ? 13.891 -0.44 14.664 1 94.31 206 PHE B O 1
ATOM 3579 N N . ASP B 1 207 ? 13.695 0.728 16.5 1 94.38 207 ASP B N 1
ATOM 3580 C CA . ASP B 1 207 ? 13.797 -0.463 17.328 1 94.38 207 ASP B CA 1
ATOM 3581 C C . ASP B 1 207 ? 12.648 -1.43 17.047 1 94.38 207 ASP B C 1
ATOM 3583 O O . ASP B 1 207 ? 12.844 -2.645 17.016 1 94.38 207 ASP B O 1
ATOM 3587 N N . ARG B 1 208 ? 11.508 -0.882 16.828 1 93.88 208 ARG B N 1
ATOM 3588 C CA . ARG B 1 208 ? 10.359 -1.713 16.484 1 93.88 208 ARG B CA 1
ATOM 3589 C C . ARG B 1 208 ? 10.586 -2.432 15.148 1 93.88 208 ARG B C 1
ATOM 3591 O O . ARG B 1 208 ? 10.273 -3.615 15.016 1 93.88 208 ARG B O 1
ATOM 3598 N N . VAL B 1 209 ? 11.109 -1.737 14.25 1 93.31 209 VAL B N 1
ATOM 3599 C CA . VAL B 1 209 ? 11.43 -2.316 12.953 1 93.31 209 VAL B CA 1
ATOM 3600 C C . VAL B 1 209 ? 12.422 -3.467 13.125 1 93.31 209 VAL B C 1
ATOM 3602 O O . VAL B 1 209 ? 12.195 -4.566 12.617 1 93.31 209 VAL B O 1
ATOM 3605 N N . ARG B 1 210 ? 13.383 -3.232 13.898 1 91.5 210 ARG B N 1
ATOM 3606 C CA . ARG B 1 210 ? 14.43 -4.227 14.094 1 91.5 210 ARG B CA 1
ATOM 3607 C C . ARG B 1 210 ? 13.891 -5.465 14.805 1 91.5 210 ARG B C 1
ATOM 3609 O O . ARG B 1 210 ? 14.328 -6.582 14.531 1 91.5 210 ARG B O 1
ATOM 3616 N N . LYS B 1 211 ? 12.969 -5.297 15.633 1 92.06 211 LYS B N 1
ATOM 3617 C CA . LYS B 1 211 ? 12.453 -6.383 16.469 1 92.06 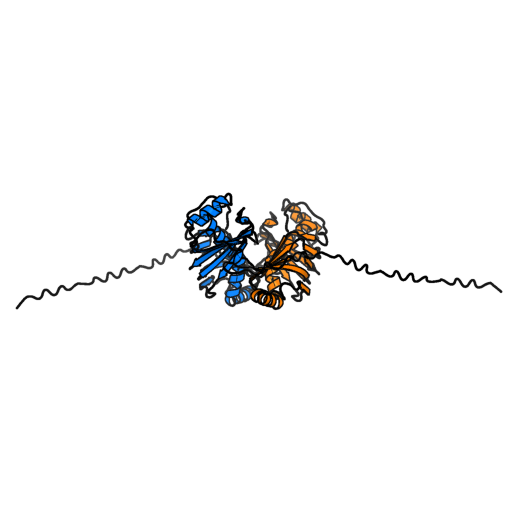211 LYS B CA 1
ATOM 3618 C C . LYS B 1 211 ? 11.367 -7.164 15.734 1 92.06 211 LYS B C 1
ATOM 3620 O O . LYS B 1 211 ? 11 -8.266 16.156 1 92.06 211 LYS B O 1
ATOM 3625 N N . ASN B 1 212 ? 10.867 -6.574 14.664 1 92.25 212 ASN B N 1
ATOM 3626 C CA . ASN B 1 212 ? 9.734 -7.199 13.984 1 92.25 212 ASN B CA 1
ATOM 3627 C C . ASN B 1 212 ? 10.023 -7.422 12.508 1 92.25 212 ASN B C 1
ATOM 3629 O O . ASN B 1 212 ? 9.227 -7.039 11.648 1 92.25 212 ASN B O 1
ATOM 3633 N N . LEU B 1 213 ? 11.039 -8.086 12.258 1 89.19 213 LEU B N 1
ATOM 3634 C CA . LEU B 1 213 ? 11.5 -8.258 10.883 1 89.19 213 LEU B CA 1
ATOM 3635 C C . LEU B 1 213 ? 10.469 -9.023 10.055 1 89.19 213 LEU B C 1
ATOM 3637 O O . LEU B 1 213 ? 10.234 -8.703 8.891 1 89.19 213 LEU B O 1
ATOM 3641 N N . GLY B 1 214 ? 9.938 -10.055 10.688 1 89 214 GLY B N 1
ATOM 3642 C CA . GLY B 1 214 ? 8.914 -10.805 9.977 1 89 214 GLY B CA 1
ATOM 3643 C C . GLY B 1 214 ? 7.766 -9.93 9.5 1 89 214 GLY B C 1
ATOM 3644 O O . GLY B 1 214 ? 7.348 -10.023 8.344 1 89 214 GLY B O 1
ATOM 3645 N N . LEU B 1 215 ? 7.316 -9.078 10.344 1 92.25 215 LEU B N 1
ATOM 3646 C CA . LEU B 1 215 ? 6.238 -8.164 9.992 1 92.25 215 LEU B CA 1
ATOM 3647 C C . LEU B 1 215 ? 6.711 -7.125 8.984 1 92.25 215 LEU B C 1
ATOM 3649 O O . LEU B 1 215 ? 5.969 -6.762 8.062 1 92.25 215 LEU B O 1
ATOM 3653 N N . ASP B 1 216 ? 7.926 -6.691 9.094 1 92.62 216 ASP B N 1
ATOM 3654 C CA . ASP B 1 216 ? 8.5 -5.754 8.133 1 92.62 216 ASP B CA 1
ATOM 3655 C C . ASP B 1 216 ? 8.445 -6.312 6.711 1 92.62 216 ASP B C 1
ATOM 3657 O O . ASP B 1 216 ? 8.086 -5.602 5.773 1 92.62 216 ASP B O 1
ATOM 3661 N N . LEU B 1 217 ? 8.727 -7.504 6.656 1 92.38 217 LEU B N 1
ATOM 3662 C CA . LEU B 1 217 ? 8.766 -8.148 5.352 1 92.38 217 LEU B CA 1
ATOM 3663 C C . LEU B 1 217 ? 7.363 -8.32 4.785 1 92.38 217 LEU B C 1
ATOM 3665 O O . LEU B 1 217 ? 7.129 -8.047 3.604 1 92.38 217 LEU B O 1
ATOM 3669 N N . GLN B 1 218 ? 6.496 -8.703 5.625 1 91.81 218 GLN B N 1
ATOM 3670 C CA . GLN B 1 218 ? 5.117 -8.852 5.18 1 91.81 218 GLN B CA 1
ATOM 3671 C C . GLN B 1 218 ? 4.547 -7.523 4.688 1 91.81 218 GLN B C 1
ATOM 3673 O O . GLN B 1 218 ? 3.936 -7.465 3.619 1 91.81 218 GLN B O 1
ATOM 3678 N N . GLU B 1 219 ? 4.824 -6.512 5.395 1 93.81 219 GLU B N 1
ATOM 3679 C CA . GLU B 1 219 ? 4.324 -5.191 5.035 1 93.81 219 GLU B CA 1
ATOM 3680 C C . GLU B 1 219 ? 5.039 -4.645 3.803 1 93.81 219 GLU B C 1
ATOM 3682 O O . GLU B 1 219 ? 4.398 -4.141 2.881 1 93.81 219 GLU B O 1
ATOM 3687 N N . GLY B 1 220 ? 6.25 -4.785 3.752 1 92.44 220 GLY B N 1
ATOM 3688 C CA . GLY B 1 220 ? 7.047 -4.242 2.664 1 92.44 220 GLY B CA 1
ATOM 3689 C C . GLY B 1 220 ? 6.789 -4.93 1.335 1 92.44 220 GLY B C 1
ATOM 3690 O O . GLY B 1 220 ? 6.766 -4.277 0.289 1 92.44 220 GL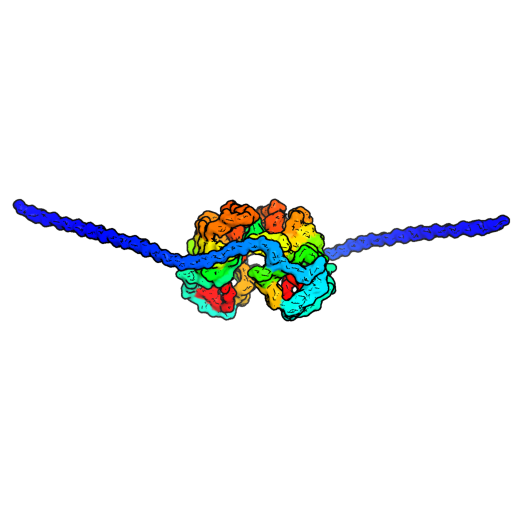Y B O 1
ATOM 3691 N N . PHE B 1 221 ? 6.52 -6.176 1.336 1 93.44 221 PHE B N 1
ATOM 3692 C CA . PHE B 1 221 ? 6.441 -6.934 0.093 1 93.44 221 PHE B CA 1
ATOM 3693 C C . PHE B 1 221 ? 5.039 -6.863 -0.499 1 93.44 221 PHE B C 1
ATOM 3695 O O . PHE B 1 221 ? 4.801 -7.348 -1.607 1 93.44 221 PHE B O 1
ATOM 3702 N N . VAL B 1 222 ? 4.176 -6.195 0.215 1 91.88 222 VAL B N 1
ATOM 3703 C CA . VAL B 1 222 ? 2.896 -5.871 -0.408 1 91.88 222 VAL B CA 1
ATOM 3704 C C . VAL B 1 222 ? 3.129 -5.02 -1.655 1 91.88 222 VAL B C 1
ATOM 3706 O O . VAL B 1 222 ? 2.432 -5.176 -2.66 1 91.88 222 VAL B O 1
ATOM 3709 N N . PHE B 1 223 ? 4.16 -4.242 -1.571 1 88.81 223 PHE B N 1
ATOM 3710 C CA . PHE B 1 223 ? 4.43 -3.336 -2.684 1 88.81 223 PHE B CA 1
ATOM 3711 C C . PHE B 1 223 ? 5.605 -3.836 -3.516 1 88.81 223 PHE B C 1
ATOM 3713 O O . PHE B 1 223 ? 5.621 -3.674 -4.738 1 88.81 223 PHE B O 1
ATOM 3720 N N . LEU B 1 224 ? 6.527 -4.496 -2.92 1 93.62 224 LEU B N 1
ATOM 3721 C CA . LEU B 1 224 ? 7.73 -4.945 -3.615 1 93.62 224 LEU B CA 1
ATOM 3722 C C . LEU B 1 224 ? 7.434 -6.18 -4.461 1 93.62 224 LEU B C 1
ATOM 3724 O O . LEU B 1 224 ? 7.961 -6.32 -5.566 1 93.62 224 LEU B O 1
ATOM 3728 N N . GLY B 1 225 ? 6.668 -7 -3.928 1 95.5 225 GLY B N 1
ATOM 3729 C CA . GLY B 1 225 ? 6.363 -8.25 -4.605 1 95.5 225 GLY B CA 1
ATOM 3730 C C . GLY B 1 225 ? 5.879 -8.055 -6.031 1 95.5 225 GLY B C 1
ATOM 3731 O O . GLY B 1 225 ? 6.473 -8.586 -6.969 1 95.5 225 GLY B O 1
ATOM 3732 N N . PRO B 1 226 ? 4.855 -7.246 -6.164 1 96.19 226 PRO B N 1
ATOM 3733 C CA . PRO B 1 226 ? 4.352 -6.988 -7.516 1 96.19 226 PRO B CA 1
ATOM 3734 C C . PRO B 1 226 ? 5.418 -6.418 -8.445 1 96.19 226 PRO B C 1
ATOM 3736 O O . PRO B 1 226 ? 5.473 -6.777 -9.625 1 96.19 226 PRO B O 1
ATOM 3739 N N . ILE B 1 227 ? 6.262 -5.578 -7.934 1 96.38 227 ILE B N 1
ATOM 3740 C CA . ILE B 1 227 ? 7.309 -4.973 -8.75 1 96.38 227 ILE B CA 1
ATOM 3741 C C . ILE B 1 227 ? 8.305 -6.043 -9.195 1 96.38 227 ILE B C 1
ATOM 3743 O O . ILE B 1 227 ? 8.641 -6.133 -10.375 1 96.38 227 ILE B O 1
ATOM 3747 N N . PHE B 1 228 ? 8.719 -6.887 -8.312 1 97.19 228 PHE B N 1
ATOM 3748 C CA . PHE B 1 228 ? 9.711 -7.918 -8.609 1 97.19 228 PHE B CA 1
ATOM 3749 C C . PHE B 1 228 ? 9.133 -8.945 -9.578 1 97.19 228 PHE B C 1
ATOM 3751 O O . PHE B 1 228 ? 9.766 -9.273 -10.594 1 97.19 228 PHE B O 1
ATOM 3758 N N . MET B 1 229 ? 7.98 -9.336 -9.305 1 98.25 229 MET B N 1
ATOM 3759 C CA . MET B 1 229 ? 7.363 -10.352 -10.156 1 98.25 229 MET B CA 1
ATOM 3760 C C . MET B 1 229 ? 7.051 -9.789 -11.539 1 98.25 229 MET B C 1
ATOM 3762 O O . MET B 1 229 ? 7.191 -10.484 -12.547 1 98.25 229 MET B O 1
ATOM 3766 N N . ALA B 1 230 ? 6.605 -8.57 -11.555 1 97.94 230 ALA B N 1
ATOM 3767 C CA . ALA B 1 230 ? 6.336 -7.945 -12.852 1 97.94 230 ALA B CA 1
ATOM 3768 C C . ALA B 1 230 ? 7.59 -7.906 -13.711 1 97.94 230 ALA B C 1
ATOM 3770 O O . ALA B 1 230 ? 7.531 -8.172 -14.922 1 97.94 230 ALA B O 1
ATOM 3771 N N . ASN B 1 231 ? 8.641 -7.582 -13.125 1 97.62 231 ASN B N 1
ATOM 3772 C CA . ASN B 1 231 ? 9.891 -7.562 -13.883 1 97.62 231 ASN B CA 1
ATOM 3773 C C . ASN B 1 231 ? 10.297 -8.961 -14.336 1 97.62 231 ASN B C 1
ATOM 3775 O O . ASN B 1 231 ? 10.734 -9.148 -15.469 1 97.62 231 ASN B O 1
ATOM 3779 N N . PHE B 1 232 ? 10.172 -9.922 -13.516 1 98.38 232 PHE B N 1
ATOM 3780 C CA . PHE B 1 232 ? 10.43 -11.305 -13.922 1 98.38 232 PHE B CA 1
ATOM 3781 C C . PHE B 1 232 ? 9.586 -11.672 -15.141 1 98.38 232 PHE B C 1
ATOM 3783 O O . PHE B 1 232 ? 10.109 -12.203 -16.125 1 98.38 232 PHE B O 1
ATOM 3790 N N . ILE B 1 233 ? 8.305 -11.367 -15.062 1 98.62 233 ILE B N 1
ATOM 3791 C CA . ILE B 1 233 ? 7.371 -11.719 -16.125 1 98.62 233 ILE B CA 1
ATOM 3792 C C . ILE B 1 233 ? 7.754 -10.977 -17.406 1 98.62 233 ILE B C 1
ATOM 3794 O O . ILE B 1 233 ? 7.883 -11.594 -18.469 1 98.62 233 ILE B O 1
ATOM 3798 N N . GLN B 1 234 ? 7.996 -9.695 -17.297 1 98.12 234 GLN B N 1
ATOM 3799 C CA . GLN B 1 234 ? 8.203 -8.883 -18.484 1 98.12 234 GLN B CA 1
ATOM 3800 C C . GLN B 1 234 ? 9.531 -9.219 -19.156 1 98.12 234 GLN B C 1
ATOM 3802 O O . GLN B 1 234 ? 9.648 -9.18 -20.375 1 98.12 234 GLN B O 1
ATOM 3807 N N . TYR B 1 235 ? 10.523 -9.641 -18.391 1 97.88 235 TYR B N 1
ATOM 3808 C CA . TYR B 1 235 ? 11.828 -9.922 -18.969 1 97.88 235 TYR B CA 1
ATOM 3809 C C . TYR B 1 235 ? 11.93 -11.375 -19.406 1 97.88 235 TYR B C 1
ATOM 3811 O O . TYR B 1 235 ? 12.594 -11.688 -20.406 1 97.88 235 TYR B O 1
ATOM 3819 N N . ASN B 1 236 ? 11.211 -12.281 -18.703 1 98.06 236 ASN B N 1
ATOM 3820 C CA . ASN B 1 236 ? 11.484 -13.695 -18.922 1 98.06 236 ASN B CA 1
ATOM 3821 C C . ASN B 1 236 ? 10.344 -14.375 -19.672 1 98.06 236 ASN B C 1
ATOM 3823 O O . ASN B 1 236 ? 10.5 -15.484 -20.188 1 98.06 236 ASN B O 1
ATOM 3827 N N . ILE B 1 237 ? 9.219 -13.719 -19.719 1 98.31 237 ILE B N 1
ATOM 3828 C CA . ILE B 1 237 ? 8.07 -14.406 -20.281 1 98.31 237 ILE B CA 1
ATOM 3829 C C . ILE B 1 237 ? 7.461 -13.562 -21.391 1 98.31 237 ILE B C 1
ATOM 3831 O O . ILE B 1 237 ? 7.465 -13.969 -22.562 1 98.31 237 ILE B O 1
ATOM 3835 N N . CYS B 1 238 ? 6.949 -12.375 -20.984 1 98.44 238 CYS B N 1
ATOM 3836 C CA . CYS B 1 238 ? 6.215 -11.555 -21.938 1 98.44 238 CYS B CA 1
ATOM 3837 C C . CYS B 1 238 ? 6.203 -10.094 -21.484 1 98.44 238 CYS B C 1
ATOM 3839 O O . CYS B 1 238 ? 5.754 -9.773 -20.391 1 98.44 238 CYS B O 1
ATOM 3841 N N . ASP B 1 239 ? 6.645 -9.266 -22.391 1 98.25 239 ASP B N 1
ATOM 3842 C CA . ASP B 1 239 ? 6.738 -7.832 -22.109 1 98.25 239 ASP B CA 1
ATOM 3843 C C . ASP B 1 239 ? 5.41 -7.133 -22.391 1 98.25 239 ASP B C 1
ATOM 3845 O O . ASP B 1 239 ? 4.969 -7.07 -23.547 1 98.25 239 ASP B O 1
ATOM 3849 N N . PHE B 1 240 ? 4.801 -6.594 -21.391 1 97.75 240 PHE B N 1
ATOM 3850 C CA . PHE B 1 240 ? 3.52 -5.906 -21.484 1 97.75 240 PHE B CA 1
ATOM 3851 C C . PHE B 1 240 ? 3.725 -4.41 -21.719 1 97.75 240 PHE B C 1
ATOM 3853 O O . PHE B 1 240 ? 2.76 -3.67 -21.922 1 97.75 240 PHE B O 1
ATOM 3860 N N . GLY B 1 241 ? 4.957 -3.98 -21.578 1 95.25 241 GLY B N 1
ATOM 3861 C CA . GLY B 1 241 ? 5.262 -2.576 -21.812 1 95.25 241 GLY B CA 1
ATOM 3862 C C . GLY B 1 241 ? 4.988 -1.701 -20.594 1 95.25 241 GLY B C 1
ATOM 3863 O O . GLY B 1 241 ? 4.789 -0.491 -20.734 1 95.25 241 GLY B O 1
ATOM 3864 N N . ILE B 1 242 ? 4.918 -2.303 -19.516 1 91.5 242 ILE B N 1
ATOM 3865 C CA . ILE B 1 242 ? 4.656 -1.561 -18.297 1 91.5 242 ILE B CA 1
ATOM 3866 C C . ILE B 1 242 ? 5.965 -1.333 -17.531 1 91.5 242 ILE B C 1
ATOM 3868 O O . ILE B 1 242 ? 6.797 -2.236 -17.438 1 91.5 242 ILE B O 1
ATOM 3872 N N . LYS B 1 243 ? 6.086 -0.116 -17.062 1 82.88 243 LYS B N 1
ATOM 3873 C CA . LYS B 1 243 ? 7.273 0.205 -16.281 1 82.88 243 LYS B CA 1
ATOM 3874 C C . LYS B 1 243 ? 6.98 0.139 -14.789 1 82.88 243 LYS B C 1
ATOM 3876 O O . LYS B 1 243 ? 6.027 0.756 -14.312 1 82.88 243 LYS B O 1
ATOM 3881 N N . TYR B 1 244 ? 7.695 -0.773 -14.273 1 75.75 244 TYR B N 1
ATOM 3882 C CA . TYR B 1 244 ? 7.621 -0.863 -12.82 1 75.75 244 TYR B CA 1
ATOM 3883 C C . TYR B 1 244 ? 8.906 -0.355 -12.172 1 75.75 244 TYR B C 1
ATOM 3885 O O . TYR B 1 244 ? 10.008 -0.786 -12.539 1 75.75 244 TYR B O 1
ATOM 3893 N N . GLY B 1 245 ? 8.875 0.579 -11.203 1 70.25 245 GLY B N 1
ATOM 3894 C CA . GLY B 1 245 ? 10.023 1.122 -10.492 1 70.25 245 GLY B CA 1
ATOM 3895 C C . GLY B 1 245 ? 10.695 2.264 -11.227 1 70.25 245 GLY B C 1
ATOM 3896 O O . GLY B 1 245 ? 10.523 2.416 -12.438 1 70.25 245 GLY B O 1
#

Foldseek 3Di:
DDDPPPPPPPPPPPPPPPPPPPPPPCPVPPCPDPPPDDPVQKDAQDPPQPQVSLLVLCVQQEVWAWAADDQDQFDWDAWAKQDDVVLQKMKIAGRKTKGFLRWAWDDWIAGNVQQKIKTKTKTAFIKIWGQFMWMWRDDDPDGTDIDTKIKMKTAGMKMKMKMANHSRHGDLVRIAIDMDGDDLPMDMDIGCPQCPPPDVSSNVSVVVCVVPSVSSCRRGCNRVRSLSVLSRCCNRRTNPPDDRD/DDPPPPPPPPPPPPPPPPPPPPPPPCPVPVCPDDPPDDPVQKDAQDPPQPQVSLLVLCVQQEVWAWAADDQDQFDWDAWAKQDDVVLQKMKIAGRKTKGFLRWAWDDWIAGNVQQKIKTKTKTAFIKIWGQFMWMWHDDDPDGTDIDTKIKMKTAGMKMKMKMASHSRHGDLVRIAIDMDGDDLPMDMDIGCPQCPPPDVSSNVSVVVCVVPSVSSCRRGCNRVRSLSVLSRCCNRRTNNPDDRD